Protein AF-0000000074207841 (afdb_homodimer)

Organism: NCBI:txid88382

Secondary structure (DSSP, 8-state):
-HHHHHHHHHHHHHHHHHHHHHHHHHHHHHHHTBSS--SSHHHHS-SS-B-SHHHHHHHHHS-HHHHHHHHHHHHHHHHHHHHHHHHHHHHHHHH---TTHHHHHHHHHHHHHS-HHHHHHHHHHIIIIIS--TTSHHHHHGGGS--HHHHHHHHHHHHTS-HHHHHHHHHTT--HHHIIIIIIHHHTHHHHHHHHHHHHHHHHH--HHHHHH--SGGG--HHHHHHHIIIIIGGGSSSHHHHHHHHHHHHHHHHHHHHHHHHHHHSHHHHHHHHH-/-HHHHHHHHHHHHHHHHHHHHHHHHHHHHHHHTBSS--SSHHHHS-SS-B-SHHHHHHHHHS-HHHHHHHHHHHHHHHHHHHHHHHHHHHHHHHH---TTHHHHHHHHHHHHHS-HHHHHHHHHHIIIIIS--TTSHHHHHGGGS--HHHHHHHHHHHHTS-HHHHHHHHHTT--HHHIIIIIIHHHTHHHHHHHHHHHHHHHHH--HHHHHH--SGGG--HHHHHHHIIIIIGGGSSSHHHHHHHHHHHHHHHHHHHHHHHHHHHSHHHHHHHHH-

Structure (mmCIF, N/CA/C/O backbone):
data_AF-0000000074207841-model_v1
#
loop_
_entity.id
_entity.type
_entity.pdbx_description
1 polymer 'Multiple sugar transport system permease protein'
#
loop_
_atom_site.group_PDB
_atom_site.id
_atom_site.type_symbol
_atom_site.label_atom_id
_atom_site.label_alt_id
_atom_site.label_comp_id
_atom_site.label_asym_id
_atom_site.label_entity_id
_atom_site.label_seq_id
_atom_site.pdbx_PDB_ins_code
_atom_site.Cartn_x
_atom_site.Cartn_y
_atom_site.Cartn_z
_atom_site.occupancy
_atom_site.B_iso_or_equiv
_atom_site.auth_seq_id
_atom_site.auth_comp_id
_atom_site.auth_asym_id
_atom_site.auth_atom_id
_atom_site.pdbx_PDB_model_num
ATOM 1 N N . MET A 1 1 ? 26.375 37.25 -13.844 1 38.06 1 MET A N 1
ATOM 2 C CA . MET A 1 1 ? 26.641 36.125 -14.734 1 38.06 1 MET A CA 1
ATOM 3 C C . MET A 1 1 ? 26.703 34.812 -13.945 1 38.06 1 MET A C 1
ATOM 5 O O . MET A 1 1 ? 26.656 33.75 -14.523 1 38.06 1 MET A O 1
ATOM 9 N N . ARG A 1 2 ? 27.234 34.875 -12.68 1 46.53 2 ARG A N 1
ATOM 10 C CA . ARG A 1 2 ? 27.438 33.75 -11.75 1 46.53 2 ARG A CA 1
ATOM 11 C C . ARG A 1 2 ? 26.109 33.219 -11.227 1 46.53 2 ARG A C 1
ATOM 13 O O . ARG A 1 2 ? 26 32.031 -10.891 1 46.53 2 ARG A O 1
ATOM 20 N N . ARG A 1 3 ? 25.172 34.125 -11.062 1 53.38 3 ARG A N 1
ATOM 21 C CA . ARG A 1 3 ? 23.828 33.844 -10.555 1 53.38 3 ARG A CA 1
ATOM 22 C C . ARG A 1 3 ? 23.047 32.969 -11.508 1 53.38 3 ARG A C 1
ATOM 24 O O . ARG A 1 3 ? 22.234 32.156 -11.078 1 53.38 3 ARG A O 1
ATOM 31 N N . GLN A 1 4 ? 23.328 33.219 -12.805 1 54.09 4 GLN A N 1
ATOM 32 C CA . GLN A 1 4 ? 22.609 32.594 -13.906 1 54.09 4 GLN A CA 1
ATOM 33 C C . GLN A 1 4 ? 23 31.141 -14.07 1 54.09 4 GLN A C 1
ATOM 35 O O . GLN A 1 4 ? 22.172 30.297 -14.445 1 54.09 4 GLN A O 1
ATOM 40 N N . ARG A 1 5 ? 24.297 30.938 -13.828 1 55.5 5 ARG A N 1
ATOM 41 C CA . ARG A 1 5 ? 24.844 29.594 -14.047 1 55.5 5 ARG A CA 1
ATOM 42 C C . ARG A 1 5 ? 24.203 28.594 -13.086 1 55.5 5 ARG A C 1
ATOM 44 O O . ARG A 1 5 ? 23.938 27.453 -13.461 1 55.5 5 ARG A O 1
ATOM 51 N N . GLY A 1 6 ? 23.875 29.156 -11.945 1 59.19 6 GLY A N 1
ATOM 52 C CA . GLY A 1 6 ? 23.281 28.297 -10.93 1 59.19 6 GLY A CA 1
ATOM 53 C C . GLY A 1 6 ? 21.875 27.844 -11.273 1 59.19 6 GLY A C 1
ATOM 54 O O . GLY A 1 6 ? 21.5 26.703 -10.992 1 59.19 6 GLY A O 1
ATOM 55 N N . THR A 1 7 ? 21.266 28.734 -12.047 1 65.88 7 THR A N 1
ATOM 56 C CA . THR A 1 7 ? 19.891 28.438 -12.422 1 65.88 7 THR A CA 1
ATOM 57 C C . THR A 1 7 ? 19.844 27.375 -13.523 1 65.88 7 THR A C 1
ATOM 59 O O . THR A 1 7 ? 19.016 26.469 -13.492 1 65.88 7 THR A O 1
ATOM 62 N N . TRP A 1 8 ? 20.812 27.547 -14.516 1 67.69 8 TRP A N 1
ATOM 63 C CA . TRP A 1 8 ? 20.812 26.594 -15.609 1 67.69 8 TRP A CA 1
ATOM 64 C C . TRP A 1 8 ? 21.156 25.188 -15.109 1 67.69 8 TRP A C 1
ATOM 66 O O . TRP A 1 8 ? 20.578 24.203 -15.57 1 67.69 8 TRP A O 1
ATOM 76 N N . VAL A 1 9 ? 22.078 25.109 -14.242 1 67.25 9 VAL A N 1
ATOM 77 C CA . VAL A 1 9 ? 22.453 23.828 -13.68 1 67.25 9 VAL A CA 1
ATOM 78 C C . VAL A 1 9 ? 21.281 23.219 -12.914 1 67.25 9 VAL A C 1
ATOM 80 O O . VAL A 1 9 ? 21.031 22.016 -12.984 1 67.25 9 VAL A O 1
ATOM 83 N N . ARG A 1 10 ? 20.594 24.141 -12.359 1 63.59 10 ARG A N 1
ATOM 84 C CA . ARG A 1 10 ? 19.391 23.703 -11.648 1 63.59 10 ARG A CA 1
ATOM 85 C C . ARG A 1 10 ? 18.375 23.094 -12.602 1 63.59 10 ARG A C 1
ATOM 87 O O . ARG A 1 10 ? 17.844 22.016 -12.336 1 63.59 10 ARG A O 1
ATOM 94 N N . TYR A 1 11 ? 18.109 23.797 -13.547 1 68.81 11 TYR A N 1
ATOM 95 C CA . TYR A 1 11 ? 17.141 23.297 -14.523 1 68.81 11 TYR A CA 1
ATOM 96 C C . TYR A 1 11 ? 17.625 22.016 -15.18 1 68.81 11 TYR A C 1
ATOM 98 O O . TYR A 1 11 ? 16.844 21.109 -15.453 1 68.81 11 TYR A O 1
ATOM 106 N N . LEU A 1 12 ? 18.859 21.938 -15.328 1 71.69 12 LEU A N 1
ATOM 107 C CA . LEU A 1 12 ? 19.438 20.734 -15.922 1 71.69 12 LEU A CA 1
ATOM 108 C C . LEU A 1 12 ? 19.297 19.531 -14.984 1 71.69 12 LEU A C 1
ATOM 110 O O . LEU A 1 12 ? 18.938 18.438 -15.422 1 71.69 12 LEU A O 1
ATOM 114 N N . LEU A 1 13 ? 19.531 19.797 -13.773 1 65.44 13 LEU A N 1
ATOM 115 C CA . LEU A 1 13 ? 19.438 18.719 -12.805 1 65.44 13 LEU A CA 1
ATOM 116 C C . LEU A 1 13 ? 18 18.281 -12.609 1 65.44 13 LEU A C 1
ATOM 118 O O . LEU A 1 13 ? 17.719 17.078 -12.508 1 65.44 13 LEU A O 1
ATOM 122 N N . LEU A 1 14 ? 17.172 19.266 -12.609 1 64.31 14 LEU A N 1
ATOM 123 C CA . LEU A 1 14 ? 15.758 18.953 -12.477 1 64.31 14 LEU A CA 1
ATOM 124 C C . LEU A 1 14 ? 15.258 18.172 -13.695 1 64.31 14 LEU A C 1
ATOM 126 O O . LEU A 1 14 ? 14.469 17.234 -13.555 1 64.31 14 LEU A O 1
ATOM 130 N N . THR A 1 15 ? 15.719 18.641 -14.766 1 71.06 15 THR A N 1
ATOM 131 C CA . THR A 1 15 ? 15.32 17.969 -15.992 1 71.06 15 THR A CA 1
ATOM 132 C C . THR A 1 15 ? 15.875 16.547 -16.031 1 71.06 15 THR A C 1
ATOM 134 O O . THR A 1 15 ? 15.18 15.609 -16.422 1 71.06 15 THR A O 1
ATOM 137 N N . LEU A 1 16 ? 17.062 16.375 -15.555 1 71.81 16 LEU A N 1
ATOM 138 C CA . LEU A 1 16 ? 17.688 15.055 -15.531 1 71.81 16 LEU A CA 1
ATOM 139 C C . LEU A 1 16 ? 16.984 14.141 -14.539 1 71.81 16 LEU A C 1
ATOM 141 O O . LEU A 1 16 ? 16.734 12.969 -14.836 1 71.81 16 LEU A O 1
ATOM 145 N N . ALA A 1 17 ? 16.688 14.734 -13.469 1 66 17 ALA A N 1
ATOM 146 C CA . ALA A 1 17 ? 15.977 13.945 -12.453 1 66 17 ALA A CA 1
ATOM 147 C C . ALA A 1 17 ? 14.594 13.539 -12.953 1 66 17 ALA A C 1
ATOM 149 O O . ALA A 1 17 ? 14.172 12.391 -12.766 1 66 17 ALA A O 1
ATOM 150 N N . ALA A 1 18 ? 13.961 14.445 -13.516 1 67.94 18 ALA A N 1
ATOM 151 C CA . ALA A 1 18 ? 12.656 14.156 -14.102 1 67.94 18 ALA A CA 1
ATOM 152 C C . ALA A 1 18 ? 12.766 13.07 -15.172 1 67.94 18 ALA A C 1
ATOM 154 O O . ALA A 1 18 ? 11.898 12.195 -15.273 1 67.94 18 ALA A O 1
ATOM 155 N N . ALA A 1 19 ? 13.812 13.195 -15.875 1 73.44 19 ALA A N 1
ATOM 156 C CA . ALA A 1 19 ? 14.023 12.219 -16.953 1 73.44 19 ALA A CA 1
ATOM 157 C C . ALA A 1 19 ? 14.273 10.828 -16.375 1 73.44 19 ALA A C 1
ATOM 159 O O . ALA A 1 19 ? 13.758 9.836 -16.891 1 73.44 19 ALA A O 1
ATOM 160 N N . VAL A 1 20 ? 14.977 10.789 -15.367 1 72.5 20 VAL A N 1
ATOM 161 C CA . VAL A 1 20 ? 15.281 9.508 -14.75 1 72.5 20 VAL A CA 1
ATOM 162 C C . VAL A 1 20 ? 14.008 8.891 -14.172 1 72.5 20 VAL A C 1
ATOM 164 O O . VAL A 1 20 ? 13.789 7.684 -14.289 1 72.5 20 VAL A O 1
ATOM 167 N N . PHE A 1 21 ? 13.211 9.703 -13.672 1 69.31 21 PHE A N 1
ATOM 168 C CA . PHE A 1 21 ? 11.969 9.227 -13.07 1 69.31 21 PHE A CA 1
ATOM 169 C C . PHE A 1 21 ? 10.977 8.805 -14.141 1 69.31 21 PHE A C 1
ATOM 171 O O . PHE A 1 21 ? 10.211 7.859 -13.953 1 69.31 21 PHE A O 1
ATOM 178 N N . ALA A 1 22 ? 11.031 9.547 -15.172 1 76.69 22 ALA A N 1
ATOM 179 C CA . ALA A 1 22 ? 10.102 9.273 -16.266 1 76.69 22 ALA A CA 1
ATOM 180 C C . ALA A 1 22 ? 10.586 8.109 -17.125 1 76.69 22 ALA A C 1
ATOM 182 O O . ALA A 1 22 ? 9.812 7.535 -17.891 1 76.69 22 ALA A O 1
ATOM 183 N N . PHE A 1 23 ? 11.758 7.742 -16.906 1 80.19 23 PHE A N 1
ATOM 184 C CA . PHE A 1 23 ? 12.398 6.77 -17.797 1 80.19 23 PHE A CA 1
ATOM 185 C C . PHE A 1 23 ? 11.68 5.43 -17.734 1 80.19 23 PHE A C 1
ATOM 187 O O . PHE A 1 23 ? 11.383 4.832 -18.766 1 80.19 23 PHE A O 1
ATOM 194 N N . PRO A 1 24 ? 11.367 4.938 -16.516 1 80.88 24 PRO A N 1
ATOM 195 C CA . PRO A 1 24 ? 10.68 3.648 -16.5 1 80.88 24 PRO A CA 1
ATOM 196 C C . PRO A 1 24 ? 9.336 3.686 -17.219 1 80.88 24 PRO A C 1
ATOM 198 O O . PRO A 1 24 ? 8.93 2.691 -17.828 1 80.88 24 PRO A O 1
ATOM 201 N N . PHE A 1 25 ? 8.727 4.746 -17.109 1 83.38 25 PHE A N 1
ATOM 202 C CA . PHE A 1 25 ? 7.449 4.883 -17.797 1 83.38 25 PHE A CA 1
ATOM 203 C C . PHE A 1 25 ? 7.645 4.969 -19.297 1 83.38 25 PHE A C 1
ATOM 205 O O . PHE A 1 25 ? 6.875 4.387 -20.062 1 83.38 25 PHE A O 1
ATOM 212 N N . TYR A 1 26 ? 8.609 5.781 -19.656 1 84.75 26 TYR A N 1
ATOM 213 C CA . TYR A 1 26 ? 8.961 5.859 -21.078 1 84.75 26 TYR A CA 1
ATOM 214 C C . TYR A 1 26 ? 9.32 4.484 -21.625 1 84.75 26 TYR A C 1
ATOM 216 O O . TYR A 1 26 ? 8.82 4.078 -22.672 1 84.75 26 TYR A O 1
ATOM 224 N N . PHE A 1 27 ? 10.125 3.83 -20.906 1 85.31 27 PHE A N 1
ATOM 225 C CA . PHE A 1 27 ? 10.531 2.482 -21.281 1 85.31 27 PHE A CA 1
ATOM 226 C C . PHE A 1 27 ? 9.32 1.563 -21.406 1 85.31 27 PHE A C 1
ATOM 228 O O . PHE A 1 27 ? 9.25 0.743 -22.328 1 85.31 27 PHE A O 1
ATOM 235 N N . MET A 1 28 ? 8.461 1.649 -20.469 1 88.69 28 MET A N 1
ATOM 236 C CA . MET A 1 28 ? 7.266 0.817 -20.438 1 88.69 28 MET A CA 1
ATOM 237 C C . MET A 1 28 ? 6.41 1.039 -21.672 1 88.69 28 MET A C 1
ATOM 239 O O . MET A 1 28 ? 6.051 0.084 -22.375 1 88.69 28 MET A O 1
ATOM 243 N N . VAL A 1 29 ? 6.188 2.297 -22.047 1 90.31 29 VAL A N 1
ATOM 244 C CA . VAL A 1 29 ? 5.293 2.625 -23.156 1 90.31 29 VAL A CA 1
ATOM 245 C C . VAL A 1 29 ? 5.977 2.301 -24.469 1 90.31 29 VAL A C 1
ATOM 247 O O . VAL A 1 29 ? 5.383 1.654 -25.344 1 90.31 29 VAL A O 1
ATOM 250 N N . VAL A 1 30 ? 7.18 2.688 -24.641 1 90.19 30 VAL A N 1
ATOM 251 C CA . VAL A 1 30 ? 7.918 2.434 -25.875 1 90.19 30 VAL A CA 1
ATOM 252 C C . VAL A 1 30 ? 8.148 0.934 -26.047 1 90.19 30 VAL A C 1
ATOM 254 O O . VAL A 1 30 ? 7.988 0.392 -27.141 1 90.19 30 VAL A O 1
ATOM 257 N N . GLY A 1 31 ? 8.508 0.314 -24.969 1 90 31 GLY A N 1
ATOM 258 C CA . GLY A 1 31 ? 8.766 -1.115 -25.016 1 90 31 GLY A CA 1
ATOM 259 C C . GLY A 1 31 ? 7.543 -1.938 -25.359 1 90 31 GLY A C 1
ATOM 260 O O . GLY A 1 31 ? 7.66 -3.008 -25.969 1 90 31 GLY A O 1
ATOM 261 N N . ALA A 1 32 ? 6.418 -1.49 -24.953 1 92.38 32 ALA A N 1
ATOM 262 C CA . ALA A 1 32 ? 5.172 -2.184 -25.266 1 92.38 32 ALA A CA 1
ATOM 263 C C . ALA A 1 32 ? 4.949 -2.26 -26.766 1 92.38 32 ALA A C 1
ATOM 265 O O . ALA A 1 32 ? 4.281 -3.174 -27.25 1 92.38 32 ALA A O 1
ATOM 266 N N . PHE A 1 33 ? 5.582 -1.284 -27.469 1 93.38 33 PHE A N 1
ATOM 267 C CA . PHE A 1 33 ? 5.344 -1.2 -28.906 1 93.38 33 PHE A CA 1
ATOM 268 C C . PHE A 1 33 ? 6.59 -1.591 -29.688 1 93.38 33 PHE A C 1
ATOM 270 O O . PHE A 1 33 ? 6.684 -1.342 -30.891 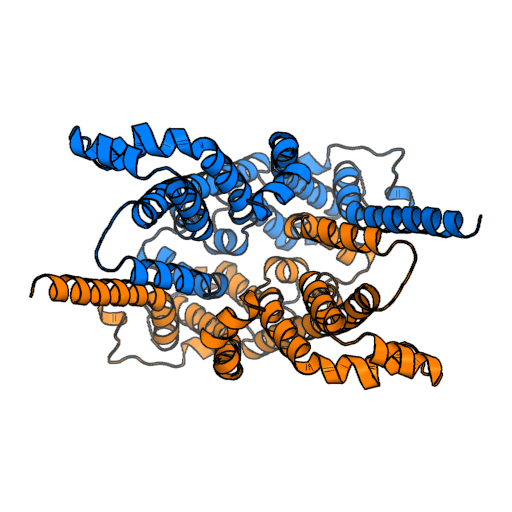1 93.38 33 PHE A O 1
ATOM 277 N N . GLN A 1 34 ? 7.469 -2.207 -29.016 1 90.94 34 GLN A N 1
ATOM 278 C CA . GLN A 1 34 ? 8.695 -2.645 -29.672 1 90.94 34 GLN A CA 1
ATOM 279 C C . GLN A 1 34 ? 8.734 -4.164 -29.797 1 90.94 34 GLN A C 1
ATOM 281 O O . GLN A 1 34 ? 8.289 -4.879 -28.906 1 90.94 34 GLN A O 1
ATOM 286 N N . GLU A 1 35 ? 9.312 -4.652 -30.859 1 85.06 35 GLU A N 1
ATOM 287 C CA . GLU A 1 35 ? 9.43 -6.09 -31.078 1 85.06 35 GLU A CA 1
ATOM 288 C C . GLU A 1 35 ? 10.312 -6.742 -30.016 1 85.06 35 GLU A C 1
ATOM 290 O O . GLU A 1 35 ? 9.977 -7.805 -29.5 1 85.06 35 GLU A O 1
ATOM 295 N N . SER A 1 36 ? 11.391 -6.125 -29.766 1 79.75 36 SER A N 1
ATOM 296 C CA . SER A 1 36 ? 12.312 -6.645 -28.766 1 79.75 36 SER A CA 1
ATOM 297 C C . SER A 1 36 ? 12.789 -5.539 -27.828 1 79.75 36 SER A C 1
ATOM 299 O O . SER A 1 36 ? 13.867 -4.973 -28.031 1 79.75 36 SER A O 1
ATOM 301 N N . PRO A 1 37 ? 11.906 -5.305 -26.797 1 77.5 37 PRO A N 1
ATOM 302 C CA . PRO A 1 37 ? 12.328 -4.227 -25.906 1 77.5 37 PRO A CA 1
ATOM 303 C C . PRO A 1 37 ? 13.531 -4.605 -25.047 1 77.5 37 PRO A C 1
ATOM 305 O O . PRO A 1 37 ? 13.539 -5.672 -24.422 1 77.5 37 PRO A O 1
ATOM 308 N N . THR A 1 38 ? 14.648 -3.963 -25.312 1 69 38 THR A N 1
ATOM 309 C CA . THR A 1 38 ? 15.836 -4.117 -24.484 1 69 38 THR A CA 1
ATOM 310 C C . THR A 1 38 ? 16.25 -2.781 -23.875 1 69 38 THR A C 1
ATOM 312 O O . THR A 1 38 ? 15.688 -1.738 -24.203 1 69 38 THR A O 1
ATOM 315 N N . ASN A 1 39 ? 17.078 -2.852 -22.859 1 66.06 39 ASN A N 1
ATOM 316 C CA . ASN A 1 39 ? 17.547 -1.638 -22.203 1 66.06 39 ASN A CA 1
ATOM 317 C C . ASN A 1 39 ? 18.766 -1.055 -22.922 1 66.06 39 ASN A C 1
ATOM 319 O O . ASN A 1 39 ? 19.453 -0.194 -22.375 1 66.06 39 ASN A O 1
ATOM 323 N N . THR A 1 40 ? 18.938 -1.493 -24.031 1 67.19 40 THR A N 1
ATOM 324 C CA . THR A 1 40 ? 20.062 -0.954 -24.797 1 67.19 40 THR A CA 1
ATOM 325 C C . THR A 1 40 ? 19.703 0.399 -25.391 1 67.19 40 THR A C 1
ATOM 327 O O . THR A 1 40 ? 18.547 0.651 -25.734 1 67.19 40 THR A O 1
ATOM 330 N N . PRO A 1 41 ? 20.719 1.214 -25.312 1 64.75 41 PRO A N 1
ATOM 331 C CA . PRO A 1 41 ? 20.484 2.582 -25.781 1 64.75 41 PRO A CA 1
ATOM 332 C C . PRO A 1 41 ? 19.766 2.633 -27.125 1 64.75 41 PRO A C 1
ATOM 334 O O . PRO A 1 41 ? 18.906 3.502 -27.344 1 64.75 41 PRO A O 1
ATOM 337 N N . ASP A 1 42 ? 20.078 1.823 -27.953 1 62.59 42 ASP A N 1
ATOM 338 C CA . ASP A 1 42 ? 19.469 1.831 -29.281 1 62.59 42 ASP A CA 1
ATOM 339 C C . ASP A 1 42 ? 17.969 1.521 -29.203 1 62.59 42 ASP A C 1
ATOM 341 O O . ASP A 1 42 ? 17.203 1.964 -30.062 1 62.59 42 ASP A O 1
ATOM 345 N N . HIS A 1 43 ? 17.641 0.846 -28.219 1 69.12 43 HIS A N 1
ATOM 346 C CA . HIS A 1 43 ? 16.25 0.427 -28.109 1 69.12 43 HIS A CA 1
ATOM 347 C C . HIS A 1 43 ? 15.461 1.379 -27.219 1 69.12 43 HIS A C 1
ATOM 349 O O . HIS A 1 43 ? 14.234 1.323 -27.172 1 69.12 43 HIS A O 1
ATOM 355 N N . LEU A 1 44 ? 16.172 2.287 -26.672 1 73.5 44 LEU A N 1
ATOM 356 C CA . LEU A 1 44 ? 15.5 3.273 -25.828 1 73.5 44 LEU A CA 1
ATOM 357 C C . LEU A 1 44 ? 14.844 4.355 -26.688 1 73.5 44 LEU A C 1
ATOM 359 O O . LEU A 1 44 ? 13.867 4.973 -26.266 1 73.5 44 LEU A O 1
ATOM 363 N N . LEU A 1 45 ? 15.375 4.605 -27.859 1 79.06 45 LEU A N 1
ATOM 364 C CA . LEU A 1 45 ? 14.781 5.496 -28.844 1 79.06 45 LEU A CA 1
ATOM 365 C C . LEU A 1 45 ? 14.641 4.797 -30.188 1 79.06 45 LEU A C 1
ATOM 367 O O . LEU A 1 45 ? 15.391 5.086 -31.125 1 79.06 45 LEU A O 1
ATOM 371 N N . PRO A 1 46 ? 13.672 3.982 -30.25 1 75.75 46 PRO A N 1
ATOM 372 C CA . PRO A 1 46 ? 13.57 3.178 -31.469 1 75.75 46 PRO A CA 1
ATOM 373 C C . PRO A 1 46 ? 13.141 4 -32.688 1 75.75 46 PRO A C 1
ATOM 375 O O . PRO A 1 46 ? 12.281 4.879 -32.562 1 75.75 46 PRO A O 1
ATOM 378 N N . THR A 1 47 ? 13.852 3.807 -33.719 1 77.75 47 THR A N 1
ATOM 379 C CA . THR A 1 47 ? 13.484 4.445 -34.969 1 77.75 47 THR A CA 1
ATOM 380 C C . THR A 1 47 ? 12.75 3.461 -35.875 1 77.75 47 THR A C 1
ATOM 382 O O . THR A 1 47 ? 12.211 3.852 -36.906 1 77.75 47 THR A O 1
ATOM 385 N N . SER A 1 48 ? 12.719 2.238 -35.562 1 78.12 48 SER A N 1
ATOM 386 C CA . SER A 1 48 ? 12.031 1.185 -36.312 1 78.12 48 SER A CA 1
ATOM 387 C C . SER A 1 48 ? 11.664 0.017 -35.406 1 78.12 48 SER A C 1
ATOM 389 O O . SER A 1 48 ? 11.961 0.034 -34.219 1 78.12 48 SER A O 1
ATOM 391 N N . GLY A 1 49 ? 10.781 -0.839 -35.906 1 84.25 49 GLY A N 1
ATOM 392 C CA . GLY A 1 49 ? 10.477 -2.053 -35.188 1 84.25 49 GLY A CA 1
ATOM 393 C C . GLY A 1 49 ? 9.258 -1.92 -34.281 1 84.25 49 GLY A C 1
ATOM 394 O O . GLY A 1 49 ? 9.164 -2.58 -33.25 1 84.25 49 GLY A O 1
ATOM 395 N N . TRP A 1 50 ? 8.469 -0.967 -34.625 1 89.44 50 TRP A N 1
ATOM 396 C CA . TRP A 1 50 ? 7.215 -0.805 -33.906 1 89.44 50 TRP A CA 1
ATOM 397 C C . TRP A 1 50 ? 6.262 -1.961 -34.188 1 89.44 50 TRP A C 1
ATOM 399 O O . TRP A 1 50 ? 6.203 -2.463 -35.312 1 89.44 50 TRP A O 1
ATOM 409 N N . THR A 1 51 ? 5.648 -2.445 -33.156 1 91.38 51 THR A N 1
ATOM 410 C CA . THR A 1 51 ? 4.719 -3.555 -33.344 1 91.38 51 THR A CA 1
ATOM 411 C C . THR A 1 51 ? 3.582 -3.48 -32.312 1 91.38 51 THR A C 1
ATOM 413 O O . THR A 1 51 ? 3.689 -2.783 -31.312 1 91.38 51 THR A O 1
ATOM 416 N N . LEU A 1 52 ? 2.467 -4.098 -32.656 1 92.88 52 LEU A N 1
ATOM 417 C CA . LEU A 1 52 ? 1.358 -4.285 -31.734 1 92.88 52 LEU A CA 1
ATOM 418 C C . LEU A 1 52 ? 1.256 -5.742 -31.297 1 92.88 52 LEU A C 1
ATOM 420 O O . LEU A 1 52 ? 0.35 -6.105 -30.531 1 92.88 52 LEU A O 1
ATOM 424 N N . ASP A 1 53 ? 2.213 -6.516 -31.656 1 93.44 53 ASP A N 1
ATOM 425 C CA . ASP A 1 53 ? 2.201 -7.953 -31.422 1 93.44 53 ASP A CA 1
ATOM 426 C C . ASP A 1 53 ? 2.295 -8.258 -29.922 1 93.44 53 ASP A C 1
ATOM 428 O O . ASP A 1 53 ? 1.8 -9.289 -29.469 1 93.44 53 ASP A O 1
ATOM 432 N N . ASN A 1 54 ? 2.941 -7.363 -29.203 1 93.75 54 ASN A N 1
ATOM 433 C CA . ASN A 1 54 ? 3.078 -7.578 -27.766 1 93.75 54 ASN A CA 1
ATOM 434 C C . ASN A 1 54 ? 1.719 -7.617 -27.078 1 93.75 54 ASN A C 1
ATOM 436 O O . ASN A 1 54 ? 1.521 -8.383 -26.125 1 93.75 54 ASN A O 1
ATOM 440 N N . PHE A 1 55 ? 0.821 -6.824 -27.594 1 95.06 55 PHE A N 1
ATOM 441 C CA . PHE A 1 55 ? -0.524 -6.801 -27.031 1 95.06 55 PHE A CA 1
ATOM 442 C C . PHE A 1 55 ? -1.273 -8.086 -27.359 1 95.06 55 PHE A C 1
ATOM 444 O O . PHE A 1 55 ? -2.01 -8.617 -26.531 1 95.06 55 PHE A O 1
ATOM 451 N N . ALA A 1 56 ? -1.097 -8.562 -28.5 1 94.56 56 ALA A N 1
ATOM 452 C CA . ALA A 1 56 ? -1.703 -9.836 -28.891 1 94.56 56 ALA A CA 1
ATOM 453 C C . ALA A 1 56 ? -1.108 -10.992 -28.094 1 94.56 56 ALA A C 1
ATOM 455 O O . ALA A 1 56 ? -1.827 -11.906 -27.688 1 94.56 56 ALA A O 1
ATOM 456 N N . ALA A 1 57 ? 0.146 -10.945 -27.922 1 92.31 57 ALA A N 1
ATOM 457 C CA . ALA A 1 57 ? 0.849 -12 -27.188 1 92.31 57 ALA A CA 1
ATOM 458 C C . ALA A 1 57 ? 0.357 -12.094 -25.75 1 92.31 57 ALA A C 1
ATOM 460 O O . ALA A 1 57 ? 0.063 -13.18 -25.266 1 92.31 57 ALA A O 1
ATOM 461 N N . ILE A 1 58 ? 0.274 -11.008 -25.062 1 93.75 58 ILE A N 1
ATOM 462 C CA . ILE A 1 58 ? -0.161 -11.047 -23.672 1 93.75 58 ILE A CA 1
ATOM 463 C C . ILE A 1 58 ? -1.644 -11.398 -23.609 1 93.75 58 ILE A C 1
ATOM 465 O O . ILE A 1 58 ? -2.072 -12.133 -22.703 1 93.75 58 ILE A O 1
ATOM 469 N N . ASP A 1 59 ? -2.412 -10.898 -24.547 1 94.88 59 ASP A N 1
ATOM 470 C CA . ASP A 1 59 ? -3.844 -11.18 -24.562 1 94.88 59 ASP A CA 1
ATOM 471 C C . ASP A 1 59 ? -4.113 -12.672 -24.766 1 94.88 59 ASP A C 1
ATOM 473 O O . ASP A 1 59 ? -5.125 -13.195 -24.281 1 94.88 59 ASP A O 1
ATOM 477 N N . SER A 1 60 ? -3.258 -13.297 -25.453 1 92.62 60 SER A N 1
ATOM 478 C CA . SER A 1 60 ? -3.418 -14.727 -25.688 1 92.62 60 SER A CA 1
ATOM 479 C C . SER A 1 60 ? -3.172 -15.539 -24.422 1 92.62 60 SER A C 1
ATOM 481 O O . SER A 1 60 ? -3.594 -16.688 -24.328 1 92.62 60 SER A O 1
ATOM 483 N N . ARG A 1 61 ? -2.484 -14.938 -23.484 1 91.56 61 ARG A N 1
ATOM 484 C CA . ARG A 1 61 ? -2.115 -15.664 -22.266 1 91.56 61 ARG A CA 1
ATOM 485 C C . ARG A 1 61 ? -3.004 -15.273 -21.094 1 91.56 61 ARG A C 1
ATOM 487 O O . ARG A 1 61 ? -3.264 -16.078 -20.203 1 91.56 61 ARG A O 1
ATOM 494 N N . ILE A 1 62 ? -3.252 -13.953 -21.234 1 92.06 62 ILE A N 1
ATOM 495 C CA . ILE A 1 62 ? -4.164 -13.461 -20.203 1 92.06 62 ILE A CA 1
ATOM 496 C C . ILE A 1 62 ? -5.309 -12.695 -20.859 1 92.06 62 ILE A C 1
ATOM 498 O O . ILE A 1 62 ? -5.125 -12.062 -21.906 1 92.06 62 ILE A O 1
ATOM 502 N N . ASP A 1 63 ? -6.609 -12.875 -20.484 1 95.5 63 ASP A N 1
ATOM 503 C CA . ASP A 1 63 ? -7.711 -12.047 -20.969 1 95.5 63 ASP A CA 1
ATOM 504 C C . ASP A 1 63 ? -7.523 -10.594 -20.547 1 95.5 63 ASP A C 1
ATOM 506 O O . ASP A 1 63 ? -8.016 -10.172 -19.5 1 95.5 63 ASP A O 1
ATOM 510 N N . LEU A 1 64 ? -6.758 -9.883 -21.438 1 95.25 64 LEU A N 1
ATOM 511 C CA . LEU A 1 64 ? -6.32 -8.531 -21.109 1 95.25 64 LEU A CA 1
ATOM 512 C C . LEU A 1 64 ? -7.512 -7.629 -20.812 1 95.25 64 LEU A C 1
ATOM 514 O O . LEU A 1 64 ? -7.578 -7.004 -19.75 1 95.25 64 LEU A O 1
ATOM 518 N N . LEU A 1 65 ? -8.445 -7.574 -21.672 1 94.94 65 LEU A N 1
ATOM 519 C CA . LEU A 1 65 ? -9.602 -6.695 -21.5 1 94.94 65 LEU A CA 1
ATOM 520 C C . LEU A 1 65 ? -10.508 -7.203 -20.391 1 94.94 65 LEU A C 1
ATOM 522 O O . LEU A 1 65 ? -11.102 -6.41 -19.641 1 94.94 65 LEU A O 1
ATOM 526 N N . GLY A 1 66 ? -10.656 -8.5 -20.328 1 96.31 66 GLY A N 1
ATOM 527 C CA . GLY A 1 66 ? -11.438 -9.062 -19.234 1 96.31 66 GLY A CA 1
ATOM 528 C C . GLY A 1 66 ? -10.867 -8.758 -17.859 1 96.31 66 GLY A C 1
ATOM 529 O O . GLY A 1 66 ? -11.609 -8.383 -16.953 1 96.31 66 GLY A O 1
ATOM 530 N N . SER A 1 67 ? -9.609 -8.938 -17.719 1 96.75 67 SER A N 1
ATOM 531 C CA . SER A 1 67 ? -8.969 -8.656 -16.438 1 96.75 67 SER A CA 1
ATOM 532 C C . SER A 1 67 ? -9.008 -7.164 -16.109 1 96.75 67 SER A C 1
ATOM 534 O O . SER A 1 67 ? -9.094 -6.781 -14.945 1 96.75 67 SER A O 1
ATOM 536 N N . LEU A 1 68 ? -8.844 -6.348 -17.188 1 96.25 68 LEU A N 1
ATOM 537 C CA . LEU A 1 68 ? -9.023 -4.914 -16.969 1 96.25 68 LEU A CA 1
ATOM 538 C C . LEU A 1 68 ? -10.43 -4.602 -16.484 1 96.25 68 LEU A C 1
ATOM 540 O O . LEU A 1 68 ? -10.617 -3.771 -15.594 1 96.25 68 LEU A O 1
ATOM 544 N N . GLY A 1 69 ? -11.375 -5.18 -17.109 1 96.94 69 GLY A N 1
ATOM 545 C CA . GLY A 1 69 ? -12.742 -5.066 -16.641 1 96.94 69 GLY A CA 1
ATOM 546 C C . GLY A 1 69 ? -12.922 -5.473 -15.188 1 96.94 69 GLY A C 1
ATOM 547 O O . GLY A 1 69 ? -13.609 -4.793 -14.43 1 96.94 69 GLY A O 1
ATOM 548 N N . ASN A 1 70 ? -12.305 -6.543 -14.82 1 97.31 70 ASN A N 1
ATOM 549 C CA . ASN A 1 70 ? -12.344 -6.992 -13.438 1 97.31 70 ASN A CA 1
ATOM 550 C C . ASN A 1 70 ? -11.742 -5.953 -12.492 1 97.31 70 ASN A C 1
ATOM 552 O O . ASN A 1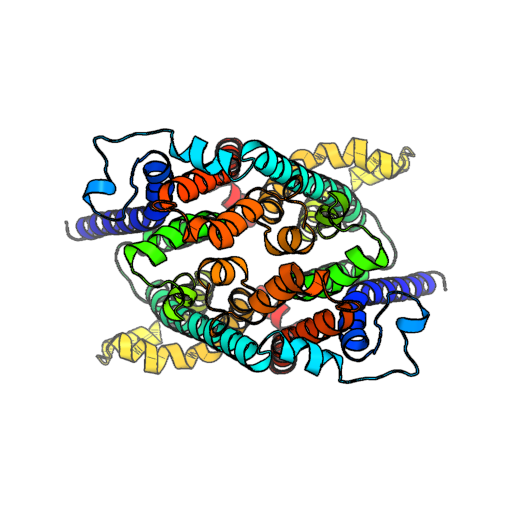 70 ? -12.242 -5.75 -11.383 1 97.31 70 ASN A O 1
ATOM 556 N N . SER A 1 71 ? -10.641 -5.355 -12.961 1 96.44 71 SER A N 1
ATOM 557 C CA . SER A 1 71 ? -10.039 -4.285 -12.172 1 96.44 71 SER A CA 1
ATOM 558 C C . SER A 1 71 ? -11.023 -3.145 -11.945 1 96.44 71 SER A C 1
ATOM 560 O O . SER A 1 71 ? -11.133 -2.619 -10.836 1 96.44 71 SER A O 1
ATOM 562 N N . LEU A 1 72 ? -11.719 -2.832 -12.969 1 96.25 72 LEU A N 1
ATOM 563 C CA . LEU A 1 72 ? -12.672 -1.729 -12.898 1 96.25 72 LEU A CA 1
ATOM 564 C C . LEU A 1 72 ? -13.852 -2.088 -12.008 1 96.25 72 LEU A C 1
ATOM 566 O O . LEU A 1 72 ? -14.32 -1.258 -11.227 1 96.25 72 LEU A O 1
ATOM 570 N N . ILE A 1 73 ? -14.328 -3.252 -12.148 1 97.62 73 ILE A N 1
ATOM 571 C CA . ILE A 1 73 ? -15.445 -3.707 -11.328 1 97.62 73 ILE A CA 1
ATOM 572 C C . ILE A 1 73 ? -15.047 -3.693 -9.852 1 97.62 73 ILE A C 1
ATOM 574 O O . ILE A 1 73 ? -15.781 -3.189 -9 1 97.62 73 ILE A O 1
ATOM 578 N N . PHE A 1 74 ? -13.914 -4.215 -9.586 1 97.62 74 PHE A N 1
ATOM 579 C CA . PHE A 1 74 ? -13.391 -4.238 -8.227 1 97.62 74 PHE A CA 1
ATOM 580 C C . PHE A 1 74 ? -13.258 -2.822 -7.672 1 97.62 74 PHE A C 1
ATOM 582 O O . PHE A 1 74 ? -13.781 -2.52 -6.598 1 97.62 74 PHE A O 1
ATOM 589 N N . THR A 1 75 ? -12.586 -1.986 -8.414 1 97.06 75 THR A N 1
ATOM 590 C CA . THR A 1 75 ? -12.328 -0.622 -7.965 1 97.06 75 THR A CA 1
ATOM 591 C C . THR A 1 75 ? -13.633 0.155 -7.816 1 97.06 75 THR A C 1
ATOM 593 O O . THR A 1 75 ? -13.852 0.833 -6.809 1 97.06 75 THR A O 1
ATOM 596 N N . ALA A 1 76 ? -14.477 0.035 -8.789 1 96.88 76 ALA A N 1
ATOM 597 C CA . ALA A 1 76 ? -15.766 0.725 -8.734 1 96.88 76 ALA A CA 1
ATOM 598 C C . ALA A 1 76 ? -16.609 0.225 -7.566 1 96.88 76 ALA A C 1
ATOM 600 O O . ALA A 1 76 ? -17.297 1.011 -6.906 1 96.88 76 ALA A O 1
ATOM 601 N N . GLY A 1 77 ? -16.609 -1.052 -7.375 1 97.94 77 GLY A N 1
ATOM 602 C CA . GLY A 1 77 ? -17.328 -1.612 -6.242 1 97.94 77 GLY A CA 1
ATOM 603 C C . GLY A 1 77 ? -16.844 -1.088 -4.906 1 97.94 77 GLY A C 1
ATOM 604 O O . GLY A 1 77 ? -17.641 -0.726 -4.043 1 97.94 77 GLY A O 1
ATOM 605 N N . VAL A 1 78 ? -15.562 -1.086 -4.75 1 97.69 78 VAL A N 1
ATOM 606 C CA . VAL A 1 78 ? -14.977 -0.572 -3.516 1 97.69 78 VAL A CA 1
ATOM 607 C C . VAL A 1 78 ? -15.336 0.902 -3.348 1 97.69 78 VAL A C 1
ATOM 609 O O . VAL A 1 78 ? -15.711 1.335 -2.254 1 97.69 78 VAL A O 1
ATOM 612 N N . LEU A 1 79 ? -15.25 1.665 -4.434 1 97.12 79 LEU A N 1
ATOM 613 C CA . LEU A 1 79 ? -15.547 3.092 -4.371 1 97.12 79 LEU A CA 1
ATOM 614 C C . LEU A 1 79 ? -17.016 3.326 -4.02 1 97.12 79 LEU A C 1
ATOM 616 O O . LEU A 1 79 ? -17.344 4.273 -3.301 1 97.12 79 LEU A O 1
ATOM 620 N N . LEU A 1 80 ? -17.875 2.529 -4.535 1 97.56 80 LEU A N 1
ATOM 621 C CA . LEU A 1 80 ? -19.281 2.637 -4.199 1 97.56 80 LEU A CA 1
ATOM 622 C C . LEU A 1 80 ? -19.5 2.465 -2.699 1 97.56 80 LEU A C 1
ATOM 624 O O . LEU A 1 80 ? -20.266 3.213 -2.088 1 97.56 80 LEU A O 1
ATOM 628 N N . GLY A 1 81 ? -18.859 1.494 -2.154 1 97 81 GLY A N 1
ATOM 629 C CA . GLY A 1 81 ? -18.938 1.318 -0.712 1 97 81 GLY A CA 1
ATOM 630 C C . GLY A 1 81 ? -18.312 2.465 0.06 1 97 81 GLY A C 1
ATOM 631 O O . GLY A 1 81 ? -18.906 2.969 1.019 1 97 81 GLY A O 1
ATOM 632 N N . THR A 1 82 ? -17.172 2.83 -0.398 1 96.88 82 THR A N 1
ATOM 633 C CA . THR A 1 82 ? -16.422 3.912 0.234 1 96.88 82 THR A CA 1
ATOM 634 C C . THR A 1 82 ? -17.25 5.191 0.272 1 96.88 82 THR A C 1
ATOM 636 O O . THR A 1 82 ? -17.344 5.848 1.312 1 96.88 82 THR A O 1
ATOM 639 N N . VAL A 1 83 ? -17.859 5.496 -0.799 1 96.38 83 VAL A N 1
ATOM 640 C CA . VAL A 1 83 ? -18.641 6.723 -0.896 1 96.38 83 VAL A CA 1
ATOM 641 C C . VAL A 1 83 ? -19.922 6.59 -0.077 1 96.38 83 VAL A C 1
ATOM 643 O O . VAL A 1 83 ? -20.266 7.492 0.685 1 96.38 83 VAL A O 1
ATOM 646 N N . THR A 1 84 ? -20.594 5.492 -0.203 1 95.88 84 THR A N 1
ATOM 647 C CA . THR A 1 84 ? -21.859 5.285 0.487 1 95.88 84 THR A CA 1
ATOM 648 C C . THR A 1 84 ? -21.656 5.301 2 1 95.88 84 THR A C 1
ATOM 650 O O . THR A 1 84 ? -22.297 6.086 2.705 1 95.88 84 THR A O 1
ATOM 653 N N . PHE A 1 85 ? -20.734 4.516 2.453 1 94.38 85 PHE A N 1
ATOM 654 C CA . PHE A 1 85 ? -20.531 4.414 3.895 1 94.38 85 PHE A CA 1
ATOM 655 C C . PHE A 1 85 ? -19.797 5.641 4.422 1 94.38 85 PHE A C 1
ATOM 657 O O . PHE A 1 85 ? -20.016 6.047 5.566 1 94.38 85 PHE A O 1
ATOM 664 N N . GLY A 1 86 ? -18.953 6.164 3.576 1 94.44 86 GLY A N 1
ATOM 665 C CA . GLY A 1 86 ? -18.312 7.406 3.961 1 94.44 86 GLY A CA 1
ATOM 666 C C . GLY A 1 86 ? -19.281 8.555 4.156 1 94.44 86 GLY A C 1
ATOM 667 O O . GLY A 1 86 ? -19.172 9.305 5.133 1 94.44 86 GLY A O 1
ATOM 668 N N . LEU A 1 87 ? -20.188 8.672 3.254 1 94.62 87 LEU A N 1
ATOM 669 C CA . LEU A 1 87 ? -21.203 9.711 3.332 1 94.62 87 LEU A CA 1
ATOM 670 C C . LEU A 1 87 ? -22.062 9.547 4.582 1 94.62 87 LEU A C 1
ATOM 672 O O . LEU A 1 87 ? -22.312 10.516 5.305 1 94.62 87 LEU A O 1
ATOM 676 N N . LEU A 1 88 ? -22.5 8.352 4.77 1 93.19 88 LEU A N 1
ATOM 677 C CA . LEU A 1 88 ? -23.391 8.078 5.902 1 93.19 88 LEU A CA 1
ATOM 678 C C . LEU A 1 88 ? -22.656 8.305 7.223 1 93.19 88 LEU A C 1
ATOM 680 O O . LEU A 1 88 ? -23.156 9.016 8.094 1 93.19 88 LEU A O 1
ATOM 684 N N . ALA A 1 89 ? -21.469 7.734 7.34 1 92.19 89 ALA A N 1
ATOM 685 C CA . ALA A 1 89 ? -20.703 7.859 8.578 1 92.19 89 ALA A CA 1
ATOM 686 C C . ALA A 1 89 ? -20.219 9.289 8.781 1 92.19 89 ALA A C 1
ATOM 688 O O . ALA A 1 89 ? -20.234 9.805 9.906 1 92.19 89 ALA A O 1
ATOM 689 N N . GLY A 1 90 ? -19.766 9.875 7.676 1 93.56 90 GLY A N 1
ATOM 690 C CA . GLY A 1 90 ? -19.328 11.258 7.77 1 93.56 90 GLY A CA 1
ATOM 691 C C . GLY A 1 90 ? -20.438 12.203 8.219 1 93.56 90 GLY A C 1
ATOM 692 O O . GLY A 1 90 ? -20.203 13.086 9.039 1 93.56 90 GLY A O 1
ATOM 693 N N . TYR A 1 91 ? -21.625 12.023 7.688 1 93.69 91 TYR A N 1
ATOM 694 C CA . TYR A 1 91 ? -22.766 12.836 8.07 1 93.69 91 TYR A CA 1
ATOM 695 C C . TYR A 1 91 ? -23.125 12.625 9.539 1 93.69 91 TYR A C 1
ATOM 697 O O . TYR A 1 91 ? -23.359 13.586 10.273 1 93.69 91 TYR A O 1
ATOM 705 N N . ALA A 1 92 ? -23.141 11.406 9.93 1 91.94 92 ALA A N 1
ATOM 706 C CA . ALA A 1 92 ? -23.469 11.086 11.32 1 91.94 92 ALA A CA 1
ATOM 707 C C . ALA A 1 92 ? -22.469 11.719 12.273 1 91.94 92 ALA A C 1
ATOM 709 O O . ALA A 1 92 ? -22.844 12.305 13.289 1 91.94 92 ALA A O 1
ATOM 710 N N . MET A 1 93 ? -21.25 11.68 11.906 1 90.75 93 MET A N 1
ATOM 711 C CA . MET A 1 93 ? -20.188 12.195 12.766 1 90.75 93 MET A CA 1
ATOM 712 C C . MET A 1 93 ? -20.219 13.719 12.812 1 90.75 93 MET A C 1
ATOM 714 O O . MET A 1 93 ? -19.859 14.32 13.836 1 90.75 93 MET A O 1
ATOM 718 N N . ALA A 1 94 ? -20.688 14.281 11.773 1 92.19 94 ALA A N 1
ATOM 719 C CA . ALA A 1 94 ? -20.625 15.734 11.664 1 92.19 94 ALA A CA 1
ATOM 720 C C . ALA A 1 94 ? -21.906 16.375 12.203 1 92.19 94 ALA A C 1
ATOM 722 O O . ALA A 1 94 ? -21.875 17.453 12.789 1 92.19 94 ALA A O 1
ATOM 723 N N . ARG A 1 95 ? -23.016 15.703 12.023 1 90.81 95 ARG A N 1
ATOM 724 C CA . ARG A 1 95 ? -24.266 16.469 12.18 1 90.81 95 ARG A CA 1
ATOM 725 C C . ARG A 1 95 ? -25.203 15.789 13.172 1 90.81 95 ARG A C 1
ATOM 727 O O . ARG A 1 95 ? -26.172 16.391 13.633 1 90.81 95 ARG A O 1
ATOM 734 N N . LEU A 1 96 ? -24.938 14.617 13.422 1 87.94 96 LEU A N 1
ATOM 735 C CA . LEU A 1 96 ? -25.812 13.945 14.391 1 87.94 96 LEU A CA 1
ATOM 736 C C . LEU A 1 96 ? -25.188 13.969 15.781 1 87.94 96 LEU A C 1
ATOM 738 O O . LEU A 1 96 ? -23.953 13.945 15.922 1 87.94 96 LEU A O 1
ATOM 742 N N . ASP A 1 97 ? -26.031 14.195 16.703 1 81.69 97 ASP A N 1
ATOM 743 C CA . ASP A 1 97 ? -25.594 14.164 18.094 1 81.69 97 ASP A CA 1
ATOM 744 C C . ASP A 1 97 ? -25.984 12.852 18.766 1 81.69 97 ASP A C 1
ATOM 746 O O . ASP A 1 97 ? -27.172 12.625 19.031 1 81.69 97 ASP A O 1
ATOM 750 N N . PHE A 1 98 ? -25.188 11.938 18.734 1 80.06 98 PHE A N 1
ATOM 751 C CA . PHE A 1 98 ? -25.5 10.664 19.375 1 80.06 98 PHE A CA 1
ATOM 752 C C . PHE A 1 98 ? -24.484 10.328 20.453 1 80.06 98 PHE A C 1
ATOM 754 O O . PHE A 1 98 ? -23.359 10.859 20.438 1 80.06 98 PHE A O 1
ATOM 761 N N . ARG A 1 99 ? -24.938 9.609 21.422 1 78.06 99 ARG A N 1
ATOM 762 C CA . ARG A 1 99 ? -24.078 9.188 22.516 1 78.06 99 ARG A CA 1
ATOM 763 C C . ARG A 1 99 ? -22.953 8.281 22.031 1 78.06 99 ARG A C 1
ATOM 765 O O . ARG A 1 99 ? -23.203 7.336 21.281 1 78.06 99 ARG A O 1
ATOM 772 N N . GLY A 1 100 ? -21.641 8.602 22.297 1 77.69 100 GLY A N 1
ATOM 773 C CA . GLY A 1 100 ? -20.5 7.793 21.906 1 77.69 100 GLY A CA 1
ATOM 774 C C . GLY A 1 100 ? -19.812 8.281 20.641 1 77.69 100 GLY A C 1
ATOM 775 O O . GLY A 1 100 ? -19 7.57 20.047 1 77.69 100 GLY A O 1
ATOM 776 N N . ARG A 1 101 ? -20.25 9.414 20.188 1 82.69 101 ARG A N 1
ATOM 777 C CA . ARG A 1 101 ? -19.672 9.984 18.969 1 82.69 101 ARG A CA 1
ATOM 778 C C . ARG A 1 101 ? -18.156 10.07 19.047 1 82.69 101 ARG A C 1
ATOM 780 O O . ARG A 1 101 ? -17.453 9.672 18.125 1 82.69 101 ARG A O 1
ATOM 787 N N . GLY A 1 102 ? -17.75 10.508 20.172 1 80.56 102 GLY A N 1
ATOM 788 C CA . GLY A 1 102 ? -16.312 10.594 20.391 1 80.56 102 GLY A CA 1
ATOM 789 C C . GLY A 1 102 ? -15.625 9.242 20.359 1 80.56 102 GLY A C 1
ATOM 790 O O . GLY A 1 102 ? -14.586 9.078 19.719 1 80.56 102 GLY A O 1
ATOM 791 N N . ALA A 1 103 ? -16.25 8.328 21.016 1 76.06 103 ALA A N 1
ATOM 792 C CA . ALA A 1 103 ? -15.695 6.98 21.047 1 76.06 103 ALA A CA 1
ATOM 793 C C . ALA A 1 103 ? -15.664 6.371 19.656 1 76.06 103 ALA A C 1
ATOM 795 O O . ALA A 1 103 ? -14.711 5.676 19.297 1 76.06 103 ALA A O 1
ATOM 796 N N . THR A 1 104 ? -16.672 6.645 18.906 1 78.94 104 THR A N 1
ATOM 797 C CA . THR A 1 104 ? -16.734 6.129 17.531 1 78.94 104 THR A CA 1
ATOM 798 C C . THR A 1 104 ? -15.617 6.738 16.688 1 78.94 104 THR A C 1
ATOM 800 O O . THR A 1 104 ? -14.977 6.035 15.898 1 78.94 104 THR A O 1
ATOM 803 N N . TRP A 1 105 ? -15.367 7.914 16.891 1 80.44 105 TRP A N 1
ATOM 804 C CA . TRP A 1 105 ? -14.312 8.609 16.156 1 80.44 105 TRP A CA 1
ATOM 805 C C . TRP A 1 105 ? -12.945 8.023 16.469 1 80.44 105 TRP A C 1
ATOM 807 O O . TRP A 1 105 ? -12.164 7.719 15.562 1 80.44 105 TRP A O 1
ATOM 817 N N . VAL A 1 106 ? -12.75 7.738 17.703 1 73 106 VAL A N 1
ATOM 818 C CA . VAL A 1 106 ? -11.469 7.195 18.156 1 73 106 VAL A CA 1
ATOM 819 C C . VAL A 1 106 ? -11.297 5.773 17.625 1 73 106 VAL A C 1
ATOM 821 O O . VAL A 1 106 ? -10.211 5.395 17.188 1 73 106 VAL A O 1
ATOM 824 N N . LEU A 1 107 ? -12.336 5.07 17.672 1 73.31 107 LEU A N 1
ATOM 825 C CA . LEU A 1 107 ? -12.289 3.701 17.172 1 73.31 107 LEU A CA 1
ATOM 826 C C . LEU A 1 107 ? -11.953 3.68 15.68 1 73.31 107 LEU A C 1
ATOM 828 O O . LEU A 1 107 ? -11.172 2.838 15.227 1 73.31 107 LEU A O 1
ATOM 832 N N . MET A 1 108 ? -12.531 4.547 15.023 1 76.5 108 MET A N 1
ATOM 833 C CA . MET A 1 108 ? -12.258 4.625 13.586 1 76.5 108 MET A CA 1
ATOM 834 C C . MET A 1 108 ? -10.789 4.938 13.328 1 76.5 108 MET A C 1
ATOM 836 O O . MET A 1 108 ? -10.18 4.348 12.438 1 76.5 108 MET A O 1
ATOM 840 N N . LEU A 1 109 ? -10.242 5.719 14.109 1 70.31 109 LEU A N 1
ATOM 841 C CA . LEU A 1 109 ? -8.836 6.086 13.961 1 70.31 109 LEU A CA 1
ATOM 842 C C . LEU A 1 109 ? -7.93 4.914 14.32 1 70.31 109 LEU A C 1
ATOM 844 O O . LEU A 1 109 ? -6.918 4.68 13.656 1 70.31 109 LEU A O 1
ATOM 848 N N . LEU A 1 110 ? -8.32 4.207 15.359 1 65.75 110 LEU A N 1
ATOM 849 C CA . LEU A 1 110 ? -7.527 3.064 15.805 1 65.75 110 LEU A CA 1
ATOM 850 C C . LEU A 1 110 ? -7.52 1.968 14.742 1 65.75 110 LEU A C 1
ATOM 852 O O . LEU A 1 110 ? -6.484 1.339 14.5 1 65.75 110 LEU A O 1
ATOM 856 N N . VAL A 1 111 ? -8.656 1.777 14.133 1 67.75 111 VAL A N 1
ATOM 857 C CA . VAL A 1 111 ? -8.758 0.769 13.078 1 67.75 111 VAL A CA 1
ATOM 858 C C . VAL A 1 111 ? -7.844 1.137 11.914 1 67.75 111 VAL A C 1
ATOM 860 O O . VAL A 1 111 ? -7.23 0.262 11.297 1 67.75 111 VAL A O 1
ATOM 863 N N . GLN A 1 112 ? -7.734 2.355 11.664 1 70.19 112 GLN A N 1
ATOM 864 C CA . GLN A 1 112 ? -6.902 2.826 10.562 1 70.19 112 GLN A CA 1
ATOM 865 C C . GLN A 1 112 ? -5.422 2.588 10.844 1 70.19 112 GLN A C 1
ATOM 867 O O . GLN A 1 112 ? -4.621 2.43 9.922 1 70.19 112 GLN A O 1
ATOM 872 N N . MET A 1 113 ? -5.109 2.494 12.086 1 64.69 113 MET A N 1
ATOM 873 C CA . MET A 1 113 ? -3.715 2.338 12.484 1 64.69 113 MET A CA 1
ATOM 874 C C . MET A 1 113 ? -3.242 0.905 12.273 1 64.69 113 MET A C 1
ATOM 876 O O . MET A 1 113 ? -2.039 0.65 12.188 1 64.69 113 MET A O 1
ATOM 880 N N . VAL A 1 114 ? -4.168 -0.025 12.328 1 66.69 114 VAL A N 1
ATOM 881 C CA . VAL A 1 114 ? -3.811 -1.425 12.125 1 66.69 114 VAL A CA 1
ATOM 882 C C . VAL A 1 114 ? -3.494 -1.665 10.648 1 66.69 114 VAL A C 1
ATOM 884 O O . VAL A 1 114 ? -4.324 -1.397 9.781 1 66.69 114 VAL A O 1
ATOM 887 N N . PRO A 1 115 ? -2.287 -2.096 10.297 1 70 115 PRO A N 1
ATOM 888 C CA . PRO A 1 115 ? -1.977 -2.406 8.898 1 70 115 PRO A CA 1
ATOM 889 C C . PRO A 1 115 ? -2.871 -3.504 8.328 1 70 115 PRO A C 1
ATOM 891 O O . PRO A 1 115 ? -2.877 -4.629 8.836 1 70 115 PRO A O 1
ATOM 894 N N . PHE A 1 116 ? -3.615 -3.168 7.359 1 74.94 116 PHE A N 1
ATOM 895 C CA . PHE A 1 116 ? -4.555 -4.09 6.73 1 74.94 116 PHE A CA 1
ATOM 896 C C . PHE A 1 116 ? -3.832 -5.336 6.23 1 74.94 116 PHE A C 1
ATOM 898 O O . PHE A 1 116 ? -4.402 -6.43 6.223 1 74.94 116 PHE A O 1
ATOM 905 N N . GLN A 1 117 ? -2.652 -5.145 5.867 1 75.12 117 GLN A N 1
ATOM 906 C CA . GLN A 1 117 ? -1.883 -6.254 5.312 1 75.12 117 GLN A CA 1
ATOM 907 C C . GLN A 1 117 ? -1.769 -7.398 6.316 1 75.12 117 GLN A C 1
ATOM 909 O O . GLN A 1 117 ? -1.741 -8.57 5.93 1 75.12 117 GLN A O 1
ATOM 914 N N . LEU A 1 118 ? -1.732 -7.09 7.645 1 73.5 118 LEU A N 1
ATOM 915 C CA . LEU A 1 118 ? -1.641 -8.109 8.688 1 73.5 118 LEU A CA 1
ATOM 916 C C . LEU A 1 118 ? -2.973 -8.828 8.859 1 73.5 118 LEU A C 1
ATOM 918 O O . LEU A 1 118 ? -3.008 -9.969 9.328 1 73.5 118 LEU A O 1
ATOM 922 N N . LEU A 1 119 ? -3.982 -8.125 8.477 1 82.06 119 LEU A N 1
ATOM 923 C CA . LEU A 1 119 ? -5.32 -8.672 8.672 1 82.06 119 LEU A CA 1
ATOM 924 C C . LEU A 1 119 ? -5.75 -9.5 7.465 1 82.06 119 LEU A C 1
ATOM 926 O O . LEU A 1 119 ? -6.695 -10.289 7.551 1 82.06 119 LEU A O 1
ATOM 930 N N . MET A 1 120 ? -5.059 -9.32 6.441 1 86.62 120 MET A N 1
ATOM 931 C CA . MET A 1 120 ? -5.523 -9.883 5.176 1 86.62 120 MET A CA 1
ATOM 932 C C . MET A 1 120 ? -5.551 -11.406 5.234 1 86.62 120 MET A C 1
ATOM 934 O O . MET A 1 120 ? -6.5 -12.039 4.758 1 86.62 120 MET A O 1
ATOM 938 N N . ILE A 1 121 ? -4.613 -12.008 5.914 1 85.38 121 ILE A N 1
ATOM 939 C CA . ILE A 1 121 ? -4.516 -13.461 5.883 1 85.38 121 ILE A CA 1
ATOM 940 C C . ILE A 1 121 ? -5.598 -14.07 6.77 1 85.38 121 ILE A C 1
ATOM 942 O O . ILE A 1 121 ? -6.355 -14.938 6.328 1 85.38 121 ILE A O 1
ATOM 946 N N . PRO A 1 122 ? -5.715 -13.586 7.984 1 84.81 122 PRO A N 1
ATOM 947 C CA . PRO A 1 122 ? -6.824 -14.133 8.766 1 84.81 122 PRO A CA 1
ATOM 948 C C . PRO A 1 122 ? -8.188 -13.828 8.156 1 84.81 122 PRO A C 1
ATOM 950 O O . PRO A 1 122 ? -9.109 -14.648 8.242 1 84.81 122 PRO A O 1
ATOM 953 N N . LEU A 1 123 ? -8.344 -12.734 7.609 1 86.94 123 LEU A N 1
ATOM 954 C CA . LEU A 1 123 ? -9.594 -12.391 6.938 1 86.94 123 LEU A CA 1
ATOM 955 C C . LEU A 1 123 ? -9.859 -13.336 5.766 1 86.94 123 LEU A C 1
ATOM 957 O O . LEU A 1 123 ? -11.008 -13.672 5.488 1 86.94 123 LEU A O 1
ATOM 961 N N . TYR A 1 124 ? -8.844 -13.641 5.078 1 89.38 124 TYR A N 1
ATOM 962 C CA . TYR A 1 124 ? -8.969 -14.578 3.971 1 89.38 124 TYR A CA 1
ATOM 963 C C . TYR A 1 124 ? -9.586 -15.891 4.441 1 89.38 124 TYR A C 1
ATOM 965 O O . TYR A 1 124 ? -10.523 -16.406 3.826 1 89.38 124 TYR A O 1
ATOM 973 N N . VAL A 1 125 ? -8.984 -16.422 5.531 1 85.94 125 VAL A N 1
ATOM 974 C CA . VAL A 1 125 ? -9.477 -17.688 6.066 1 85.94 125 VAL A CA 1
ATOM 975 C C . VAL A 1 125 ? -10.938 -17.547 6.48 1 85.94 125 VAL A C 1
ATOM 977 O O . VAL A 1 125 ? -11.766 -18.422 6.18 1 85.94 125 VAL A O 1
ATOM 980 N N . GLN A 1 126 ? -11.234 -16.438 7.086 1 83.81 126 GLN A N 1
ATOM 981 C CA . GLN A 1 126 ? -12.594 -16.219 7.559 1 83.81 126 GLN A CA 1
ATOM 982 C C . GLN A 1 126 ? -13.57 -16.062 6.391 1 83.81 126 GLN A C 1
ATOM 984 O O . GLN A 1 126 ? -14.656 -16.641 6.406 1 83.81 126 GLN A O 1
ATOM 989 N N . ILE A 1 127 ? -13.219 -15.375 5.41 1 86.69 127 ILE A N 1
ATOM 990 C CA . ILE A 1 127 ? -14.102 -15.039 4.301 1 86.69 127 ILE A CA 1
ATOM 991 C C . ILE A 1 127 ? -14.273 -16.25 3.393 1 86.69 127 ILE A C 1
ATOM 993 O O . ILE A 1 127 ? -15.375 -16.531 2.918 1 86.69 127 ILE A O 1
ATOM 997 N N . THR A 1 128 ? -13.211 -16.922 3.102 1 85.88 128 THR A N 1
ATOM 998 C CA . THR A 1 128 ? -13.289 -18.062 2.195 1 85.88 128 THR A CA 1
ATOM 999 C C . THR A 1 128 ? -13.93 -19.266 2.887 1 85.88 128 THR A C 1
ATOM 1001 O O . THR A 1 128 ? -14.805 -19.922 2.32 1 85.88 128 THR A O 1
ATOM 1004 N N . ARG A 1 129 ? -13.523 -19.484 4.062 1 78.31 129 ARG A N 1
ATOM 1005 C CA . ARG A 1 129 ? -14 -20.688 4.734 1 78.31 129 ARG A CA 1
ATOM 1006 C C . ARG A 1 129 ? -15.266 -20.406 5.543 1 78.31 129 ARG A C 1
ATOM 1008 O O . ARG A 1 129 ? -16.141 -21.266 5.641 1 78.31 129 ARG A O 1
ATOM 1015 N N . GLY A 1 130 ? -15.375 -19.312 6.074 1 76.5 130 GLY A N 1
ATOM 1016 C CA . GLY A 1 130 ? -16.516 -18.984 6.898 1 76.5 130 GLY A CA 1
ATOM 1017 C C . GLY A 1 130 ? -17.734 -18.547 6.09 1 76.5 130 GLY A C 1
ATOM 1018 O O . GLY A 1 130 ? -18.844 -19 6.344 1 76.5 130 GLY A O 1
ATOM 1019 N N . PHE A 1 131 ? -17.469 -17.828 5.086 1 83.31 131 PHE A N 1
ATOM 1020 C CA . PHE A 1 131 ? -18.594 -17.234 4.379 1 83.31 131 PHE A CA 1
ATOM 1021 C C . PHE A 1 131 ? -18.688 -17.766 2.957 1 83.31 131 PHE A C 1
ATOM 1023 O O . PHE A 1 131 ? -19.688 -17.547 2.264 1 83.31 131 PHE A O 1
ATOM 1030 N N . GLY A 1 132 ? -17.656 -18.469 2.516 1 87.81 132 GLY A N 1
ATOM 1031 C CA . GLY A 1 132 ? -17.656 -19.062 1.186 1 87.81 132 GLY A CA 1
ATOM 1032 C C . GLY A 1 132 ? -17.594 -18.031 0.076 1 87.81 132 GLY A C 1
ATOM 1033 O O . GLY A 1 132 ? -18.219 -18.203 -0.973 1 87.81 132 GLY A O 1
ATOM 1034 N N . LEU A 1 133 ? -16.953 -16.922 0.34 1 92.5 133 LEU A N 1
ATOM 1035 C CA . LEU A 1 133 ? -16.953 -15.82 -0.624 1 92.5 133 LEU A CA 1
ATOM 1036 C C . LEU A 1 133 ? -15.648 -15.789 -1.414 1 92.5 133 LEU A C 1
ATOM 1038 O O . LEU A 1 133 ? -15.312 -14.773 -2.018 1 92.5 133 LEU A O 1
ATOM 1042 N N . GLY A 1 134 ? -14.945 -16.891 -1.438 1 91.94 134 GLY A N 1
ATOM 1043 C CA . GLY A 1 134 ? -13.797 -17 -2.324 1 91.94 134 GLY A CA 1
ATOM 1044 C C . GLY A 1 134 ? -14.172 -16.953 -3.793 1 91.94 134 GLY A C 1
ATOM 1045 O O . GLY A 1 134 ? -15.219 -17.469 -4.191 1 91.94 134 GLY A O 1
ATOM 1046 N N . ASP A 1 135 ? -13.375 -16.281 -4.598 1 94.31 135 ASP A N 1
ATOM 1047 C CA . ASP A 1 135 ? -13.602 -16.172 -6.035 1 94.31 135 ASP A CA 1
ATOM 1048 C C . ASP A 1 135 ? -14.938 -15.516 -6.344 1 94.31 135 ASP A C 1
ATOM 1050 O O . ASP A 1 135 ? -15.727 -16.047 -7.133 1 94.31 135 ASP A O 1
ATOM 1054 N N . THR A 1 136 ? -15.195 -14.469 -5.641 1 96.56 136 THR A N 1
ATOM 1055 C CA . THR A 1 136 ? -16.359 -13.625 -5.902 1 96.56 136 THR A CA 1
ATOM 1056 C C . THR A 1 136 ? -15.977 -12.148 -5.855 1 96.56 136 THR A C 1
ATOM 1058 O O . THR A 1 136 ? -15.023 -11.773 -5.164 1 96.56 136 THR A O 1
ATOM 1061 N N . TYR A 1 137 ? -16.734 -11.391 -6.625 1 97 137 TYR A N 1
ATOM 1062 C CA . TYR A 1 137 ? -16.516 -9.945 -6.57 1 97 137 TYR A CA 1
ATOM 1063 C C . TYR A 1 137 ? -16.797 -9.406 -5.176 1 97 137 TYR A C 1
ATOM 1065 O O . TYR A 1 137 ? -16.094 -8.516 -4.688 1 97 137 TYR A O 1
ATOM 1073 N N . LEU A 1 138 ? -17.797 -9.945 -4.562 1 95.81 138 LEU A N 1
ATOM 1074 C CA . LEU A 1 138 ? -18.172 -9.484 -3.234 1 95.81 138 LEU A CA 1
ATOM 1075 C C . LEU A 1 138 ? -17.062 -9.742 -2.229 1 95.81 138 LEU A C 1
ATOM 1077 O O . LEU A 1 138 ? -16.781 -8.906 -1.363 1 95.81 138 LEU A O 1
ATOM 1081 N N . GLY A 1 139 ? -16.469 -10.953 -2.287 1 95.12 139 GLY A N 1
ATOM 1082 C CA . GLY A 1 139 ? -15.352 -11.258 -1.423 1 95.12 139 GLY A CA 1
ATOM 1083 C C . GLY A 1 139 ? -14.164 -10.328 -1.625 1 95.12 139 GLY A C 1
ATOM 1084 O O . GLY A 1 139 ? -13.461 -10 -0.67 1 95.12 139 GLY A O 1
ATOM 1085 N N . MET A 1 140 ? -13.961 -9.852 -2.838 1 96.06 140 MET A N 1
ATOM 1086 C CA . MET A 1 140 ? -12.875 -8.93 -3.17 1 96.06 140 MET A CA 1
ATOM 1087 C C . MET A 1 140 ? -13.188 -7.523 -2.676 1 96.06 140 MET A C 1
ATOM 1089 O O . MET A 1 140 ? -12.289 -6.816 -2.203 1 96.06 140 MET A O 1
ATOM 1093 N N . ILE A 1 141 ? -14.391 -7.145 -2.676 1 97 141 ILE A N 1
ATOM 1094 C CA . ILE A 1 141 ? -14.789 -5.754 -2.514 1 97 141 ILE A CA 1
ATOM 1095 C C . ILE A 1 141 ? -15.055 -5.461 -1.037 1 97 141 ILE A C 1
ATOM 1097 O O . ILE A 1 141 ? -14.641 -4.422 -0.521 1 97 141 ILE A O 1
ATOM 1101 N N . LEU A 1 142 ? -15.562 -6.367 -0.322 1 92.56 142 LEU A N 1
ATOM 1102 C CA . LEU A 1 142 ? -16.156 -6.141 0.989 1 92.56 142 LEU A CA 1
ATOM 1103 C C . LEU A 1 142 ? -15.117 -5.637 1.982 1 92.56 142 LEU A C 1
ATOM 1105 O O . LEU A 1 142 ? -15.383 -4.703 2.742 1 92.56 142 LEU A O 1
ATOM 1109 N N . PRO A 1 143 ? -13.922 -6.188 1.97 1 90.25 143 PRO A N 1
ATOM 1110 C CA . PRO A 1 143 ? -12.953 -5.762 2.98 1 90.25 143 PRO A CA 1
ATOM 1111 C C . PRO A 1 143 ? -12.531 -4.301 2.818 1 90.25 143 PRO A C 1
ATOM 1113 O O . PRO A 1 143 ? -12 -3.699 3.754 1 90.25 143 PRO A O 1
ATOM 1116 N N . PHE A 1 144 ? -12.797 -3.748 1.648 1 92.62 144 PHE A N 1
ATOM 1117 C CA . PHE A 1 144 ? -12.336 -2.396 1.363 1 92.62 144 PHE A CA 1
ATOM 1118 C C . PHE A 1 144 ? -13.508 -1.429 1.263 1 92.62 144 PHE A C 1
ATOM 1120 O O . PHE A 1 144 ? -13.32 -0.255 0.934 1 92.62 144 PHE A O 1
ATOM 1127 N N . ALA A 1 145 ? -14.672 -1.856 1.576 1 91.81 145 ALA A N 1
ATOM 1128 C CA . ALA A 1 145 ? -15.883 -1.078 1.34 1 91.81 145 ALA A CA 1
ATOM 1129 C C . ALA A 1 145 ? -15.922 0.161 2.23 1 91.81 145 ALA A C 1
ATOM 1131 O O . ALA A 1 145 ? -16.516 1.179 1.862 1 91.81 145 ALA A O 1
ATOM 1132 N N . ILE A 1 146 ? -15.367 0.04 3.348 1 88.19 146 ILE A N 1
ATOM 1133 C CA . ILE A 1 146 ? -15.359 1.158 4.285 1 88.19 146 ILE A CA 1
ATOM 1134 C C . ILE A 1 146 ? -13.961 1.777 4.332 1 88.19 146 ILE A C 1
ATOM 1136 O O . ILE A 1 146 ? -12.961 1.065 4.469 1 88.19 146 ILE A O 1
ATOM 1140 N N . ASN A 1 147 ? -13.875 2.982 4.129 1 90.94 147 ASN A N 1
ATOM 1141 C CA . ASN A 1 147 ? -12.625 3.736 4.098 1 90.94 147 ASN A CA 1
ATOM 1142 C C . ASN A 1 147 ? -12.648 4.906 5.074 1 90.94 147 ASN A C 1
ATOM 1144 O O . ASN A 1 147 ? -13.453 5.824 4.93 1 90.94 147 ASN A O 1
ATOM 1148 N N . THR A 1 148 ? -11.781 4.914 6 1 88.5 148 THR A N 1
ATOM 1149 C CA . THR A 1 148 ? -11.773 5.914 7.062 1 88.5 148 THR A CA 1
ATOM 1150 C C . THR A 1 148 ? -11.422 7.289 6.508 1 88.5 148 THR A C 1
ATOM 1152 O O . THR A 1 148 ? -11.922 8.305 6.988 1 88.5 148 THR A O 1
ATOM 1155 N N . THR A 1 149 ? -10.578 7.301 5.551 1 89.31 149 THR A N 1
ATOM 1156 C CA . THR A 1 149 ? -10.219 8.57 4.93 1 89.31 149 THR A CA 1
ATOM 1157 C C . THR A 1 149 ? -11.445 9.25 4.332 1 89.31 149 THR A C 1
ATOM 1159 O O . THR A 1 149 ? -11.625 10.461 4.477 1 89.31 149 THR A O 1
ATOM 1162 N N . ALA A 1 150 ? -12.211 8.445 3.697 1 93.94 150 ALA A N 1
ATOM 1163 C CA . ALA A 1 150 ? -13.445 8.992 3.131 1 93.94 150 ALA A CA 1
ATOM 1164 C C . ALA A 1 150 ? -14.352 9.547 4.223 1 93.94 150 ALA A C 1
ATOM 1166 O O . ALA A 1 150 ? -14.922 10.633 4.074 1 93.94 150 ALA A O 1
ATOM 1167 N N . VAL A 1 151 ? -14.438 8.859 5.277 1 93.06 151 VAL A N 1
ATOM 1168 C CA . VAL A 1 151 ? -15.258 9.312 6.395 1 93.06 151 VAL A CA 1
ATOM 1169 C C . VAL A 1 151 ? -14.742 10.648 6.914 1 93.06 151 VAL A C 1
ATOM 1171 O O . VAL A 1 151 ? -15.523 11.57 7.156 1 93.06 151 VAL A O 1
ATOM 1174 N N . PHE A 1 152 ? -13.547 10.719 7.027 1 90.75 152 PHE A N 1
ATOM 1175 C CA . PHE A 1 152 ? -12.922 11.938 7.531 1 90.75 152 PHE A CA 1
ATOM 1176 C C . PHE A 1 152 ? -13.203 13.109 6.602 1 90.75 152 PHE A C 1
ATOM 1178 O O . PHE A 1 152 ? -13.586 14.188 7.059 1 90.75 152 PHE A O 1
ATOM 1185 N N . ILE A 1 153 ? -13 12.891 5.352 1 92.81 153 ILE A N 1
ATOM 1186 C CA . ILE A 1 153 ? -13.18 13.969 4.383 1 92.81 153 ILE A CA 1
ATOM 1187 C C . ILE A 1 153 ? -14.641 14.422 4.391 1 92.81 153 ILE A C 1
ATOM 1189 O O . ILE A 1 153 ? -14.922 15.625 4.492 1 92.81 153 ILE A O 1
ATOM 1193 N N . PHE A 1 154 ? -15.516 13.5 4.359 1 95.25 154 PHE A N 1
ATOM 1194 C CA . PHE A 1 154 ? -16.922 13.867 4.367 1 95.25 154 PHE A CA 1
ATOM 1195 C C . PHE A 1 154 ? -17.297 14.578 5.664 1 95.25 154 PHE A C 1
ATOM 1197 O O . PHE A 1 154 ? -18.062 15.539 5.652 1 95.25 154 PHE A O 1
ATOM 1204 N N . THR A 1 155 ? -16.812 14.062 6.77 1 94.69 155 THR A N 1
ATOM 1205 C CA . THR A 1 155 ? -17.078 14.695 8.055 1 94.69 155 THR A CA 1
ATOM 1206 C C . THR A 1 155 ? -16.656 16.156 8.047 1 94.69 155 THR A C 1
ATOM 1208 O O . THR A 1 155 ? -17.406 17.031 8.484 1 94.69 155 THR A O 1
ATOM 1211 N N . GLN A 1 156 ? -15.523 16.344 7.527 1 93.19 156 GLN A N 1
ATOM 1212 C CA . GLN A 1 156 ? -15.008 17.719 7.48 1 93.19 156 GLN A CA 1
ATOM 1213 C C . GLN A 1 156 ? -15.875 18.609 6.594 1 93.19 156 GLN A C 1
ATOM 1215 O O . GLN A 1 156 ? -16.156 19.75 6.949 1 93.19 156 GLN A O 1
ATOM 1220 N N . PHE A 1 157 ? -16.297 18.141 5.512 1 93.94 157 PHE A N 1
ATOM 1221 C CA . PHE A 1 157 ? -17.109 18.922 4.59 1 93.94 157 PHE A CA 1
ATOM 1222 C C . PHE A 1 157 ? -18.5 19.188 5.18 1 93.94 157 PHE A C 1
ATOM 1224 O O . PHE A 1 157 ? -19.031 20.281 5.055 1 93.94 157 PHE A O 1
ATOM 1231 N N . PHE A 1 158 ? -19.031 18.234 5.789 1 95.31 158 PHE A N 1
ATOM 1232 C CA . PHE A 1 158 ? -20.344 18.406 6.41 1 95.31 158 PHE A CA 1
ATOM 1233 C C . PHE A 1 158 ? -20.266 19.375 7.582 1 95.31 158 PHE A C 1
ATOM 1235 O O . PHE A 1 158 ? -21.188 20.156 7.824 1 95.31 158 PHE A O 1
ATOM 1242 N N . ARG A 1 159 ? -19.172 19.312 8.305 1 94.31 159 ARG A N 1
ATOM 1243 C CA . ARG A 1 159 ? -18.984 20.219 9.438 1 94.31 159 ARG A CA 1
ATOM 1244 C C . ARG A 1 159 ? -18.875 21.672 8.977 1 94.31 159 ARG A C 1
ATOM 1246 O O . ARG A 1 159 ? -19.25 22.578 9.711 1 94.31 159 ARG A O 1
ATOM 1253 N N . ALA A 1 160 ? -18.422 21.797 7.836 1 93.75 160 ALA A N 1
ATOM 1254 C CA . ALA A 1 160 ? -18.219 23.141 7.297 1 93.75 160 ALA A CA 1
ATOM 1255 C C . ALA A 1 160 ? -19.547 23.781 6.891 1 93.75 160 ALA A C 1
ATOM 1257 O O . ALA A 1 160 ? -19.625 24.984 6.691 1 93.75 160 ALA A O 1
ATOM 1258 N N . LEU A 1 161 ? -20.562 22.984 6.766 1 93.31 161 LEU A N 1
ATOM 1259 C CA . LEU A 1 161 ? -21.875 23.516 6.406 1 93.31 161 LEU A CA 1
ATOM 1260 C C . LEU A 1 161 ? -22.547 24.156 7.609 1 93.31 161 LEU A C 1
ATOM 1262 O O . LEU A 1 161 ? -22.422 23.656 8.734 1 93.31 161 LEU A O 1
ATOM 1266 N N . PRO A 1 162 ? -23.219 25.219 7.418 1 93.94 162 PRO A N 1
ATOM 1267 C CA . PRO A 1 162 ? -23.906 25.875 8.531 1 93.94 162 PRO A CA 1
ATOM 1268 C C . PRO A 1 162 ? -24.938 24.969 9.203 1 93.94 162 PRO A C 1
ATOM 1270 O O . PRO A 1 162 ? -25.75 24.328 8.516 1 93.94 162 PRO A O 1
ATOM 1273 N N . GLN A 1 163 ? -24.906 24.938 10.398 1 92.12 163 GLN A N 1
ATOM 1274 C CA . GLN A 1 163 ? -25.766 24.062 11.195 1 92.12 163 GLN A CA 1
ATOM 1275 C C . GLN A 1 163 ? -27.234 24.469 11.047 1 92.12 163 GLN A C 1
ATOM 1277 O O . GLN A 1 163 ? -28.125 23.609 11.117 1 92.12 163 GLN A O 1
ATOM 1282 N N . GLU A 1 164 ? -27.438 25.75 10.82 1 93.44 164 GLU A N 1
ATOM 1283 C CA . GLU A 1 164 ? -28.797 26.297 10.727 1 93.44 164 GLU A CA 1
ATOM 1284 C C . GLU A 1 164 ? -29.594 25.625 9.609 1 93.44 164 GLU A C 1
ATOM 1286 O O . GLU A 1 164 ? -30.797 25.453 9.727 1 93.44 164 GLU A O 1
ATOM 1291 N N . MET A 1 165 ? -28.875 25.219 8.602 1 92 165 MET A N 1
ATOM 1292 C CA . MET A 1 165 ? -29.516 24.562 7.465 1 92 165 MET A CA 1
ATOM 1293 C C . MET A 1 165 ? -30.109 23.219 7.875 1 92 165 MET A C 1
ATOM 1295 O O . MET A 1 165 ? -31.203 22.859 7.438 1 92 165 MET A O 1
ATOM 1299 N N . PHE A 1 166 ? -29.484 22.594 8.703 1 92.94 166 PHE A N 1
ATOM 1300 C CA . PHE A 1 166 ? -29.922 21.281 9.141 1 92.94 166 PHE A CA 1
ATOM 1301 C C . PHE A 1 166 ? -31.016 21.406 10.188 1 92.94 166 PHE A C 1
ATOM 1303 O O . PHE A 1 166 ? -32 20.656 10.164 1 92.94 166 PHE A O 1
ATOM 1310 N N . GLU A 1 167 ? -30.875 22.375 11.023 1 92.81 167 GLU A N 1
ATOM 1311 C CA . GLU A 1 167 ? -31.891 22.625 12.055 1 92.81 167 GLU A CA 1
ATOM 1312 C C . GLU A 1 167 ? -33.219 23.047 11.438 1 92.81 167 GLU A C 1
ATOM 1314 O O . GLU A 1 167 ? -34.281 22.594 11.867 1 92.81 167 GLU A O 1
ATOM 1319 N N . ALA A 1 168 ? -33.094 23.891 10.469 1 94.56 168 ALA A N 1
ATOM 1320 C CA . ALA A 1 168 ? -34.281 24.344 9.773 1 94.56 168 ALA A CA 1
ATOM 1321 C C . ALA A 1 168 ? -35.031 23.188 9.117 1 94.56 168 ALA A C 1
ATOM 1323 O O . ALA A 1 168 ? -36.25 23.094 9.18 1 94.56 168 ALA A O 1
ATOM 1324 N N . ALA A 1 169 ? -34.312 22.297 8.492 1 94.31 169 ALA A N 1
ATOM 1325 C CA . ALA A 1 169 ? -34.906 21.141 7.828 1 94.31 169 ALA A CA 1
ATOM 1326 C C . ALA A 1 169 ? -35.562 20.203 8.836 1 94.31 169 ALA A C 1
ATOM 1328 O O . ALA A 1 169 ? -36.625 19.641 8.57 1 94.31 169 ALA A O 1
ATOM 1329 N N . ARG A 1 170 ? -34.906 20.078 9.992 1 92.81 170 ARG A N 1
ATOM 1330 C CA . ARG A 1 170 ? -35.438 19.219 11.047 1 92.81 170 ARG A CA 1
ATOM 1331 C C . ARG A 1 170 ? -36.75 19.812 11.602 1 92.81 170 ARG A C 1
ATOM 1333 O O . ARG A 1 170 ? -37.688 19.078 11.883 1 92.81 170 ARG A O 1
ATOM 1340 N N . ILE A 1 171 ? -36.719 21.125 11.734 1 94.5 171 ILE A N 1
ATOM 1341 C CA . ILE A 1 171 ? -37.906 21.828 12.227 1 94.5 171 ILE A CA 1
ATOM 1342 C C . ILE A 1 171 ? -39.062 21.641 11.234 1 94.5 171 ILE A C 1
ATOM 1344 O O . ILE A 1 171 ? -40.219 21.5 11.641 1 94.5 171 ILE A O 1
ATOM 1348 N N . ASP A 1 172 ? -38.75 21.578 9.938 1 94.81 172 ASP A N 1
ATOM 1349 C CA . ASP A 1 172 ? -39.75 21.375 8.891 1 94.81 172 ASP A CA 1
ATOM 1350 C C . ASP A 1 172 ? -40.188 19.922 8.836 1 94.81 172 ASP A C 1
ATOM 1352 O O . ASP A 1 172 ? -41.094 19.578 8.047 1 94.81 172 ASP A O 1
ATOM 1356 N N . GLY A 1 173 ? -39.594 19.016 9.641 1 93.19 173 GLY A N 1
ATOM 1357 C CA . GLY A 1 173 ? -40.031 17.641 9.773 1 93.19 173 GLY A CA 1
ATOM 1358 C C . GLY A 1 173 ? -39.312 16.688 8.82 1 93.19 173 GLY A C 1
ATOM 1359 O O . GLY A 1 173 ? -39.75 15.555 8.633 1 93.19 173 GLY A O 1
ATOM 1360 N N . ALA A 1 174 ? -38.312 17.172 8.203 1 93.5 174 ALA A N 1
ATOM 1361 C CA . ALA A 1 174 ? -37.562 16.312 7.277 1 93.5 174 ALA A CA 1
ATOM 1362 C C . ALA A 1 174 ? -36.844 15.211 8.023 1 93.5 174 ALA A C 1
ATOM 1364 O O . ALA A 1 174 ? -36.281 15.453 9.094 1 93.5 174 ALA A O 1
ATOM 1365 N N . SER A 1 175 ? -36.938 13.984 7.465 1 93.56 175 SER A N 1
ATOM 1366 C CA . SER A 1 175 ? -36.156 12.883 8.039 1 93.56 175 SER A CA 1
ATOM 1367 C C . SER A 1 175 ? -34.688 13.055 7.797 1 93.56 175 SER A C 1
ATOM 1369 O O . SER A 1 175 ? -34.281 13.781 6.887 1 93.56 175 SER A O 1
ATOM 1371 N N . GLU A 1 176 ? -33.906 12.406 8.602 1 91.25 176 GLU A N 1
ATOM 1372 C CA . GLU A 1 176 ? -32.438 12.555 8.492 1 91.25 176 GLU A CA 1
ATOM 1373 C C . GLU A 1 176 ? -31.938 12.062 7.137 1 91.25 176 GLU A C 1
ATOM 1375 O O . GLU A 1 176 ? -31.031 12.656 6.559 1 91.25 176 GLU A O 1
ATOM 1380 N N . LEU A 1 177 ? -32.531 10.977 6.688 1 92.06 177 LEU A N 1
ATOM 1381 C CA . LEU A 1 177 ? -32.125 10.453 5.387 1 92.06 177 LEU A CA 1
ATOM 1382 C C . LEU A 1 177 ? -32.469 11.438 4.273 1 92.06 177 LEU A C 1
ATOM 1384 O O . LEU A 1 177 ? -31.734 11.57 3.299 1 92.06 177 LEU A O 1
ATOM 1388 N N . ARG A 1 178 ? -33.562 12.102 4.422 1 93.38 178 ARG A N 1
ATOM 1389 C CA . ARG A 1 178 ? -33.969 13.109 3.445 1 93.38 178 ARG A CA 1
ATOM 1390 C C . ARG A 1 178 ? -33.031 14.32 3.508 1 93.38 178 ARG A C 1
ATOM 1392 O O . ARG A 1 178 ? -32.656 14.883 2.475 1 93.38 178 ARG A O 1
ATOM 1399 N N . ILE A 1 179 ? -32.719 14.695 4.738 1 94.62 179 ILE A N 1
ATOM 1400 C CA . ILE A 1 179 ? -31.781 15.812 4.914 1 94.62 179 ILE A CA 1
ATOM 1401 C C . ILE A 1 179 ? -30.438 15.484 4.273 1 94.62 179 ILE A C 1
ATOM 1403 O O . ILE A 1 179 ? -29.875 16.312 3.557 1 94.62 179 ILE A O 1
ATOM 1407 N N . LEU A 1 180 ? -30.016 14.234 4.488 1 93.94 180 LEU A N 1
ATOM 1408 C CA . LEU A 1 180 ? -28.734 13.805 3.943 1 93.94 180 LEU A CA 1
ATOM 1409 C C . LEU A 1 180 ? -28.766 13.812 2.418 1 93.94 180 LEU A C 1
ATOM 1411 O O . LEU A 1 180 ? -27.891 14.414 1.782 1 93.94 180 LEU A O 1
ATOM 1415 N N . THR A 1 181 ? -29.75 13.234 1.782 1 93.69 181 THR A N 1
ATOM 1416 C CA . THR A 1 181 ? -29.766 13 0.343 1 93.69 181 THR A CA 1
ATOM 1417 C C . THR A 1 181 ? -30.188 14.266 -0.407 1 93.69 181 THR A C 1
ATOM 1419 O O . THR A 1 181 ? -29.656 14.547 -1.486 1 93.69 181 THR A O 1
ATOM 1422 N N . SER A 1 182 ? -31.047 15.156 0.189 1 93.69 182 SER A N 1
ATOM 1423 C CA . SER A 1 182 ? -31.641 16.266 -0.547 1 93.69 182 SER A CA 1
ATOM 1424 C C . SER A 1 182 ? -30.938 17.578 -0.204 1 93.69 182 SER A C 1
ATOM 1426 O O . SER A 1 182 ? -31 18.547 -0.978 1 93.69 182 SER A O 1
ATOM 1428 N N . ILE A 1 183 ? -30.297 17.625 0.891 1 92.62 183 ILE A N 1
ATOM 1429 C CA . ILE A 1 183 ? -29.719 18.891 1.313 1 92.62 183 ILE A CA 1
ATOM 1430 C C . ILE A 1 183 ? -28.203 18.75 1.429 1 92.62 183 ILE A C 1
ATOM 1432 O O . ILE A 1 183 ? -27.453 19.422 0.715 1 92.62 183 ILE A O 1
ATOM 1436 N N . ALA A 1 184 ? -27.75 17.812 2.227 1 94.12 184 ALA A N 1
ATOM 1437 C CA . ALA A 1 184 ? -26.344 17.719 2.578 1 94.12 184 ALA A CA 1
ATOM 1438 C C . ALA A 1 184 ? -25.516 17.25 1.387 1 94.12 184 ALA A C 1
ATOM 1440 O O . ALA A 1 184 ? -24.531 17.891 1.017 1 94.12 184 ALA A O 1
ATOM 1441 N N . VAL A 1 185 ? -25.938 16.156 0.723 1 94.06 185 VAL A N 1
ATOM 1442 C CA . VAL A 1 185 ? -25.141 15.508 -0.327 1 94.06 185 VAL A CA 1
ATOM 1443 C C . VAL A 1 185 ? -24.953 16.469 -1.494 1 94.06 185 VAL A C 1
ATOM 1445 O O . VAL A 1 185 ? -23.844 16.641 -1.991 1 94.06 185 VAL A O 1
ATOM 1448 N N . PRO A 1 186 ? -26.047 17.188 -1.92 1 93.38 186 PRO A N 1
ATOM 1449 C CA . PRO A 1 186 ? -25.859 18.141 -3.014 1 93.38 186 PRO A CA 1
ATOM 1450 C C . PRO A 1 186 ? -24.875 19.266 -2.664 1 93.38 186 PRO A C 1
ATOM 1452 O O . PRO A 1 186 ? -24.203 19.812 -3.551 1 93.38 186 PRO A O 1
ATOM 1455 N N . LEU A 1 187 ? -24.734 19.625 -1.42 1 92.06 187 LEU A N 1
ATOM 1456 C CA . LEU A 1 187 ? -23.891 20.734 -0.991 1 92.06 187 LEU A CA 1
ATOM 1457 C C . LEU A 1 187 ? -22.438 20.266 -0.864 1 92.06 187 LEU A C 1
ATOM 1459 O O . LEU A 1 187 ? -21.516 21.094 -0.807 1 92.06 187 LEU A O 1
ATOM 1463 N N . VAL A 1 188 ? -22.203 18.984 -0.831 1 92.5 188 VAL A N 1
ATOM 1464 C CA . VAL A 1 188 ? -20.828 18.516 -0.647 1 92.5 188 VAL A CA 1
ATOM 1465 C C . VAL A 1 188 ? -20.375 17.766 -1.892 1 92.5 188 VAL A C 1
ATOM 1467 O O . VAL A 1 188 ? -19.562 16.828 -1.8 1 92.5 188 VAL A O 1
ATOM 1470 N N . LYS A 1 189 ? -20.844 18.094 -3.01 1 90.75 189 LYS A N 1
ATOM 1471 C CA . LYS A 1 189 ? -20.453 17.484 -4.273 1 90.75 189 LYS A CA 1
ATOM 1472 C C . LYS A 1 189 ? -18.938 17.562 -4.484 1 90.75 189 LYS A C 1
ATOM 1474 O O . LYS A 1 189 ? -18.328 16.609 -4.945 1 90.75 189 LYS A O 1
ATOM 1479 N N . PRO A 1 190 ? -18.328 18.641 -4.113 1 87.81 190 PRO A N 1
ATOM 1480 C CA . PRO A 1 190 ? -16.875 18.688 -4.23 1 87.81 190 PRO A CA 1
ATOM 1481 C C . PRO A 1 190 ? -16.172 17.625 -3.367 1 87.81 190 PRO A C 1
ATOM 1483 O O . PRO A 1 190 ? -15.133 17.094 -3.754 1 87.81 190 PRO A O 1
ATOM 1486 N N . ALA A 1 191 ? -16.766 17.422 -2.238 1 92 191 ALA A N 1
ATOM 1487 C CA . ALA A 1 191 ? -16.219 16.391 -1.359 1 92 191 ALA A CA 1
ATOM 1488 C C . ALA A 1 191 ? -16.281 15.023 -2.023 1 92 191 ALA A C 1
ATOM 1490 O O . ALA A 1 191 ? -15.383 14.203 -1.852 1 92 191 ALA A O 1
ATOM 1491 N N . LEU A 1 192 ? -17.359 14.805 -2.777 1 92.94 192 LEU A N 1
ATOM 1492 C CA . LEU A 1 192 ? -17.5 13.539 -3.49 1 92.94 192 LEU A CA 1
ATOM 1493 C C . LEU A 1 192 ? -16.375 13.344 -4.492 1 92.94 192 LEU A C 1
ATOM 1495 O O . LEU A 1 192 ? -15.781 12.266 -4.559 1 92.94 192 LEU A O 1
ATOM 1499 N N . THR A 1 193 ? -16.062 14.344 -5.207 1 87.62 193 THR A N 1
ATOM 1500 C CA . THR A 1 193 ? -14.984 14.289 -6.184 1 8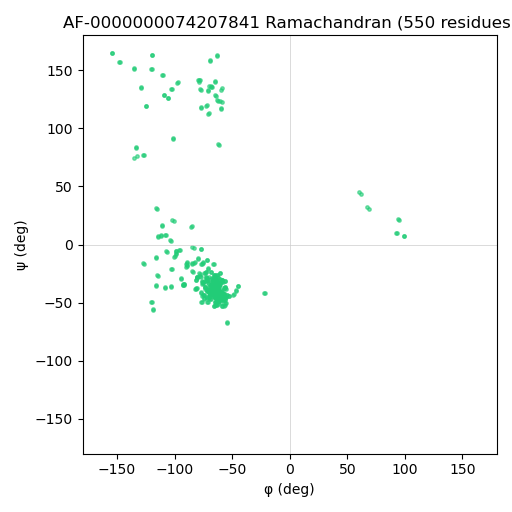7.62 193 THR A CA 1
ATOM 1501 C C . THR A 1 193 ? -13.648 14.055 -5.492 1 87.62 193 THR A C 1
ATOM 1503 O O . THR A 1 193 ? -12.844 13.234 -5.941 1 87.62 193 THR A O 1
ATOM 1506 N N . THR A 1 194 ? -13.484 14.75 -4.387 1 87.19 194 THR A N 1
ATOM 1507 C CA . THR A 1 194 ? -12.242 14.625 -3.627 1 87.19 194 THR A CA 1
ATOM 1508 C C . THR A 1 194 ? -12.07 13.203 -3.1 1 87.19 194 THR A C 1
ATOM 1510 O O . THR A 1 194 ? -11 12.609 -3.234 1 87.19 194 THR A O 1
ATOM 1513 N N . VAL A 1 195 ? -13.125 12.688 -2.564 1 93 195 VAL A N 1
ATOM 1514 C CA . VAL A 1 195 ? -13.086 11.352 -1.979 1 93 195 VAL A CA 1
ATOM 1515 C C . VAL A 1 195 ? -12.805 10.32 -3.068 1 93 195 VAL A C 1
ATOM 1517 O O . VAL A 1 195 ? -11.961 9.438 -2.893 1 93 195 VAL A O 1
ATOM 1520 N N . VAL A 1 196 ? -13.445 10.422 -4.172 1 90.88 196 VAL A N 1
ATOM 1521 C CA . VAL A 1 196 ? -13.281 9.461 -5.262 1 90.88 196 VAL A CA 1
ATOM 1522 C C . VAL A 1 196 ? -11.844 9.516 -5.781 1 90.88 196 VAL A C 1
ATOM 1524 O O . VAL A 1 196 ? -11.211 8.477 -5.984 1 90.88 196 VAL A O 1
ATOM 1527 N N . LEU A 1 197 ? -11.359 10.672 -5.91 1 84.31 197 LEU A N 1
ATOM 1528 C CA . LEU A 1 197 ? -10.016 10.836 -6.457 1 84.31 197 LEU A CA 1
ATOM 1529 C C . LEU A 1 197 ? -8.969 10.312 -5.48 1 84.31 197 LEU A C 1
ATOM 1531 O O . LEU A 1 197 ? -8.039 9.617 -5.879 1 84.31 197 LEU A O 1
ATOM 1535 N N . VAL A 1 198 ? -9.172 10.617 -4.273 1 85.12 198 VAL A N 1
ATOM 1536 C CA . VAL A 1 198 ? -8.172 10.297 -3.26 1 85.12 198 VAL A CA 1
ATOM 1537 C C . VAL A 1 198 ? -8.219 8.797 -2.947 1 85.12 198 VAL A C 1
ATOM 1539 O O . VAL A 1 198 ? -7.188 8.188 -2.666 1 85.12 198 VAL A O 1
ATOM 1542 N N . THR A 1 199 ? -9.367 8.234 -3.027 1 90.94 199 THR A N 1
ATOM 1543 C CA . THR A 1 199 ? -9.492 6.859 -2.564 1 90.94 199 THR A CA 1
ATOM 1544 C C . THR A 1 199 ? -9.438 5.887 -3.738 1 90.94 199 THR A C 1
ATOM 1546 O O . THR A 1 199 ? -9.266 4.68 -3.547 1 90.94 199 THR A O 1
ATOM 1549 N N . PHE A 1 200 ? -9.445 6.344 -4.996 1 89.06 200 PHE A N 1
ATOM 1550 C CA . PHE A 1 200 ? -9.438 5.508 -6.191 1 89.06 200 PHE A CA 1
ATOM 1551 C C . PHE A 1 200 ? -8.156 4.691 -6.27 1 89.06 200 PHE A C 1
ATOM 1553 O O . PHE A 1 200 ? -8.188 3.504 -6.598 1 89.06 200 PHE A O 1
ATOM 1560 N N . ILE A 1 201 ? -7.082 5.266 -5.977 1 84.19 201 ILE A N 1
ATOM 1561 C CA . ILE A 1 201 ? -5.77 4.672 -6.203 1 84.19 201 ILE A CA 1
ATOM 1562 C C . ILE A 1 201 ? -5.613 3.418 -5.348 1 84.19 201 ILE A C 1
ATOM 1564 O O . ILE A 1 201 ? -4.98 2.445 -5.766 1 84.19 201 ILE A O 1
ATOM 1568 N N . GLY A 1 202 ? -6.172 3.428 -4.176 1 88.25 202 GLY A N 1
ATOM 1569 C CA . GLY A 1 202 ? -6.055 2.303 -3.264 1 88.25 202 GLY A CA 1
ATOM 1570 C C . GLY A 1 202 ? -6.492 0.987 -3.877 1 88.25 202 GLY A C 1
ATOM 1571 O O . GLY A 1 202 ? -5.656 0.141 -4.203 1 88.25 202 GLY A O 1
ATOM 1572 N N . PRO A 1 203 ? -7.73 0.914 -4.148 1 92.56 203 PRO A N 1
ATOM 1573 C CA . PRO A 1 203 ? -8.219 -0.352 -4.699 1 92.56 203 PRO A CA 1
ATOM 1574 C C . PRO A 1 203 ? -7.672 -0.641 -6.094 1 92.56 203 PRO A C 1
ATOM 1576 O O . PRO A 1 203 ? -7.488 -1.805 -6.457 1 92.56 203 PRO A O 1
ATOM 1579 N N . TRP A 1 204 ? -7.43 0.323 -6.859 1 89.94 204 TRP A N 1
ATOM 1580 C CA . TRP A 1 204 ? -6.875 0.104 -8.188 1 89.94 204 TRP A CA 1
ATOM 1581 C C . TRP A 1 204 ? -5.508 -0.564 -8.109 1 89.94 204 TRP A C 1
ATOM 1583 O O . TRP A 1 204 ? -5.176 -1.418 -8.938 1 89.94 204 TRP A O 1
ATOM 1593 N N . ASN A 1 205 ? -4.777 -0.241 -7.113 1 84.81 205 ASN A N 1
ATOM 1594 C CA . ASN A 1 205 ? -3.414 -0.733 -6.973 1 84.81 205 ASN A CA 1
ATOM 1595 C C . ASN A 1 205 ? -3.344 -1.924 -6.02 1 84.81 205 ASN A C 1
ATOM 1597 O O . ASN A 1 205 ? -2.27 -2.488 -5.805 1 84.81 205 ASN A O 1
ATOM 1601 N N . GLU A 1 206 ? -4.41 -2.207 -5.445 1 88.56 206 GLU A N 1
ATOM 1602 C CA . GLU A 1 206 ? -4.418 -3.316 -4.5 1 88.56 206 GLU A CA 1
ATOM 1603 C C . GLU A 1 206 ? -4.121 -4.641 -5.195 1 88.56 206 GLU A C 1
ATOM 1605 O O . GLU A 1 206 ? -4.789 -5 -6.168 1 88.56 206 GLU A O 1
ATOM 1610 N N . PHE A 1 207 ? -3.215 -5.359 -4.723 1 88.5 207 PHE A N 1
ATOM 1611 C CA . PHE A 1 207 ? -2.789 -6.59 -5.379 1 88.5 207 PHE A CA 1
ATOM 1612 C C . PHE A 1 207 ? -2.988 -7.793 -4.465 1 88.5 207 PHE A C 1
ATOM 1614 O O . PHE A 1 207 ? -3.568 -8.797 -4.871 1 88.5 207 PHE A O 1
ATOM 1621 N N . LEU A 1 208 ? -2.531 -7.691 -3.264 1 89.19 208 LEU A N 1
ATOM 1622 C CA . LEU A 1 208 ? -2.398 -8.852 -2.395 1 89.19 208 LEU A CA 1
ATOM 1623 C C . LEU A 1 208 ? -3.756 -9.492 -2.123 1 89.19 208 LEU A C 1
ATOM 1625 O O . LEU A 1 208 ? -3.92 -10.703 -2.273 1 89.19 208 LEU A O 1
ATOM 1629 N N . TRP A 1 209 ? -4.676 -8.695 -1.802 1 93.31 209 TRP A N 1
ATOM 1630 C CA . TRP A 1 209 ? -5.969 -9.258 -1.428 1 93.31 209 TRP A CA 1
ATOM 1631 C C . TRP A 1 209 ? -6.621 -9.953 -2.617 1 93.31 209 TRP A C 1
ATOM 1633 O O . TRP A 1 209 ? -7 -11.125 -2.529 1 93.31 209 TRP A O 1
ATOM 1643 N N . PRO A 1 210 ? -6.75 -9.234 -3.756 1 94.88 210 PRO A N 1
ATOM 1644 C CA . PRO A 1 210 ? -7.309 -9.953 -4.906 1 94.88 210 PRO A CA 1
ATOM 1645 C C . PRO A 1 210 ? -6.516 -11.211 -5.258 1 94.88 210 PRO A C 1
ATOM 1647 O O . PRO A 1 210 ? -7.094 -12.211 -5.695 1 94.88 210 PRO A O 1
ATOM 1650 N N . PHE A 1 211 ? -5.293 -11.141 -5.121 1 93.44 211 PHE A N 1
ATOM 1651 C CA . PHE A 1 211 ? -4.449 -12.297 -5.398 1 93.44 211 PHE A CA 1
ATOM 1652 C C . PHE A 1 211 ? -4.816 -13.469 -4.484 1 93.44 211 PHE A C 1
ATOM 1654 O O . PHE A 1 211 ? -4.887 -14.609 -4.934 1 93.44 211 PHE A O 1
ATOM 1661 N N . LEU A 1 212 ? -5.035 -13.211 -3.219 1 91.88 212 LEU A N 1
ATOM 1662 C CA . LEU A 1 212 ? -5.34 -14.258 -2.248 1 91.88 212 LEU A CA 1
ATOM 1663 C C . LEU A 1 212 ? -6.746 -14.805 -2.463 1 91.88 212 LEU A C 1
ATOM 1665 O O . LEU A 1 212 ? -6.957 -16.016 -2.396 1 91.88 212 LEU A O 1
ATOM 1669 N N . ILE A 1 213 ? -7.66 -13.961 -2.754 1 93.62 213 ILE A N 1
ATOM 1670 C CA . ILE A 1 213 ? -9.07 -14.336 -2.686 1 93.62 213 ILE A CA 1
ATOM 1671 C C . ILE A 1 213 ? -9.516 -14.906 -4.027 1 93.62 213 ILE A C 1
ATOM 1673 O O . ILE A 1 213 ? -10.555 -15.57 -4.113 1 93.62 213 ILE A O 1
ATOM 1677 N N . THR A 1 214 ? -8.766 -14.656 -5.094 1 93.81 214 THR A N 1
ATOM 1678 C CA . THR A 1 214 ? -9.156 -15.156 -6.406 1 93.81 214 THR A CA 1
ATOM 1679 C C . THR A 1 214 ? -8.219 -16.266 -6.863 1 93.81 214 THR A C 1
ATOM 1681 O O . THR A 1 214 ? -6.996 -16.109 -6.816 1 93.81 214 THR A O 1
ATOM 1684 N N . LYS A 1 215 ? -8.805 -17.344 -7.242 1 89.06 215 LYS A N 1
ATOM 1685 C CA . LYS A 1 215 ? -8.078 -18.453 -7.836 1 89.06 215 LYS A CA 1
ATOM 1686 C C . LYS A 1 215 ? -8.492 -18.672 -9.289 1 89.06 215 LYS A C 1
ATOM 1688 O O . LYS A 1 215 ? -7.699 -19.156 -10.102 1 89.06 215 LYS A O 1
ATOM 1693 N N . ASP A 1 216 ? -9.719 -18.266 -9.531 1 93.44 216 ASP A N 1
ATOM 1694 C CA . ASP A 1 216 ? -10.234 -18.297 -10.891 1 93.44 216 ASP A CA 1
ATOM 1695 C C . ASP A 1 216 ? -9.68 -17.141 -11.719 1 93.44 216 ASP A C 1
ATOM 1697 O O . ASP A 1 216 ? -9.984 -15.977 -11.445 1 93.44 216 ASP A O 1
ATOM 1701 N N . ALA A 1 217 ? -8.992 -17.469 -12.711 1 93.12 217 ALA A N 1
ATOM 1702 C CA . ALA A 1 217 ? -8.312 -16.484 -13.539 1 93.12 217 ALA A CA 1
ATOM 1703 C C . ALA A 1 217 ? -9.312 -15.508 -14.164 1 93.12 217 ALA A C 1
ATOM 1705 O O . ALA A 1 217 ? -8.992 -14.344 -14.398 1 93.12 217 ALA A O 1
ATOM 1706 N N . THR A 1 218 ? -10.5 -15.914 -14.422 1 95.62 218 THR A N 1
ATOM 1707 C CA . THR A 1 218 ? -11.492 -15.094 -15.102 1 95.62 218 THR A CA 1
ATOM 1708 C C . THR A 1 218 ? -11.992 -13.977 -14.188 1 95.62 218 THR A C 1
ATOM 1710 O O . THR A 1 218 ? -12.609 -13.016 -14.656 1 95.62 218 THR A O 1
ATOM 1713 N N . LEU A 1 219 ? -11.68 -14.094 -12.891 1 96.44 219 LEU A N 1
ATOM 1714 C CA . LEU A 1 219 ? -12.141 -13.094 -11.93 1 96.44 219 LEU A CA 1
ATOM 1715 C C . LEU A 1 219 ? -10.992 -12.203 -11.477 1 96.44 219 LEU A C 1
ATOM 1717 O O . LEU A 1 219 ? -11.211 -11.219 -10.766 1 96.44 219 LEU A O 1
ATOM 1721 N N . GLN A 1 220 ? -9.812 -12.516 -11.875 1 96.38 220 GLN A N 1
ATOM 1722 C CA . GLN A 1 220 ? -8.633 -11.82 -11.375 1 96.38 220 GLN A CA 1
ATOM 1723 C C . GLN A 1 220 ? -8.469 -10.453 -12.039 1 96.38 220 GLN A C 1
ATOM 1725 O O . GLN A 1 220 ? -8.625 -10.336 -13.258 1 96.38 220 GLN A O 1
ATOM 1730 N N . PRO A 1 221 ? -8.211 -9.406 -11.242 1 96.62 221 PRO A N 1
ATOM 1731 C CA . PRO A 1 221 ? -7.871 -8.109 -11.828 1 96.62 221 PRO A CA 1
ATOM 1732 C C . PRO A 1 221 ? -6.574 -8.141 -12.633 1 96.62 221 PRO A C 1
ATOM 1734 O O . PRO A 1 221 ? -5.793 -9.094 -12.508 1 96.62 221 PRO A O 1
ATOM 1737 N N . LEU A 1 222 ? -6.406 -7.168 -13.43 1 94.19 222 LEU A N 1
ATOM 1738 C CA . LEU A 1 222 ? -5.309 -7.16 -14.391 1 94.19 222 LEU A CA 1
ATOM 1739 C C . LEU A 1 222 ? -3.961 -7.23 -13.68 1 94.19 222 LEU A C 1
ATOM 1741 O O . LEU A 1 222 ? -3.049 -7.922 -14.141 1 94.19 222 LEU A O 1
ATOM 1745 N N . ALA A 1 223 ? -3.779 -6.488 -12.586 1 92.69 223 ALA A N 1
ATOM 1746 C CA . ALA A 1 223 ? -2.518 -6.52 -11.852 1 92.69 223 ALA A CA 1
ATOM 1747 C C . ALA A 1 223 ? -2.174 -7.941 -11.414 1 92.69 223 ALA A C 1
ATOM 1749 O O . ALA A 1 223 ? -1.024 -8.375 -11.523 1 92.69 223 ALA A O 1
ATOM 1750 N N . VAL A 1 224 ? -3.148 -8.672 -10.938 1 93.19 224 VAL A N 1
ATOM 1751 C CA . VAL A 1 224 ? -2.957 -10.047 -10.484 1 93.19 224 VAL A CA 1
ATOM 1752 C C . VAL A 1 224 ? -2.654 -10.953 -11.672 1 93.19 224 VAL A C 1
ATOM 1754 O O . VAL A 1 224 ? -1.717 -11.75 -11.633 1 93.19 224 VAL A O 1
ATOM 1757 N N . SER A 1 225 ? -3.432 -10.812 -12.719 1 94.31 225 SER A N 1
ATOM 1758 C CA . SER A 1 225 ? -3.223 -11.617 -13.914 1 94.31 225 SER A CA 1
ATOM 1759 C C . SER A 1 225 ? -1.825 -11.406 -14.492 1 94.31 225 SER A C 1
ATOM 1761 O O . SER A 1 225 ? -1.161 -12.359 -14.891 1 94.31 225 SER A O 1
ATOM 1763 N N . LEU A 1 226 ? -1.438 -10.211 -14.516 1 92.44 226 LEU A N 1
ATOM 1764 C CA . LEU A 1 226 ? -0.119 -9.875 -15.039 1 92.44 226 LEU A CA 1
ATOM 1765 C C . LEU A 1 226 ? 0.981 -10.453 -14.156 1 92.44 226 LEU A C 1
ATOM 1767 O O . LEU A 1 226 ? 1.978 -10.977 -14.664 1 92.44 226 LEU A O 1
ATOM 1771 N N . ALA A 1 227 ? 0.828 -10.305 -12.914 1 90.19 227 ALA A N 1
ATOM 1772 C CA . ALA A 1 227 ? 1.809 -10.859 -11.984 1 90.19 227 ALA A CA 1
ATOM 1773 C C . ALA A 1 227 ? 1.908 -12.375 -12.133 1 90.19 227 ALA A C 1
ATOM 1775 O O . ALA A 1 227 ? 3.004 -12.938 -12.078 1 90.19 227 ALA A O 1
ATOM 1776 N N . ASN A 1 228 ? 0.821 -13 -12.234 1 90 228 ASN A N 1
ATOM 1777 C CA . ASN A 1 228 ? 0.81 -14.438 -12.461 1 90 228 ASN A CA 1
ATOM 1778 C C . ASN A 1 228 ? 1.5 -14.797 -13.773 1 90 228 ASN A C 1
ATOM 1780 O O . ASN A 1 228 ? 2.225 -15.797 -13.844 1 90 228 ASN A O 1
ATOM 1784 N N . TYR A 1 229 ? 1.23 -14.008 -14.789 1 91.38 229 TYR A N 1
ATOM 1785 C CA . TYR A 1 229 ? 1.912 -14.219 -16.062 1 91.38 229 TYR A CA 1
ATOM 1786 C C . TYR A 1 229 ? 3.424 -14.141 -15.891 1 91.38 229 TYR A C 1
ATOM 1788 O O . TYR A 1 229 ? 4.156 -15 -16.375 1 91.38 229 TYR A O 1
ATOM 1796 N N . ILE A 1 230 ? 3.871 -13.117 -15.219 1 88.44 230 ILE A N 1
ATOM 1797 C CA . ILE A 1 230 ? 5.297 -12.891 -15.008 1 88.44 230 ILE A CA 1
ATOM 1798 C C . ILE A 1 230 ? 5.891 -14.047 -14.211 1 88.44 230 ILE A C 1
ATOM 1800 O O . ILE A 1 230 ? 6.988 -14.516 -14.516 1 88.44 230 ILE A O 1
ATOM 1804 N N . SER A 1 231 ? 5.176 -14.555 -13.25 1 84.75 231 SER A N 1
ATOM 1805 C CA . SER A 1 231 ? 5.688 -15.562 -12.336 1 84.75 231 SER A CA 1
ATOM 1806 C C . SER A 1 231 ? 5.641 -16.953 -12.961 1 84.75 231 SER A C 1
ATOM 1808 O O . SER A 1 231 ? 6.488 -17.797 -12.672 1 84.75 231 SER A O 1
ATOM 1810 N N . ASN A 1 232 ? 4.742 -17.172 -13.836 1 82.31 232 ASN A N 1
ATOM 1811 C CA . ASN A 1 232 ? 4.512 -18.547 -14.266 1 82.31 232 ASN A CA 1
ATOM 1812 C C . ASN A 1 232 ? 4.84 -18.734 -15.742 1 82.31 232 ASN A C 1
ATOM 1814 O O . ASN A 1 232 ? 5.363 -19.781 -16.141 1 82.31 232 ASN A O 1
ATOM 1818 N N . VAL A 1 233 ? 4.57 -17.734 -16.562 1 78.12 233 VAL A N 1
ATOM 1819 C CA . VAL A 1 233 ? 4.594 -17.953 -18 1 78.12 233 VAL A CA 1
ATOM 1820 C C . VAL A 1 233 ? 5.82 -17.266 -18.609 1 78.12 233 VAL A C 1
ATOM 1822 O O . VAL A 1 233 ? 6.48 -17.828 -19.484 1 78.12 233 VAL A O 1
ATOM 1825 N N . ALA A 1 234 ? 6.121 -16.172 -18.078 1 79.38 234 ALA A N 1
ATOM 1826 C CA . ALA A 1 234 ? 7.16 -15.344 -18.672 1 79.38 234 ALA A CA 1
ATOM 1827 C C . ALA A 1 234 ? 8.516 -16.047 -18.641 1 79.38 234 ALA A C 1
ATOM 1829 O O . ALA A 1 234 ? 9.344 -15.852 -19.531 1 79.38 234 ALA A O 1
ATOM 1830 N N . GLN A 1 235 ? 8.625 -16.906 -17.703 1 76.5 235 GLN A N 1
ATOM 1831 C CA . GLN A 1 235 ? 9.914 -17.578 -17.547 1 76.5 235 GLN A CA 1
ATOM 1832 C C . GLN A 1 235 ? 10.133 -18.594 -18.672 1 76.5 235 GLN A C 1
ATOM 1834 O O . GLN A 1 235 ? 11.273 -18.875 -19.031 1 76.5 235 GLN A O 1
ATOM 1839 N N . SER A 1 236 ? 9.055 -19.016 -19.203 1 78.19 236 SER A N 1
ATOM 1840 C CA . SER A 1 236 ? 9.156 -20.047 -20.234 1 78.19 236 SER A CA 1
ATOM 1841 C C . SER A 1 236 ? 8.961 -19.453 -21.625 1 78.19 236 SER A C 1
ATOM 1843 O O . SER A 1 236 ? 8.961 -20.188 -22.609 1 78.19 236 SER A O 1
ATOM 1845 N N . THR A 1 237 ? 8.82 -18.219 -21.656 1 80.69 237 THR A N 1
ATOM 1846 C CA . THR A 1 237 ? 8.594 -17.531 -22.922 1 80.69 237 THR A CA 1
ATOM 1847 C C . THR A 1 237 ? 9.867 -16.859 -23.422 1 80.69 237 THR A C 1
ATOM 1849 O O . THR A 1 237 ? 10.625 -16.297 -22.625 1 80.69 237 THR A O 1
ATOM 1852 N N . ALA A 1 238 ? 10.242 -16.969 -24.625 1 74.38 238 ALA A N 1
ATOM 1853 C CA . ALA A 1 238 ? 11.508 -16.484 -25.188 1 74.38 238 ALA A CA 1
ATOM 1854 C C . ALA A 1 238 ? 11.656 -14.984 -25.016 1 74.38 238 ALA A C 1
ATOM 1856 O O . ALA A 1 238 ? 12.695 -14.5 -24.578 1 74.38 238 ALA A O 1
ATOM 1857 N N . ASN A 1 239 ? 10.766 -14.242 -25.344 1 78.38 239 ASN A N 1
ATOM 1858 C CA . ASN A 1 239 ? 10.812 -12.789 -25.219 1 78.38 239 ASN A CA 1
ATOM 1859 C C . ASN A 1 239 ? 9.539 -12.234 -24.594 1 78.38 239 ASN A C 1
ATOM 1861 O O . ASN A 1 239 ? 8.789 -11.5 -25.234 1 78.38 239 ASN A O 1
ATOM 1865 N N . PRO A 1 240 ? 9.578 -12.477 -23.281 1 88.25 240 PRO A N 1
ATOM 1866 C CA . PRO A 1 240 ? 8.305 -12.125 -22.656 1 88.25 240 PRO A CA 1
ATOM 1867 C C . PRO A 1 240 ? 8.219 -10.641 -22.297 1 88.25 240 PRO A C 1
ATOM 1869 O O . PRO A 1 240 ? 7.152 -10.156 -21.906 1 88.25 240 PRO A O 1
ATOM 1872 N N . ASN A 1 241 ? 9.328 -9.891 -22.562 1 87.81 241 ASN A N 1
ATOM 1873 C CA . ASN A 1 241 ? 9.414 -8.539 -22.031 1 87.81 241 ASN A CA 1
ATOM 1874 C C . ASN A 1 241 ? 8.414 -7.605 -22.719 1 87.81 241 ASN A C 1
ATOM 1876 O O . ASN A 1 241 ? 7.762 -6.793 -22.062 1 87.81 241 ASN A O 1
ATOM 1880 N N . GLY A 1 242 ? 8.336 -7.73 -23.969 1 89.75 242 GLY A N 1
ATOM 1881 C CA . GLY A 1 242 ? 7.367 -6.91 -24.672 1 89.75 242 GLY A CA 1
ATOM 1882 C C . GLY A 1 242 ? 5.941 -7.113 -24.188 1 89.75 242 GLY A C 1
ATOM 1883 O O . GLY A 1 242 ? 5.203 -6.145 -24 1 89.75 242 GLY A O 1
ATOM 1884 N N . ALA A 1 243 ? 5.617 -8.375 -23.984 1 91.38 243 ALA A N 1
ATOM 1885 C CA . ALA A 1 243 ? 4.277 -8.711 -23.516 1 91.38 243 ALA A CA 1
ATOM 1886 C C . ALA A 1 243 ? 4.031 -8.164 -22.109 1 91.38 243 ALA A C 1
ATOM 1888 O O . ALA A 1 243 ? 2.953 -7.633 -21.828 1 91.38 243 ALA A O 1
ATOM 1889 N N . ILE A 1 244 ? 5.008 -8.281 -21.297 1 91.75 244 ILE A N 1
ATOM 1890 C CA . ILE A 1 244 ? 4.906 -7.77 -19.922 1 91.75 244 ILE A CA 1
ATOM 1891 C C . ILE A 1 244 ? 4.684 -6.262 -19.953 1 91.75 244 ILE A C 1
ATOM 1893 O O . ILE A 1 244 ? 3.787 -5.75 -19.281 1 91.75 244 ILE A O 1
ATOM 1897 N N . LEU A 1 245 ? 5.469 -5.594 -20.781 1 92.19 245 LEU A N 1
ATOM 1898 C CA . LEU A 1 245 ? 5.383 -4.141 -20.859 1 92.19 245 LEU A CA 1
ATOM 1899 C C . LEU A 1 245 ? 4.059 -3.709 -21.484 1 92.19 245 LEU A C 1
ATOM 1901 O O . LEU A 1 245 ? 3.498 -2.678 -21.109 1 92.19 245 LEU A O 1
ATOM 1905 N N . ALA A 1 246 ? 3.58 -4.457 -22.406 1 93.44 246 ALA A N 1
ATOM 1906 C CA . ALA A 1 246 ? 2.271 -4.188 -23 1 93.44 246 ALA A CA 1
ATOM 1907 C C . ALA A 1 246 ? 1.167 -4.301 -21.953 1 93.44 246 ALA A C 1
ATOM 1909 O O . ALA A 1 246 ? 0.265 -3.459 -21.891 1 93.44 246 ALA A O 1
ATOM 1910 N N . GLY A 1 247 ? 1.228 -5.328 -21.172 1 93.69 247 GLY A N 1
ATOM 1911 C CA . GLY A 1 247 ? 0.283 -5.473 -20.078 1 93.69 247 GLY A CA 1
ATOM 1912 C C . GLY A 1 247 ? 0.345 -4.332 -19.078 1 93.69 247 GLY A C 1
ATOM 1913 O O . GLY A 1 247 ? -0.691 -3.828 -18.641 1 93.69 247 GLY A O 1
ATOM 1914 N N . ALA A 1 248 ? 1.534 -3.959 -18.734 1 92.5 248 ALA A N 1
ATOM 1915 C CA . ALA A 1 248 ? 1.74 -2.857 -17.797 1 92.5 248 ALA A CA 1
ATOM 1916 C C . ALA A 1 248 ? 1.177 -1.552 -18.359 1 92.5 248 ALA A C 1
ATOM 1918 O O . ALA A 1 248 ? 0.586 -0.76 -17.609 1 92.5 248 ALA A O 1
ATOM 1919 N N . THR A 1 249 ? 1.447 -1.303 -19.578 1 92.38 249 THR A N 1
ATOM 1920 C CA . THR A 1 249 ? 0.93 -0.108 -20.234 1 92.38 249 THR A CA 1
ATOM 1921 C C . THR A 1 249 ? -0.594 -0.078 -20.172 1 92.38 249 THR A C 1
ATOM 1923 O O . THR A 1 249 ? -1.191 0.966 -19.906 1 92.38 249 THR A O 1
ATOM 1926 N N . THR A 1 250 ? -1.197 -1.201 -20.422 1 93 250 THR A N 1
ATOM 1927 C CA . THR A 1 250 ? -2.65 -1.306 -20.344 1 93 250 THR A CA 1
ATOM 1928 C C . THR A 1 250 ? -3.148 -0.999 -18.938 1 93 250 THR A C 1
ATOM 1930 O O . THR A 1 250 ? -4.152 -0.303 -18.766 1 93 250 THR A O 1
ATOM 1933 N N . LEU A 1 251 ? -2.467 -1.511 -18 1 91.31 251 LEU A N 1
ATOM 1934 C CA . LEU A 1 251 ? -2.822 -1.308 -16.594 1 91.31 251 LEU A CA 1
ATOM 1935 C C . LEU A 1 251 ? -2.719 0.166 -16.219 1 91.31 251 LEU A C 1
ATOM 1937 O O . LEU A 1 251 ? -3.498 0.656 -15.398 1 91.31 251 LEU A O 1
ATOM 1941 N N . ALA A 1 252 ? -1.782 0.847 -16.766 1 89.12 252 ALA A N 1
ATOM 1942 C CA . ALA A 1 252 ? -1.52 2.246 -16.438 1 89.12 252 ALA A CA 1
ATOM 1943 C C . ALA A 1 252 ? -2.539 3.166 -17.094 1 89.12 252 ALA A C 1
ATOM 1945 O O . ALA A 1 252 ? -2.736 4.301 -16.656 1 89.12 252 ALA A O 1
ATOM 1946 N N . PHE A 1 253 ? -3.203 2.725 -18.016 1 87.88 253 PHE A N 1
ATOM 1947 C CA . PHE A 1 253 ? -4.039 3.541 -18.891 1 87.88 253 PHE A CA 1
ATOM 1948 C C . PHE A 1 253 ? -5.16 4.207 -18.094 1 87.88 253 PHE A C 1
ATOM 1950 O O . PHE A 1 253 ? -5.355 5.422 -18.188 1 87.88 253 PHE A O 1
ATOM 1957 N N . PRO A 1 254 ? -5.922 3.508 -17.25 1 87.56 254 PRO A N 1
ATOM 1958 C CA . PRO A 1 254 ? -7.012 4.141 -16.5 1 87.56 254 PRO A CA 1
ATOM 1959 C C . PRO A 1 254 ? -6.516 5.223 -15.539 1 87.56 254 PRO A C 1
ATOM 1961 O O . PRO A 1 254 ? -7.199 6.23 -15.336 1 87.56 254 PRO A O 1
ATOM 1964 N N . VAL A 1 255 ? -5.422 5 -15.055 1 83.5 255 VAL A N 1
ATOM 1965 C CA . VAL A 1 255 ? -4.855 5.977 -14.125 1 83.5 255 VAL A CA 1
ATOM 1966 C C . VAL A 1 255 ? -4.488 7.254 -14.883 1 83.5 255 VAL A C 1
ATOM 1968 O O . VAL A 1 255 ? -4.75 8.359 -14.406 1 83.5 255 VAL A O 1
ATOM 1971 N N . VAL A 1 256 ? -3.926 7.074 -16.031 1 80.81 256 VAL A N 1
ATOM 1972 C CA . VAL A 1 256 ? -3.553 8.211 -16.859 1 80.81 256 VAL A CA 1
ATOM 1973 C C . VAL A 1 256 ? -4.805 8.992 -17.266 1 80.81 256 VAL A C 1
ATOM 1975 O O . VAL A 1 256 ? -4.812 10.227 -17.234 1 80.81 256 VAL A O 1
ATOM 1978 N N . ILE A 1 257 ? -5.793 8.305 -17.578 1 83.56 257 ILE A N 1
ATOM 1979 C CA . ILE A 1 257 ? -7.051 8.93 -17.969 1 83.56 257 ILE A CA 1
ATOM 1980 C C . ILE A 1 257 ? -7.617 9.727 -16.781 1 83.56 257 ILE A C 1
ATOM 1982 O O . ILE A 1 257 ? -8.047 10.867 -16.953 1 83.56 257 ILE A O 1
ATOM 1986 N N . LEU A 1 258 ? -7.613 9.125 -15.664 1 79.19 258 LEU A N 1
ATOM 1987 C CA . LEU A 1 258 ? -8.141 9.789 -14.477 1 79.19 258 LEU A CA 1
ATOM 1988 C C . LEU A 1 258 ? -7.344 11.047 -14.148 1 79.19 258 LEU A C 1
ATOM 1990 O O . LEU A 1 258 ? -7.922 12.07 -13.789 1 79.19 258 LEU A O 1
ATOM 1994 N N . PHE A 1 259 ? -6.098 10.914 -14.25 1 73.25 259 PHE A N 1
ATOM 1995 C CA . PHE A 1 259 ? -5.242 12.062 -13.992 1 73.25 259 PHE A CA 1
ATOM 1996 C C . PHE A 1 259 ? -5.52 13.18 -14.992 1 73.25 259 PHE A C 1
ATOM 1998 O O . PHE A 1 259 ? -5.59 14.352 -14.617 1 73.25 259 PHE A O 1
ATOM 2005 N N . CYS A 1 260 ? -5.66 12.844 -16.234 1 76.62 260 CYS A N 1
ATOM 2006 C CA . CYS A 1 260 ? -5.918 13.836 -17.266 1 76.62 260 CYS A CA 1
ATOM 2007 C C . CYS A 1 260 ? -7.277 14.492 -17.062 1 76.62 260 CYS A C 1
ATOM 2009 O O . CYS A 1 260 ? -7.43 15.695 -17.297 1 76.62 260 CYS A O 1
ATOM 2011 N N . LEU A 1 261 ? -8.219 13.734 -16.656 1 77.75 261 LEU A N 1
ATOM 2012 C CA . LEU A 1 261 ? -9.57 14.242 -16.469 1 77.75 261 LEU A CA 1
ATOM 2013 C C . LEU A 1 261 ? -9.641 15.148 -15.242 1 77.75 261 LEU A C 1
ATOM 2015 O O . LEU A 1 261 ? -10.422 16.109 -15.219 1 77.75 261 LEU A O 1
ATOM 2019 N N . PHE A 1 262 ? -8.812 14.875 -14.273 1 72.5 262 PHE A N 1
ATOM 2020 C CA . PHE A 1 262 ? -8.984 15.609 -13.031 1 72.5 262 PHE A CA 1
ATOM 2021 C C . PHE A 1 262 ? -7.785 16.516 -12.773 1 72.5 262 PHE A C 1
ATOM 2023 O O . PHE A 1 262 ? -7.562 16.969 -11.641 1 72.5 262 PHE A O 1
ATOM 2030 N N . GLN A 1 263 ? -6.906 16.609 -13.719 1 66.88 263 GLN A N 1
ATOM 2031 C CA . GLN A 1 263 ? -5.703 17.438 -13.625 1 66.88 263 GLN A CA 1
ATOM 2032 C C . GLN A 1 263 ? -6.023 18.812 -13.055 1 66.88 263 GLN A C 1
ATOM 2034 O O . GLN A 1 263 ? -5.223 19.391 -12.312 1 66.88 263 GLN A O 1
ATOM 2039 N N . ARG A 1 264 ? -7.133 19.359 -13.367 1 61.44 264 ARG A N 1
ATOM 2040 C CA . ARG A 1 264 ? -7.492 20.703 -12.898 1 61.44 264 ARG A CA 1
ATOM 2041 C C . ARG A 1 264 ? -7.664 20.719 -11.383 1 61.44 264 ARG A C 1
ATOM 2043 O O . ARG A 1 264 ? -7.477 21.766 -10.742 1 61.44 264 ARG A O 1
ATOM 2050 N N . TYR A 1 265 ? -7.988 19.594 -10.945 1 57.5 265 TYR A N 1
ATOM 2051 C CA . TYR A 1 265 ? -8.203 19.531 -9.508 1 57.5 265 TYR A CA 1
ATOM 2052 C C . TYR A 1 265 ? -6.879 19.312 -8.773 1 57.5 265 TYR A C 1
ATOM 2054 O O . TYR A 1 265 ? -6.785 19.547 -7.566 1 57.5 265 TYR A O 1
ATOM 2062 N N . PHE A 1 266 ? -5.816 18.75 -9.461 1 53.25 266 PHE A N 1
ATOM 2063 C CA . PHE A 1 266 ? -4.508 18.5 -8.867 1 53.25 266 PHE A CA 1
ATOM 2064 C C . PHE A 1 266 ? -3.596 19.719 -9.055 1 53.25 266 PHE A C 1
ATOM 2066 O O . PHE A 1 266 ? -2.48 19.734 -8.531 1 53.25 266 PHE A O 1
ATOM 2073 N N . THR A 1 267 ? -3.771 20.531 -9.82 1 46.72 267 THR A N 1
ATOM 2074 C CA . THR A 1 267 ? -2.92 21.703 -10.016 1 46.72 267 THR A CA 1
ATOM 2075 C C . THR A 1 267 ? -2.83 22.516 -8.734 1 46.72 267 THR A C 1
ATOM 2077 O O . THR A 1 267 ? -3.799 22.609 -7.973 1 46.72 267 THR A O 1
ATOM 2080 N N . ALA A 1 268 ? -1.499 22.734 -8.203 1 45.28 268 ALA A N 1
ATOM 2081 C CA . ALA A 1 268 ? -0.9 23.453 -7.086 1 45.28 268 ALA A CA 1
ATOM 2082 C C . ALA A 1 268 ? -1.826 24.562 -6.59 1 45.28 268 ALA A C 1
ATOM 2084 O O . ALA A 1 268 ? -1.871 24.859 -5.391 1 45.28 268 ALA A O 1
ATOM 2085 N N . SER A 1 269 ? -2.404 25.234 -7.398 1 40.75 269 SER A N 1
ATOM 2086 C CA . SER A 1 269 ? -3.174 26.375 -6.91 1 40.75 269 SER A CA 1
ATOM 2087 C C . SER A 1 269 ? -4.219 25.938 -5.891 1 40.75 269 SER A C 1
ATOM 2089 O O . SER A 1 269 ? -4.43 26.609 -4.883 1 40.75 269 SER A O 1
ATOM 2091 N N . ASN A 1 270 ? -4.812 24.797 -6.113 1 39.22 270 ASN A N 1
ATOM 2092 C CA . ASN A 1 270 ? -5.91 24.406 -5.23 1 39.22 270 ASN A CA 1
ATOM 2093 C C . ASN A 1 270 ? -5.434 23.516 -4.094 1 39.22 270 ASN A C 1
ATOM 2095 O O . ASN A 1 270 ? -6.125 23.359 -3.084 1 39.22 270 ASN A O 1
ATOM 2099 N N . ILE A 1 271 ? -4.492 22.781 -4.191 1 41.41 271 ILE A N 1
ATOM 2100 C CA . ILE A 1 271 ? -3.963 22.062 -3.031 1 41.41 271 ILE A CA 1
ATOM 2101 C C . ILE A 1 271 ? -3.41 23.062 -2.02 1 41.41 271 ILE A C 1
ATOM 2103 O O . ILE A 1 271 ? -3.541 22.875 -0.809 1 41.41 271 ILE A O 1
ATOM 2107 N N . GLY A 1 272 ? -2.727 24.109 -2.338 1 36.91 272 GLY A N 1
ATOM 2108 C CA . GLY A 1 272 ? -2.387 25.25 -1.504 1 36.91 272 GLY A CA 1
ATOM 2109 C C . GLY A 1 272 ? -3.582 25.828 -0.773 1 36.91 272 GLY A C 1
ATOM 2110 O O . GLY A 1 272 ? -3.469 26.25 0.383 1 36.91 272 GLY A O 1
ATOM 2111 N N . SER A 1 273 ? -4.688 25.969 -1.455 1 37.59 273 SER A N 1
ATOM 2112 C CA . SER A 1 273 ? -5.855 26.594 -0.846 1 37.59 273 SER A CA 1
ATOM 2113 C C . SER A 1 273 ? -6.5 25.688 0.188 1 37.59 273 SER A C 1
ATOM 2115 O O . SER A 1 273 ? -7.168 26.156 1.112 1 37.59 273 SER A O 1
ATOM 2117 N N . ALA A 1 274 ? -6.445 24.469 0.03 1 39.03 274 ALA A N 1
ATOM 2118 C CA . ALA A 1 274 ? -7.098 23.625 1.026 1 39.03 274 ALA A CA 1
ATOM 2119 C C . ALA A 1 274 ? -6.324 23.625 2.34 1 39.03 274 ALA A C 1
ATOM 2121 O O . ALA A 1 274 ? -6.898 23.406 3.41 1 39.03 274 ALA A O 1
ATOM 2122 N N . VAL A 1 275 ? -5.062 23.812 2.352 1 35.84 275 VAL A N 1
ATOM 2123 C CA . VAL A 1 275 ? -4.32 23.984 3.598 1 35.84 275 VAL A CA 1
ATOM 2124 C C . VAL A 1 275 ? -4.512 25.391 4.129 1 35.84 275 VAL A C 1
ATOM 2126 O O . VAL A 1 275 ? -4.266 25.656 5.309 1 35.84 275 VAL A O 1
ATOM 2129 N N . LYS A 1 276 ? -4.809 26.453 3.391 1 35.81 276 LYS A N 1
ATOM 2130 C CA . LYS A 1 276 ? -4.926 27.797 3.943 1 35.81 276 LYS A CA 1
ATOM 2131 C C . LYS A 1 276 ? -6.32 28.047 4.504 1 35.81 276 LYS A C 1
ATOM 2133 O O . LYS A 1 276 ? -6.559 29.047 5.176 1 35.81 276 LYS A O 1
ATOM 2138 N N . GLY A 1 277 ? -7.305 27.156 4.109 1 32.28 277 GLY A N 1
ATOM 2139 C CA . GLY A 1 277 ? -8.57 27.531 4.719 1 32.28 277 GLY A CA 1
ATOM 2140 C C . GLY A 1 277 ? -8.852 26.797 6.016 1 32.28 277 GLY A C 1
ATOM 2141 O O . GLY A 1 277 ? -8.242 25.766 6.293 1 32.28 277 GLY A O 1
ATOM 2142 N N . MET B 1 1 ? -29.781 10.477 35.469 1 37.72 1 MET B N 1
ATOM 2143 C CA . MET B 1 1 ? -29.828 9.047 35.188 1 37.72 1 MET B CA 1
ATOM 2144 C C . MET B 1 1 ? -29.781 8.773 33.688 1 37.72 1 MET B C 1
ATOM 2146 O O . MET B 1 1 ? -29.531 7.641 33.281 1 37.72 1 MET B O 1
ATOM 2150 N N . ARG B 1 2 ? -30.375 9.68 32.844 1 46.28 2 ARG B N 1
ATOM 2151 C CA . ARG B 1 2 ? -30.5 9.625 31.391 1 46.28 2 ARG B CA 1
ATOM 2152 C C . ARG B 1 2 ? -29.156 9.844 30.719 1 46.28 2 ARG B C 1
ATOM 2154 O O . ARG B 1 2 ? -28.906 9.328 29.625 1 46.28 2 ARG B O 1
ATOM 2161 N N . ARG B 1 3 ? -28.328 10.648 31.312 1 53.38 3 ARG B N 1
ATOM 2162 C CA . ARG B 1 3 ? -27 11.047 30.859 1 53.38 3 ARG B CA 1
ATOM 2163 C C . ARG B 1 3 ? -26.031 9.867 30.891 1 53.38 3 ARG B C 1
ATOM 2165 O O . ARG B 1 3 ? -25.141 9.766 30.047 1 53.38 3 ARG B O 1
ATOM 2172 N N . GLN B 1 4 ? -26.266 9.016 31.922 1 54.41 4 GLN B N 1
ATOM 2173 C CA . GLN B 1 4 ? -25.406 7.891 32.25 1 54.41 4 GLN B CA 1
ATOM 2174 C C . GLN B 1 4 ? -25.578 6.754 31.234 1 54.41 4 GLN B C 1
ATOM 2176 O O . GLN B 1 4 ? -24.625 6.039 30.922 1 54.41 4 GLN B O 1
ATOM 2181 N N . ARG B 1 5 ? -26.859 6.609 30.859 1 55.56 5 ARG B N 1
ATOM 2182 C CA . ARG B 1 5 ? -27.188 5.504 29.969 1 55.56 5 ARG B CA 1
ATOM 2183 C C . ARG B 1 5 ? -26.484 5.652 28.625 1 55.56 5 ARG B C 1
ATOM 2185 O O . ARG B 1 5 ? -26.047 4.664 28.031 1 55.56 5 ARG B O 1
ATOM 2192 N N . GLY B 1 6 ? -26.297 6.902 28.297 1 59.44 6 GLY B N 1
ATOM 2193 C CA . GLY B 1 6 ? -25.656 7.188 27.016 1 59.44 6 GLY B CA 1
ATOM 2194 C C . GLY B 1 6 ? -24.188 6.809 27 1 59.44 6 GLY B C 1
ATOM 2195 O O . GLY B 1 6 ? -23.672 6.332 25.969 1 59.44 6 GLY B O 1
ATOM 2196 N N . THR B 1 7 ? -23.656 6.91 28.219 1 66.06 7 THR B N 1
ATOM 2197 C CA . THR B 1 7 ? -22.234 6.613 28.312 1 66.06 7 THR B CA 1
ATOM 2198 C C . THR B 1 7 ? -21.984 5.109 28.266 1 66.06 7 THR B C 1
ATOM 2200 O O . THR B 1 7 ? -21.031 4.648 27.625 1 66.06 7 THR B O 1
ATOM 2203 N N . TRP B 1 8 ? -22.891 4.355 29 1 68.19 8 TRP B N 1
ATOM 2204 C CA . TRP B 1 8 ? -22.703 2.91 29 1 68.19 8 TRP B CA 1
ATOM 2205 C C . TRP B 1 8 ? -22.891 2.326 27.609 1 68.19 8 TRP B C 1
ATOM 2207 O O . TRP B 1 8 ? -22.172 1.418 27.203 1 68.19 8 TRP B O 1
ATOM 2217 N N . VAL B 1 9 ? -23.844 2.787 26.922 1 67.69 9 VAL B N 1
ATOM 2218 C CA . VAL B 1 9 ? -24.094 2.318 25.562 1 67.69 9 VAL B CA 1
ATOM 2219 C C . VAL B 1 9 ? -22.891 2.658 24.688 1 67.69 9 VAL B C 1
ATOM 2221 O O . VAL B 1 9 ? -22.484 1.853 23.844 1 67.69 9 VAL B O 1
ATOM 2224 N N . ARG B 1 10 ? -22.359 3.771 25.031 1 64.38 10 ARG B N 1
ATOM 2225 C CA . ARG B 1 10 ? -21.172 4.176 24.297 1 64.38 10 ARG B CA 1
ATOM 2226 C C . ARG B 1 10 ? -20.016 3.197 24.547 1 64.38 10 ARG B C 1
ATOM 2228 O O . ARG B 1 10 ? -19.359 2.766 23.594 1 64.38 10 ARG B O 1
ATOM 2235 N N . TYR B 1 11 ? -19.781 2.982 25.719 1 69.31 11 TYR B N 1
ATOM 2236 C CA . TYR B 1 11 ? -18.703 2.061 26.047 1 69.31 11 TYR B CA 1
ATOM 2237 C C . TYR B 1 11 ? -18.984 0.669 25.5 1 69.31 11 TYR B C 1
ATOM 2239 O O . TYR B 1 11 ? -18.062 -0.023 25.047 1 69.31 11 TYR B O 1
ATOM 2247 N N . LEU B 1 12 ? -20.188 0.338 25.469 1 72.38 12 LEU B N 1
ATOM 2248 C CA . LEU B 1 12 ? -20.547 -0.967 24.922 1 72.38 12 LEU B CA 1
ATOM 2249 C C . LEU B 1 12 ? -20.312 -1.021 23.422 1 72.38 12 LEU B C 1
ATOM 2251 O O . LEU B 1 12 ? -19.781 -2.01 22.906 1 72.38 12 LEU B O 1
ATOM 2255 N N . LEU B 1 13 ? -20.656 0.023 22.812 1 66.12 13 LEU B N 1
ATOM 2256 C CA . LEU B 1 13 ? -20.484 0.064 21.359 1 66.12 13 LEU B CA 1
ATOM 2257 C C . LEU B 1 13 ? -19 0.111 21 1 66.12 13 LEU B C 1
ATOM 2259 O O . LEU B 1 13 ? -18.562 -0.553 20.047 1 66.12 13 LEU B O 1
ATOM 2263 N N . LEU B 1 14 ? -18.312 0.871 21.781 1 64.62 14 LEU B N 1
ATOM 2264 C CA . LEU B 1 14 ? -16.875 0.947 21.531 1 64.62 14 LEU B CA 1
ATOM 2265 C C . LEU B 1 14 ? -16.203 -0.401 21.797 1 64.62 14 LEU B C 1
ATOM 2267 O O . LEU B 1 14 ? -15.312 -0.806 21.047 1 64.62 14 LEU B O 1
ATOM 2271 N N . THR B 1 15 ? -16.672 -0.958 22.828 1 71.5 15 THR B N 1
ATOM 2272 C CA . THR B 1 15 ? -16.109 -2.268 23.156 1 71.5 15 THR B CA 1
ATOM 2273 C C . THR B 1 15 ? -16.469 -3.291 22.094 1 71.5 15 THR B C 1
ATOM 2275 O O . THR B 1 15 ? -15.633 -4.105 21.703 1 71.5 15 THR B O 1
ATOM 2278 N N . LEU B 1 16 ? -17.656 -3.211 21.578 1 72.44 16 LEU B N 1
ATOM 2279 C CA . LEU B 1 16 ? -18.094 -4.133 20.531 1 72.44 16 LEU B CA 1
ATOM 2280 C C . LEU B 1 16 ? -17.328 -3.893 19.25 1 72.44 16 LEU B C 1
ATOM 2282 O O . LEU B 1 16 ? -16.906 -4.844 18.578 1 72.44 16 LEU B O 1
ATOM 2286 N N . ALA B 1 17 ? -17.172 -2.67 18.984 1 66.75 17 ALA B N 1
ATOM 2287 C CA . ALA B 1 17 ? -16.438 -2.332 17.781 1 66.75 17 ALA B CA 1
ATOM 2288 C C . ALA B 1 17 ? -14.977 -2.783 17.891 1 66.75 17 ALA B C 1
ATOM 2290 O O . ALA B 1 17 ? -14.422 -3.334 16.938 1 66.75 17 ALA B O 1
ATOM 2291 N N . ALA B 1 18 ? -14.445 -2.531 18.969 1 68.31 18 ALA B N 1
ATOM 2292 C CA . ALA B 1 18 ? -13.078 -2.986 19.234 1 68.31 18 ALA B CA 1
ATOM 2293 C C . ALA B 1 18 ? -12.977 -4.504 19.125 1 68.31 18 ALA B C 1
ATOM 2295 O O . ALA B 1 18 ? -12 -5.031 18.578 1 68.31 18 ALA B O 1
ATOM 2296 N N . ALA B 1 19 ? -13.992 -5.09 19.625 1 73.75 19 ALA B N 1
ATOM 2297 C CA . ALA B 1 19 ? -14.008 -6.551 19.578 1 73.75 19 ALA B CA 1
ATOM 2298 C C . ALA B 1 19 ? -14.109 -7.066 18.156 1 73.75 19 ALA B C 1
ATOM 2300 O O . ALA B 1 19 ? -13.422 -8.023 17.781 1 73.75 19 ALA B O 1
ATOM 2301 N N . VAL B 1 20 ? -14.859 -6.434 17.422 1 72.88 20 VAL B N 1
ATOM 2302 C CA . VAL B 1 20 ? -15.023 -6.844 16.031 1 72.88 20 VAL B CA 1
ATOM 2303 C C . VAL B 1 20 ? -13.719 -6.637 15.266 1 72.88 20 VAL B C 1
ATOM 2305 O O . VAL B 1 20 ? -13.328 -7.48 14.453 1 72.88 20 VAL B O 1
ATOM 2308 N N . PHE B 1 21 ? -13.07 -5.633 15.594 1 69.62 21 PHE B N 1
ATOM 2309 C CA . PHE B 1 21 ? -11.82 -5.316 14.922 1 69.62 21 PHE B CA 1
ATOM 2310 C C . PHE B 1 21 ? -10.711 -6.262 15.367 1 69.62 21 PHE B C 1
ATOM 2312 O O . PHE B 1 21 ? -9.844 -6.633 14.57 1 69.62 21 PHE B O 1
ATOM 2319 N N . ALA B 1 22 ? -10.797 -6.57 16.594 1 77.06 22 ALA B N 1
ATOM 2320 C CA . ALA B 1 22 ? -9.766 -7.438 17.172 1 77.06 22 ALA B CA 1
ATOM 2321 C C . ALA B 1 22 ? -10.031 -8.898 16.828 1 77.06 22 ALA B C 1
ATOM 2323 O O . ALA B 1 22 ? -9.141 -9.742 16.953 1 77.06 22 ALA B O 1
ATOM 2324 N N . PHE B 1 23 ? -11.156 -9.148 16.344 1 80.44 23 PHE B N 1
ATOM 2325 C CA . PHE B 1 23 ? -11.602 -10.523 16.156 1 80.44 23 PHE B CA 1
ATOM 2326 C C . PHE B 1 23 ? -10.711 -11.25 15.164 1 80.44 23 PHE B C 1
ATOM 2328 O O . PHE B 1 23 ? -10.273 -12.375 15.43 1 80.44 23 PHE B O 1
ATOM 2335 N N . PRO B 1 24 ? -10.414 -10.625 14.016 1 81 24 PRO B N 1
ATOM 2336 C CA . PRO B 1 24 ? -9.555 -11.352 13.07 1 81 24 PRO B CA 1
ATOM 2337 C C . PRO B 1 24 ? -8.188 -11.688 13.656 1 81 24 PRO B C 1
ATOM 2339 O O . PRO B 1 24 ? -7.613 -12.734 13.344 1 81 24 PRO B O 1
ATOM 2342 N N . PHE B 1 25 ? -7.73 -10.836 14.422 1 83.5 25 PHE B N 1
ATOM 2343 C CA . PHE B 1 25 ? -6.441 -11.086 15.055 1 83.5 25 PHE B CA 1
ATOM 2344 C C . PHE B 1 25 ? -6.559 -12.188 16.094 1 83.5 25 PHE B C 1
ATOM 2346 O O . PHE B 1 25 ? -5.672 -13.039 16.219 1 83.5 25 PHE B O 1
ATOM 2353 N N . TYR B 1 26 ? -7.609 -12.062 16.891 1 84.94 26 TYR B N 1
ATOM 2354 C C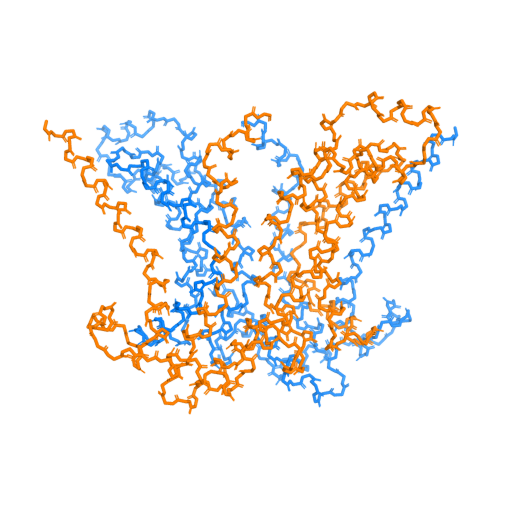A . TYR B 1 26 ? -7.879 -13.117 17.859 1 84.94 26 TYR B CA 1
ATOM 2355 C C . TYR B 1 26 ? -8.016 -14.469 17.172 1 84.94 26 TYR B C 1
ATOM 2357 O O . TYR B 1 26 ? -7.402 -15.453 17.594 1 84.94 26 TYR B O 1
ATOM 2365 N N . PHE B 1 27 ? -8.758 -14.453 16.156 1 85.5 27 PHE B N 1
ATOM 2366 C CA . PHE B 1 27 ? -8.953 -15.672 15.367 1 85.5 27 PHE B CA 1
ATOM 2367 C C . PHE B 1 27 ? -7.629 -16.203 14.844 1 85.5 27 PHE B C 1
ATOM 2369 O O . PHE B 1 27 ? -7.391 -17.406 14.836 1 85.5 27 PHE B O 1
ATOM 2376 N N . MET B 1 28 ? -6.84 -15.328 14.344 1 88.81 28 MET B N 1
ATOM 2377 C CA . MET B 1 28 ? -5.543 -15.68 13.773 1 88.81 28 MET B CA 1
ATOM 2378 C C . MET B 1 28 ? -4.652 -16.344 14.812 1 88.81 28 MET B C 1
ATOM 2380 O O . MET B 1 28 ? -4.125 -17.438 14.586 1 88.81 28 MET B O 1
ATOM 2384 N N . VAL B 1 29 ? -4.582 -15.773 16.016 1 90.5 29 VAL B N 1
ATOM 2385 C CA . VAL B 1 29 ? -3.68 -16.266 17.047 1 90.5 29 VAL B CA 1
ATOM 2386 C C . VAL B 1 29 ? -4.23 -17.562 17.641 1 90.5 29 VAL B C 1
ATOM 2388 O O . VAL B 1 29 ? -3.504 -18.547 17.766 1 90.5 29 VAL B O 1
ATOM 2391 N N . VAL B 1 30 ? -5.473 -17.594 17.953 1 90.31 30 VAL B N 1
ATOM 2392 C CA . VAL B 1 30 ? -6.094 -18.781 18.531 1 90.31 30 VAL B CA 1
ATOM 2393 C C . VAL B 1 30 ? -6.109 -19.922 17.516 1 90.31 30 VAL B C 1
ATOM 2395 O O . VAL B 1 30 ? -5.812 -21.062 17.844 1 90.31 30 VAL B O 1
ATOM 2398 N N . GLY B 1 31 ? -6.434 -19.562 16.312 1 90.06 31 GLY B N 1
ATOM 2399 C CA . GLY B 1 31 ? -6.5 -20.562 15.258 1 90.06 31 GLY B CA 1
ATOM 2400 C C . GLY B 1 31 ? -5.156 -21.203 14.953 1 90.06 31 GLY B C 1
ATOM 2401 O O . GLY B 1 31 ? -5.09 -22.359 14.547 1 90.06 31 GLY B O 1
ATOM 2402 N N . ALA B 1 32 ? -4.129 -20.438 15.078 1 92.56 32 ALA B N 1
ATOM 2403 C CA . ALA B 1 32 ? -2.783 -20.969 14.844 1 92.56 32 ALA B CA 1
ATOM 2404 C C . ALA B 1 32 ? -2.465 -22.109 15.797 1 92.56 32 ALA B C 1
ATOM 2406 O O . ALA B 1 32 ? -1.653 -22.984 15.477 1 92.56 32 ALA B O 1
ATOM 2407 N N . PHE B 1 33 ? -3.172 -22.094 16.953 1 93.44 33 PHE B N 1
ATOM 2408 C CA . PHE B 1 33 ? -2.863 -23.078 17.969 1 93.44 33 PHE B CA 1
ATOM 2409 C C . PHE B 1 33 ? -4 -24.078 18.125 1 93.44 33 PHE B C 1
ATOM 2411 O O . PHE B 1 33 ? -4.055 -24.828 19.094 1 93.44 33 PHE B O 1
ATOM 2418 N N . GLN B 1 34 ? -4.82 -24.094 17.172 1 91 34 GLN B N 1
ATOM 2419 C CA . GLN B 1 34 ? -5.938 -25.047 17.203 1 91 34 GLN B CA 1
ATOM 2420 C C . GLN B 1 34 ? -5.77 -26.125 16.141 1 91 34 GLN B C 1
ATOM 2422 O O . GLN B 1 34 ? -5.281 -25.859 15.039 1 91 34 GLN B O 1
ATOM 2427 N N . GLU B 1 35 ? -6.211 -27.312 16.438 1 85.06 35 GLU B N 1
ATOM 2428 C CA . GLU B 1 35 ? -6.117 -28.422 15.5 1 85.06 35 GLU B CA 1
ATOM 2429 C C . GLU B 1 35 ? -6.969 -28.172 14.258 1 85.06 35 GLU B C 1
ATOM 2431 O O . GLU B 1 35 ? -6.527 -28.422 13.133 1 85.06 35 GLU B O 1
ATOM 2436 N N . SER B 1 36 ? -8.141 -27.734 14.477 1 79.81 36 SER B N 1
ATOM 2437 C CA . SER B 1 36 ? -9.047 -27.438 13.367 1 79.81 36 SER B CA 1
ATOM 2438 C C . SER B 1 36 ? -9.727 -26.094 13.547 1 79.81 36 SER B C 1
ATOM 2440 O O . SER B 1 36 ? -10.859 -26.016 14.031 1 79.81 36 SER B O 1
ATOM 2442 N N . PRO B 1 37 ? -8.938 -25.047 13.117 1 77.56 37 PRO B N 1
ATOM 2443 C CA . PRO B 1 37 ? -9.562 -23.734 13.312 1 77.56 37 PRO B CA 1
ATOM 2444 C C . PRO B 1 37 ? -10.75 -23.5 12.383 1 77.56 37 PRO B C 1
ATOM 2446 O O . PRO B 1 37 ? -10.641 -23.719 11.172 1 77.56 37 PRO B O 1
ATOM 2449 N N . THR B 1 38 ? -11.922 -23.422 12.953 1 69.38 38 THR B N 1
ATOM 2450 C CA . THR B 1 38 ? -13.133 -23.062 12.219 1 69.38 38 THR B CA 1
ATOM 2451 C C . THR B 1 38 ? -13.758 -21.797 12.789 1 69.38 38 THR B C 1
ATOM 2453 O O . THR B 1 38 ? -13.32 -21.297 13.836 1 69.38 38 THR B O 1
ATOM 2456 N N . ASN B 1 39 ? -14.625 -21.203 12.031 1 66.25 39 ASN B N 1
ATOM 2457 C CA . ASN B 1 39 ? -15.297 -19.984 12.477 1 66.25 39 ASN B CA 1
ATOM 2458 C C . ASN B 1 39 ? -16.531 -20.297 13.312 1 66.25 39 ASN B C 1
ATOM 2460 O O . ASN B 1 39 ? -17.375 -19.422 13.555 1 66.25 39 ASN B O 1
ATOM 2464 N N . THR B 1 40 ? -16.578 -21.438 13.703 1 67.69 40 THR B N 1
ATOM 2465 C CA . THR B 1 40 ? -17.719 -21.797 14.539 1 67.69 40 THR B CA 1
ATOM 2466 C C . THR B 1 40 ? -17.516 -21.328 15.977 1 67.69 40 THR B C 1
ATOM 2468 O O . THR B 1 40 ? -16.375 -21.25 16.453 1 67.69 40 THR B O 1
ATOM 2471 N N . PRO B 1 41 ? -18.609 -20.891 16.484 1 65.12 41 PRO B N 1
ATOM 2472 C CA . PRO B 1 41 ? -18.531 -20.328 17.828 1 65.12 41 PRO B CA 1
ATOM 2473 C C . PRO B 1 41 ? -17.734 -21.203 18.797 1 65.12 41 PRO B C 1
ATOM 2475 O O . PRO B 1 41 ? -17 -20.688 19.656 1 65.12 41 PRO B O 1
ATOM 2478 N N . ASP B 1 42 ? -17.891 -22.391 18.719 1 63.44 42 ASP B N 1
ATOM 2479 C CA . ASP B 1 42 ? -17.203 -23.297 19.641 1 63.44 42 ASP B CA 1
ATOM 2480 C C . ASP B 1 42 ? -15.695 -23.234 19.438 1 63.44 42 ASP B C 1
ATOM 2482 O O . ASP B 1 42 ? -14.93 -23.484 20.375 1 63.44 42 ASP B O 1
ATOM 2486 N N . HIS B 1 43 ? -15.344 -22.906 18.297 1 69.62 43 HIS B N 1
ATOM 2487 C CA . HIS B 1 43 ? -13.922 -22.891 17.984 1 69.62 43 HIS B CA 1
ATOM 2488 C C . HIS B 1 43 ? -13.32 -21.5 18.156 1 69.62 43 HIS B C 1
ATOM 2490 O O . HIS B 1 43 ? -12.102 -21.344 18.172 1 69.62 43 HIS B O 1
ATOM 2496 N N . LEU B 1 44 ? -14.188 -20.594 18.438 1 73.81 44 LEU B N 1
ATOM 2497 C CA . LEU B 1 44 ? -13.703 -19.234 18.672 1 73.81 44 LEU B CA 1
ATOM 2498 C C . LEU B 1 44 ? -13.156 -19.094 20.078 1 73.81 44 LEU B C 1
ATOM 2500 O O . LEU B 1 44 ? -12.289 -18.234 20.328 1 73.81 44 LEU B O 1
ATOM 2504 N N . LEU B 1 45 ? -13.641 -19.875 21 1 79.44 45 LEU B N 1
ATOM 2505 C CA . LEU B 1 45 ? -13.117 -19.953 22.359 1 79.44 45 LEU B CA 1
ATOM 2506 C C . LEU B 1 45 ? -12.805 -21.406 22.734 1 79.44 45 LEU B C 1
ATOM 2508 O O . LEU B 1 45 ? -13.523 -22.016 23.531 1 79.44 45 LEU B O 1
ATOM 2512 N N . PRO B 1 46 ? -11.727 -21.828 22.219 1 76.38 46 PRO B N 1
ATOM 2513 C CA . PRO B 1 46 ? -11.445 -23.25 22.422 1 76.38 46 PRO B CA 1
ATOM 2514 C C . PRO B 1 46 ? -11.062 -23.562 23.875 1 76.38 46 PRO B C 1
ATOM 2516 O O . PRO B 1 46 ? -10.344 -22.797 24.5 1 76.38 46 PRO B O 1
ATOM 2519 N N . THR B 1 47 ? -11.664 -24.578 24.375 1 78.12 47 THR B N 1
ATOM 2520 C CA . THR B 1 47 ? -11.312 -25.047 25.703 1 78.12 47 THR B CA 1
ATOM 2521 C C . THR B 1 47 ? -10.398 -26.266 25.625 1 78.12 47 THR B C 1
ATOM 2523 O O . THR B 1 47 ? -9.852 -26.703 26.641 1 78.12 47 THR B O 1
ATOM 2526 N N . SER B 1 48 ? -10.227 -26.828 24.5 1 78.56 48 SER B N 1
ATOM 2527 C CA . SER B 1 48 ? -9.359 -27.969 24.25 1 78.56 48 SER B CA 1
ATOM 2528 C C . SER B 1 48 ? -8.891 -28.016 22.797 1 78.56 48 SER B C 1
ATOM 2530 O O . SER B 1 48 ? -9.273 -27.156 22 1 78.56 48 SER B O 1
ATOM 2532 N N . GLY B 1 49 ? -7.859 -28.828 22.547 1 84.31 49 GLY B N 1
ATOM 2533 C CA . GLY B 1 49 ? -7.438 -29.016 21.172 1 84.31 49 GLY B CA 1
ATOM 2534 C C . GLY B 1 49 ? -6.305 -28.094 20.766 1 84.31 49 GLY B C 1
ATOM 2535 O O . GLY B 1 49 ? -6.184 -27.734 19.594 1 84.31 49 GLY B O 1
ATOM 2536 N N . TRP B 1 50 ? -5.637 -27.641 21.766 1 89.56 50 TRP B N 1
ATOM 2537 C CA . TRP B 1 50 ? -4.469 -26.812 21.469 1 89.56 50 TRP B CA 1
ATOM 2538 C C . TRP B 1 50 ? -3.354 -27.641 20.859 1 89.56 50 TRP B C 1
ATOM 2540 O O . TRP B 1 50 ? -3.16 -28.812 21.219 1 89.56 50 TRP B O 1
ATOM 2550 N N . THR B 1 51 ? -2.744 -27.109 19.844 1 91.44 51 THR B N 1
ATOM 2551 C CA . THR B 1 51 ? -1.662 -27.828 19.188 1 91.44 51 THR B CA 1
ATOM 2552 C C . THR B 1 51 ? -0.61 -26.875 18.641 1 91.44 51 THR B C 1
ATOM 2554 O O . THR B 1 51 ? -0.873 -25.672 18.5 1 91.44 51 THR B O 1
ATOM 2557 N N . LEU B 1 52 ? 0.584 -27.375 18.469 1 93 52 LEU B N 1
ATOM 2558 C CA . LEU B 1 52 ? 1.649 -26.656 17.781 1 93 52 LEU B CA 1
ATOM 2559 C C . LEU B 1 52 ? 1.922 -27.266 16.422 1 93 52 LEU B C 1
ATOM 2561 O O . LEU B 1 52 ? 2.822 -26.812 15.703 1 93 52 LEU B O 1
ATOM 2565 N N . ASP B 1 53 ? 1.112 -28.172 16.031 1 93.5 53 ASP B N 1
ATOM 2566 C CA . ASP B 1 53 ? 1.307 -28.922 14.797 1 93.5 53 ASP B CA 1
ATOM 2567 C C . ASP B 1 53 ? 1.166 -28.016 13.57 1 93.5 53 ASP B C 1
ATOM 2569 O O . ASP B 1 53 ? 1.769 -28.281 12.531 1 93.5 53 ASP B O 1
ATOM 2573 N N . ASN B 1 54 ? 0.366 -26.984 13.727 1 93.75 54 ASN B N 1
ATOM 2574 C CA . ASN B 1 54 ? 0.175 -26.062 12.609 1 93.75 54 ASN B CA 1
ATOM 2575 C C . ASN B 1 54 ? 1.482 -25.391 12.203 1 93.75 54 ASN B C 1
ATOM 2577 O O . ASN B 1 54 ? 1.724 -25.156 11.023 1 93.75 54 ASN B O 1
ATOM 2581 N N . PHE B 1 55 ? 2.293 -25.141 13.195 1 95.12 55 PHE B N 1
ATOM 2582 C CA . PHE B 1 55 ? 3.588 -24.531 12.93 1 95.12 55 PHE B CA 1
ATOM 2583 C C . PHE B 1 55 ? 4.52 -25.516 12.234 1 95.12 55 PHE B C 1
ATOM 2585 O O . PHE B 1 55 ? 5.27 -25.125 11.328 1 95.12 55 PHE B O 1
ATOM 2592 N N . ALA B 1 56 ? 4.48 -26.688 12.617 1 94.62 56 ALA B N 1
ATOM 2593 C CA . ALA B 1 56 ? 5.273 -27.719 11.961 1 94.62 56 ALA B CA 1
ATOM 2594 C C . ALA B 1 56 ? 4.797 -27.969 10.531 1 94.62 56 ALA B C 1
ATOM 2596 O O . ALA B 1 56 ? 5.605 -28.156 9.625 1 94.62 56 ALA B O 1
ATOM 2597 N N . ALA B 1 57 ? 3.529 -27.969 10.375 1 92.38 57 ALA B N 1
ATOM 2598 C CA . ALA B 1 57 ? 2.934 -28.219 9.062 1 92.38 57 ALA B CA 1
ATOM 2599 C C . ALA B 1 57 ? 3.348 -27.125 8.07 1 92.38 57 ALA B C 1
ATOM 2601 O O . ALA B 1 57 ? 3.758 -27.438 6.945 1 92.38 57 ALA B O 1
ATOM 2602 N N . ILE B 1 58 ? 3.248 -25.906 8.438 1 93.81 58 ILE B N 1
ATOM 2603 C CA . ILE B 1 58 ? 3.598 -24.828 7.516 1 93.81 58 ILE B CA 1
ATOM 2604 C C . ILE B 1 58 ? 5.109 -24.797 7.297 1 93.81 58 ILE B C 1
ATOM 2606 O O . ILE B 1 58 ? 5.578 -24.547 6.184 1 93.81 58 ILE B O 1
ATOM 2610 N N . ASP B 1 59 ? 5.859 -25.078 8.344 1 94.94 59 ASP B N 1
ATOM 2611 C CA . ASP B 1 59 ? 7.312 -25.078 8.234 1 94.94 59 ASP B CA 1
ATOM 2612 C C . ASP B 1 59 ? 7.797 -26.156 7.277 1 94.94 59 ASP B C 1
ATOM 2614 O O . ASP B 1 59 ? 8.836 -26.016 6.637 1 94.94 59 ASP B O 1
ATOM 2618 N N . SER B 1 60 ? 7.082 -27.203 7.203 1 92.69 60 SER B N 1
ATOM 2619 C CA . SER B 1 60 ? 7.453 -28.297 6.312 1 92.69 60 SER B CA 1
ATOM 2620 C C . SER B 1 60 ? 7.246 -27.906 4.852 1 92.69 60 SER B C 1
ATOM 2622 O O . SER B 1 60 ? 7.816 -28.531 3.953 1 92.69 60 SER B O 1
ATOM 2624 N N . ARG B 1 61 ? 6.418 -26.906 4.641 1 91.62 61 ARG B N 1
ATOM 2625 C CA . ARG B 1 61 ? 6.078 -26.531 3.268 1 91.62 61 ARG B CA 1
ATOM 2626 C C . ARG B 1 61 ? 6.832 -25.281 2.842 1 91.62 61 ARG B C 1
ATOM 2628 O O . ARG B 1 61 ? 7.145 -25.109 1.661 1 91.62 61 ARG B O 1
ATOM 2635 N N . ILE B 1 62 ? 6.918 -24.484 3.92 1 92 62 ILE B N 1
ATOM 2636 C CA . ILE B 1 62 ? 7.688 -23.266 3.66 1 92 62 ILE B CA 1
ATOM 2637 C C . ILE B 1 62 ? 8.75 -23.094 4.738 1 92 62 ILE B C 1
ATOM 2639 O O . ILE B 1 62 ? 8.555 -23.484 5.891 1 92 62 ILE B O 1
ATOM 2643 N N . ASP B 1 63 ? 10.039 -22.766 4.438 1 95.5 63 ASP B N 1
ATOM 2644 C CA . ASP B 1 63 ? 11.047 -22.438 5.438 1 95.5 63 ASP B CA 1
ATOM 2645 C C . ASP B 1 63 ? 10.648 -21.203 6.242 1 95.5 63 ASP B C 1
ATOM 2647 O O . ASP B 1 63 ? 11.016 -20.078 5.891 1 95.5 63 ASP B O 1
ATOM 2651 N N . LEU B 1 64 ? 9.828 -21.516 7.312 1 95.31 64 LEU B N 1
ATOM 2652 C CA . LEU B 1 64 ? 9.195 -20.438 8.07 1 95.31 64 LEU B CA 1
ATOM 2653 C C . LEU B 1 64 ? 10.234 -19.469 8.617 1 95.31 64 LEU B C 1
ATOM 2655 O O . LEU B 1 64 ? 10.148 -18.266 8.383 1 95.31 64 LEU B O 1
ATOM 2659 N N . LEU B 1 65 ? 11.203 -19.938 9.289 1 95 65 LEU B N 1
ATOM 2660 C CA . LEU B 1 65 ? 12.219 -19.078 9.906 1 95 65 LEU B CA 1
ATOM 2661 C C . LEU B 1 65 ? 13.117 -18.453 8.844 1 95 65 LEU B C 1
ATOM 2663 O O . LEU B 1 65 ? 13.539 -17.312 8.984 1 95 65 LEU B O 1
ATOM 2667 N N . GLY B 1 66 ? 13.438 -19.25 7.844 1 96.31 66 GLY B N 1
ATOM 2668 C CA . GLY B 1 66 ? 14.219 -18.703 6.746 1 96.31 66 GLY B CA 1
ATOM 2669 C C . GLY B 1 66 ? 13.531 -17.547 6.035 1 96.31 66 GLY B C 1
ATOM 2670 O O . GLY B 1 66 ? 14.148 -16.516 5.75 1 96.31 66 GLY B O 1
ATOM 2671 N N . SER B 1 67 ? 12.305 -17.734 5.738 1 96.75 67 SER B N 1
ATOM 2672 C CA . SER B 1 67 ? 11.547 -16.672 5.059 1 96.75 67 SER B CA 1
ATOM 2673 C C . SER B 1 67 ? 11.367 -15.461 5.957 1 96.75 67 SER B C 1
ATOM 2675 O O . SER B 1 67 ? 11.336 -14.328 5.477 1 96.75 67 SER B O 1
ATOM 2677 N N . LEU B 1 68 ? 11.164 -15.75 7.262 1 96.25 68 LEU B N 1
ATOM 2678 C CA . LEU B 1 68 ? 11.125 -14.633 8.203 1 96.25 68 LEU B CA 1
ATOM 2679 C C . LEU B 1 68 ? 12.445 -13.875 8.203 1 96.25 68 LEU B C 1
ATOM 2681 O O . LEU B 1 68 ? 12.461 -12.641 8.242 1 96.25 68 LEU B O 1
ATOM 2685 N N . GLY B 1 69 ? 13.492 -14.586 8.234 1 96.94 69 GLY B N 1
ATOM 2686 C CA . GLY B 1 69 ? 14.805 -13.977 8.102 1 96.94 69 GLY B CA 1
ATOM 2687 C C . GLY B 1 69 ? 14.945 -13.133 6.848 1 96.94 69 GLY B C 1
ATOM 2688 O O . GLY B 1 69 ? 15.492 -12.023 6.891 1 96.94 69 GLY B O 1
ATOM 2689 N N . ASN B 1 70 ? 14.469 -13.641 5.77 1 97.31 70 ASN B N 1
ATOM 2690 C CA . ASN B 1 70 ? 14.484 -12.891 4.516 1 97.31 70 ASN B CA 1
ATOM 2691 C C . ASN B 1 70 ? 13.688 -11.594 4.625 1 97.31 70 ASN B C 1
ATOM 2693 O O . ASN B 1 70 ? 14.094 -10.562 4.074 1 97.31 70 ASN B O 1
ATOM 2697 N N . SER B 1 71 ? 12.547 -11.711 5.312 1 96.44 71 SER B N 1
ATOM 2698 C CA . SER B 1 71 ? 11.758 -10.508 5.551 1 96.44 71 SER B CA 1
ATOM 2699 C C . SER B 1 71 ? 12.562 -9.461 6.312 1 96.44 71 SER B C 1
ATOM 2701 O O . SER B 1 71 ? 12.523 -8.273 5.977 1 96.44 71 SER B O 1
ATOM 2703 N N . LEU B 1 72 ? 13.266 -9.922 7.266 1 96.19 72 LEU B N 1
ATOM 2704 C CA . LEU B 1 72 ? 14.047 -9.023 8.102 1 96.19 72 LEU B CA 1
ATOM 2705 C C . LEU B 1 72 ? 15.211 -8.43 7.316 1 96.19 72 LEU B C 1
ATOM 2707 O O . LEU B 1 72 ? 15.516 -7.242 7.445 1 96.19 72 LEU B O 1
ATOM 2711 N N . ILE B 1 73 ? 15.852 -9.227 6.566 1 97.56 73 ILE B N 1
ATOM 2712 C CA . ILE B 1 73 ? 16.969 -8.758 5.754 1 97.56 73 ILE B CA 1
ATOM 2713 C C . ILE B 1 73 ? 16.484 -7.703 4.762 1 97.56 73 ILE B C 1
ATOM 2715 O O . ILE B 1 73 ? 17.094 -6.645 4.621 1 97.56 73 ILE B O 1
ATOM 2719 N N . PHE B 1 74 ? 15.422 -8.008 4.129 1 97.62 74 PHE B N 1
ATOM 2720 C CA . PHE B 1 74 ? 14.82 -7.074 3.176 1 97.62 74 PHE B CA 1
ATOM 2721 C C . PHE B 1 74 ? 14.461 -5.758 3.855 1 97.62 74 PHE B C 1
ATOM 2723 O O . PHE B 1 74 ? 14.867 -4.688 3.402 1 97.62 74 PHE B O 1
ATOM 2730 N N . THR B 1 75 ? 13.719 -5.855 4.93 1 97.06 75 THR B N 1
ATOM 2731 C CA . THR B 1 75 ? 13.25 -4.668 5.633 1 97.06 75 THR B CA 1
ATOM 2732 C C . THR B 1 75 ? 14.422 -3.871 6.195 1 97.06 75 THR B C 1
ATOM 2734 O O . THR B 1 75 ? 14.484 -2.648 6.047 1 97.06 75 THR B O 1
ATOM 2737 N N . ALA B 1 76 ? 15.344 -4.559 6.797 1 96.81 76 ALA B N 1
ATOM 2738 C CA . ALA B 1 76 ? 16.516 -3.893 7.355 1 96.81 76 ALA B CA 1
ATOM 2739 C C . ALA B 1 76 ? 17.344 -3.23 6.262 1 96.81 76 ALA B C 1
ATOM 2741 O O . ALA B 1 76 ? 17.875 -2.133 6.449 1 96.81 76 ALA B O 1
ATOM 2742 N N . GLY B 1 77 ? 17.516 -3.918 5.18 1 97.94 77 GLY B N 1
ATOM 2743 C CA . GLY B 1 77 ? 18.234 -3.344 4.055 1 97.94 77 GLY B CA 1
ATOM 2744 C C . GLY B 1 77 ? 17.609 -2.072 3.529 1 97.94 77 GLY B C 1
ATOM 2745 O O . GLY B 1 77 ? 18.297 -1.084 3.273 1 97.94 77 GLY B O 1
ATOM 2746 N N . VAL B 1 78 ? 16.328 -2.131 3.355 1 97.69 78 VAL B N 1
ATOM 2747 C CA . VAL B 1 78 ? 15.602 -0.956 2.885 1 97.69 78 VAL B CA 1
ATOM 2748 C C . VAL B 1 78 ? 15.75 0.181 3.893 1 97.69 78 VAL B C 1
ATOM 2750 O O . VAL B 1 78 ? 15.992 1.329 3.512 1 97.69 78 VAL B O 1
ATOM 2753 N N . LEU B 1 79 ? 15.625 -0.139 5.172 1 97.12 79 LEU B N 1
ATOM 2754 C CA . LEU B 1 79 ? 15.719 0.879 6.215 1 97.12 79 LEU B CA 1
ATOM 2755 C C . LEU B 1 79 ? 17.125 1.491 6.246 1 97.12 79 LEU B C 1
ATOM 2757 O O . LEU B 1 79 ? 17.266 2.689 6.496 1 97.12 79 LEU B O 1
ATOM 2761 N N . LEU B 1 80 ? 18.109 0.704 6.051 1 97.5 80 LEU B N 1
ATOM 2762 C CA . LEU B 1 80 ? 19.469 1.218 5.992 1 97.5 80 LEU B CA 1
ATOM 2763 C C . LEU B 1 80 ? 19.609 2.256 4.887 1 97.5 80 LEU B C 1
ATOM 2765 O O . LEU B 1 80 ? 20.234 3.301 5.086 1 97.5 80 LEU B O 1
ATOM 2769 N N . GLY B 1 81 ? 19.078 1.943 3.762 1 96.88 81 GLY B N 1
ATOM 2770 C CA . GLY B 1 81 ? 19.094 2.914 2.68 1 96.88 81 GLY B CA 1
ATOM 2771 C C . GLY B 1 81 ? 18.266 4.152 2.982 1 96.88 81 GLY B C 1
ATOM 2772 O O . GLY B 1 81 ? 18.719 5.277 2.76 1 96.88 81 GLY B O 1
ATOM 2773 N N . THR B 1 82 ? 17.125 3.891 3.486 1 96.81 82 THR B N 1
ATOM 2774 C CA . THR B 1 82 ? 16.203 4.965 3.828 1 96.81 82 THR B CA 1
ATOM 2775 C C . THR B 1 82 ? 16.844 5.941 4.809 1 96.81 82 THR B C 1
ATOM 2777 O O . THR B 1 82 ? 16.781 7.156 4.613 1 96.81 82 THR B O 1
ATOM 2780 N N . VAL B 1 83 ? 17.453 5.418 5.777 1 96.31 83 VAL B N 1
ATOM 2781 C CA . VAL B 1 83 ? 18.062 6.254 6.809 1 96.31 83 VAL B CA 1
ATOM 2782 C C . VAL B 1 83 ? 19.297 6.953 6.246 1 96.31 83 VAL B C 1
ATOM 2784 O O . VAL B 1 83 ? 19.484 8.156 6.438 1 96.31 83 VAL B O 1
ATOM 2787 N N . THR B 1 84 ? 20.125 6.238 5.555 1 95.75 84 THR B N 1
ATOM 2788 C CA . THR B 1 84 ? 21.359 6.793 5.02 1 95.75 84 THR B CA 1
ATOM 2789 C C . THR B 1 84 ? 21.078 7.906 4.016 1 95.75 84 THR B C 1
ATOM 2791 O O . THR B 1 84 ? 21.547 9.031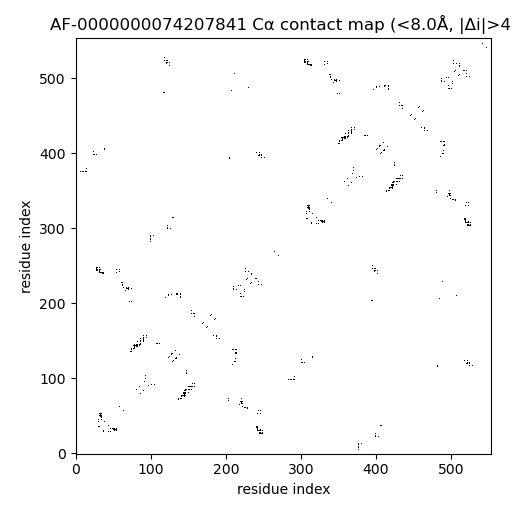 4.172 1 95.75 84 THR B O 1
ATOM 2794 N N . PHE B 1 85 ? 20.234 7.605 3.07 1 94.31 85 PHE B N 1
ATOM 2795 C CA . PHE B 1 85 ? 19.953 8.586 2.029 1 94.31 85 PHE B CA 1
ATOM 2796 C C . PHE B 1 85 ? 19.031 9.68 2.547 1 94.31 85 PHE B C 1
ATOM 2798 O O . PHE B 1 85 ? 19.109 10.828 2.107 1 94.31 85 PHE B O 1
ATOM 2805 N N . GLY B 1 86 ? 18.188 9.273 3.451 1 94.31 86 GLY B N 1
ATOM 2806 C CA . GLY B 1 86 ? 17.344 10.281 4.082 1 94.31 86 GLY B CA 1
ATOM 2807 C C . GLY B 1 86 ? 18.141 11.312 4.867 1 94.31 86 GLY B C 1
ATOM 2808 O O . GLY B 1 86 ? 17.875 12.508 4.77 1 94.31 86 GLY B O 1
ATOM 2809 N N . LEU B 1 87 ? 19.062 10.836 5.609 1 94.56 87 LEU B N 1
ATOM 2810 C CA . LEU B 1 87 ? 19.922 11.711 6.402 1 94.56 87 LEU B CA 1
ATOM 2811 C C . LEU B 1 87 ? 20.719 12.648 5.5 1 94.56 87 LEU B C 1
ATOM 2813 O O . LEU B 1 87 ? 20.797 13.852 5.762 1 94.56 87 LEU B O 1
ATOM 2817 N N . LEU B 1 88 ? 21.312 12.07 4.508 1 93.19 88 LEU B N 1
ATOM 2818 C CA . LEU B 1 88 ? 22.156 12.852 3.607 1 93.19 88 LEU B CA 1
ATOM 2819 C C . LEU B 1 88 ? 21.312 13.891 2.857 1 93.19 88 LEU B C 1
ATOM 2821 O O . LEU B 1 88 ? 21.672 15.07 2.838 1 93.19 88 LEU B O 1
ATOM 2825 N N . ALA B 1 89 ? 20.219 13.453 2.291 1 92.12 89 ALA B N 1
ATOM 2826 C CA . ALA B 1 89 ? 19.375 14.352 1.516 1 92.12 89 ALA B CA 1
ATOM 2827 C C . ALA B 1 89 ? 18.672 15.367 2.42 1 92.12 89 ALA B C 1
ATOM 2829 O O . ALA B 1 89 ? 18.547 16.547 2.062 1 92.12 89 ALA B O 1
ATOM 2830 N N . GLY B 1 90 ? 18.219 14.867 3.562 1 93.5 90 GLY B N 1
ATOM 2831 C CA . GLY B 1 90 ? 17.594 15.781 4.508 1 93.5 90 GLY B CA 1
ATOM 2832 C C . GLY B 1 90 ? 18.531 16.875 4.984 1 93.5 90 GLY B C 1
ATOM 2833 O O . GLY B 1 90 ? 18.125 18.047 5.082 1 93.5 90 GLY B O 1
ATOM 2834 N N . TYR B 1 91 ? 19.75 16.531 5.266 1 93.62 91 TYR B N 1
ATOM 2835 C CA . TYR B 1 91 ? 20.766 17.5 5.688 1 93.62 91 TYR B CA 1
ATOM 2836 C C . TYR B 1 91 ? 21.047 18.5 4.578 1 93.62 91 TYR B C 1
ATOM 2838 O O . TYR B 1 91 ? 21.109 19.719 4.828 1 93.62 91 TYR B O 1
ATOM 2846 N N . ALA B 1 92 ? 21.219 18 3.406 1 91.81 92 ALA B N 1
ATOM 2847 C CA . ALA B 1 92 ? 21.484 18.875 2.268 1 91.81 92 ALA B CA 1
ATOM 2848 C C . ALA B 1 92 ? 20.344 19.859 2.045 1 91.81 92 ALA B C 1
ATOM 2850 O O . ALA B 1 92 ? 20.578 21.047 1.836 1 91.81 92 ALA B O 1
ATOM 2851 N N . MET B 1 93 ? 19.172 19.391 2.189 1 90.62 93 MET B N 1
ATOM 2852 C CA . MET B 1 93 ? 18 20.219 1.938 1 90.62 93 MET B CA 1
ATOM 2853 C C . MET B 1 93 ? 17.812 21.266 3.047 1 90.62 93 MET B C 1
ATOM 2855 O O . MET B 1 93 ? 17.328 22.359 2.801 1 90.62 93 MET B O 1
ATOM 2859 N N . ALA B 1 94 ? 18.266 20.922 4.184 1 92.12 94 ALA B N 1
ATOM 2860 C CA . ALA B 1 94 ? 18.031 21.781 5.336 1 92.12 94 ALA B CA 1
ATOM 2861 C C . ALA B 1 94 ? 19.172 22.766 5.531 1 92.12 94 ALA B C 1
ATOM 2863 O O . ALA B 1 94 ? 18.953 23.906 5.953 1 92.12 94 ALA B O 1
ATOM 2864 N N . ARG B 1 95 ? 20.375 22.359 5.223 1 90.75 95 ARG B N 1
ATOM 2865 C CA . ARG B 1 95 ? 21.484 23.141 5.762 1 90.75 95 ARG B CA 1
ATOM 2866 C C . ARG B 1 95 ? 22.438 23.562 4.652 1 90.75 95 ARG B C 1
ATOM 2868 O O . ARG B 1 95 ? 23.281 24.453 4.855 1 90.75 95 ARG B O 1
ATOM 2875 N N . LEU B 1 96 ? 22.328 22.969 3.588 1 87.81 96 LEU B N 1
ATOM 2876 C CA . LEU B 1 96 ? 23.219 23.359 2.502 1 87.81 96 LEU B CA 1
ATOM 2877 C C . LEU B 1 96 ? 22.516 24.328 1.556 1 87.81 96 LEU B C 1
ATOM 2879 O O . LEU B 1 96 ? 21.297 24.25 1.369 1 87.81 96 LEU B O 1
ATOM 2883 N N . ASP B 1 97 ? 23.25 25.266 1.17 1 81.69 97 ASP B N 1
ATOM 2884 C CA . ASP B 1 97 ? 22.734 26.234 0.195 1 81.69 97 ASP B CA 1
ATOM 2885 C C . ASP B 1 97 ? 23.266 25.922 -1.203 1 81.69 97 ASP B C 1
ATOM 2887 O O . ASP B 1 97 ? 24.453 26.172 -1.487 1 81.69 97 ASP B O 1
ATOM 2891 N N . PHE B 1 98 ? 22.609 25.188 -1.9 1 80.06 98 PHE B N 1
ATOM 2892 C CA . PHE B 1 98 ? 23.062 24.875 -3.252 1 80.06 98 PHE B CA 1
ATOM 2893 C C . PHE B 1 98 ? 22.031 25.328 -4.281 1 80.06 98 PHE B C 1
ATOM 2895 O O . PHE B 1 98 ? 20.859 25.516 -3.953 1 80.06 98 PHE B O 1
ATOM 2902 N N . ARG B 1 99 ? 22.516 25.641 -5.434 1 78.06 99 ARG B N 1
ATOM 2903 C CA . ARG B 1 99 ? 21.672 26.062 -6.531 1 78.06 99 ARG B CA 1
ATOM 2904 C C . ARG B 1 99 ? 20.703 24.953 -6.953 1 78.06 99 ARG B C 1
ATOM 2906 O O . ARG B 1 99 ? 21.125 23.812 -7.156 1 78.06 99 ARG B O 1
ATOM 2913 N N . GLY B 1 100 ? 19.344 25.188 -6.965 1 77.44 100 GLY B N 1
ATOM 2914 C CA . GLY B 1 100 ? 18.344 24.203 -7.379 1 77.44 100 GLY B CA 1
ATOM 2915 C C . GLY B 1 100 ? 17.688 23.5 -6.215 1 77.44 100 GLY B C 1
ATOM 2916 O O . GLY B 1 100 ? 17.016 22.484 -6.406 1 77.44 100 GLY B O 1
ATOM 2917 N N . ARG B 1 101 ? 17.969 23.953 -5.039 1 82.5 101 ARG B N 1
ATOM 2918 C CA . ARG B 1 101 ? 17.406 23.344 -3.84 1 82.5 101 ARG B CA 1
ATOM 2919 C C . ARG B 1 101 ? 15.891 23.25 -3.93 1 82.5 101 ARG B C 1
ATOM 2921 O O . ARG B 1 101 ? 15.297 22.203 -3.654 1 82.5 101 ARG B O 1
ATOM 2928 N N . GLY B 1 102 ? 15.359 24.312 -4.375 1 80.5 102 GLY B N 1
ATOM 2929 C CA . GLY B 1 102 ? 13.914 24.344 -4.547 1 80.5 102 GLY B CA 1
ATOM 2930 C C . GLY B 1 102 ? 13.422 23.344 -5.582 1 80.5 102 GLY B C 1
ATOM 2931 O O . GLY B 1 102 ? 12.453 22.625 -5.344 1 80.5 102 GLY B O 1
ATOM 2932 N N . ALA B 1 103 ? 14.141 23.312 -6.656 1 75.88 103 ALA B N 1
ATOM 2933 C CA . ALA B 1 103 ? 13.773 22.391 -7.719 1 75.88 103 ALA B CA 1
ATOM 2934 C C . ALA B 1 103 ? 13.906 20.938 -7.25 1 75.88 103 ALA B C 1
ATOM 2936 O O . ALA B 1 103 ? 13.078 20.094 -7.59 1 75.88 103 ALA B O 1
ATOM 2937 N N . THR B 1 104 ? 14.906 20.703 -6.48 1 78.75 104 THR B N 1
ATOM 2938 C CA . THR B 1 104 ? 15.117 19.359 -5.957 1 78.75 104 THR B CA 1
ATOM 2939 C C . THR B 1 104 ? 13.984 18.969 -5.004 1 78.75 104 THR B C 1
ATOM 2941 O O . THR B 1 104 ? 13.5 17.844 -5.047 1 78.75 104 THR B O 1
ATOM 2944 N N . TRP B 1 105 ? 13.562 19.844 -4.277 1 80.12 105 TRP B N 1
ATOM 2945 C CA . TRP B 1 105 ? 12.477 19.609 -3.334 1 80.12 105 TRP B CA 1
ATOM 2946 C C . TRP B 1 105 ? 11.18 19.281 -4.066 1 80.12 105 TRP B C 1
ATOM 2948 O O . TRP B 1 105 ? 10.5 18.297 -3.74 1 80.12 105 TRP B O 1
ATOM 2958 N N . VAL B 1 106 ? 10.953 19.984 -5.113 1 72.88 106 VAL B N 1
ATOM 2959 C CA . VAL B 1 106 ? 9.734 19.797 -5.891 1 72.88 106 VAL B CA 1
ATOM 2960 C C . VAL B 1 106 ? 9.789 18.453 -6.617 1 72.88 106 VAL B C 1
ATOM 2962 O O . VAL B 1 106 ? 8.789 17.734 -6.676 1 72.88 106 VAL B O 1
ATOM 2965 N N . LEU B 1 107 ? 10.914 18.172 -7.105 1 73.06 107 LEU B N 1
ATOM 2966 C CA . LEU B 1 107 ? 11.086 16.891 -7.793 1 73.06 107 LEU B CA 1
ATOM 2967 C C . LEU B 1 107 ? 10.844 15.727 -6.844 1 73.06 107 LEU B C 1
ATOM 2969 O O . LEU B 1 107 ? 10.211 14.734 -7.223 1 73.06 107 LEU B O 1
ATOM 2973 N N . MET B 1 108 ? 11.336 15.883 -5.73 1 76.31 108 MET B N 1
ATOM 2974 C CA . MET B 1 108 ? 11.148 14.828 -4.738 1 76.31 108 MET B CA 1
ATOM 2975 C C . MET B 1 108 ? 9.672 14.633 -4.422 1 76.31 108 MET B C 1
ATOM 2977 O O . MET B 1 108 ? 9.195 13.5 -4.309 1 76.31 108 MET B O 1
ATOM 2981 N N . LEU B 1 109 ? 8.961 15.656 -4.391 1 69.75 109 LEU B N 1
ATOM 2982 C CA . LEU B 1 109 ? 7.535 15.586 -4.102 1 69.75 109 LEU B CA 1
ATOM 2983 C C . LEU B 1 109 ? 6.773 14.969 -5.27 1 69.75 109 LEU B C 1
ATOM 2985 O O . LEU B 1 109 ? 5.848 14.188 -5.062 1 69.75 109 LEU B O 1
ATOM 2989 N N . LEU B 1 110 ? 7.188 15.336 -6.461 1 65.25 110 LEU B N 1
ATOM 2990 C CA . LEU B 1 110 ? 6.535 14.812 -7.656 1 65.25 110 LEU B CA 1
ATOM 2991 C C . LEU B 1 110 ? 6.742 13.305 -7.77 1 65.25 110 LEU B C 1
ATOM 2993 O O . LEU B 1 110 ? 5.824 12.57 -8.148 1 65.25 110 LEU B O 1
ATOM 2997 N N . VAL B 1 111 ? 7.93 12.875 -7.441 1 67.56 111 VAL B N 1
ATOM 2998 C CA . VAL B 1 111 ? 8.242 11.453 -7.488 1 67.56 111 VAL B CA 1
ATOM 2999 C C . VAL B 1 111 ? 7.355 10.703 -6.496 1 67.56 111 VAL B C 1
ATOM 3001 O O . VAL B 1 111 ? 6.906 9.586 -6.777 1 67.56 111 VAL B O 1
ATOM 3004 N N . GLN B 1 112 ? 7.09 11.297 -5.434 1 70 112 GLN B N 1
ATOM 3005 C CA . GLN B 1 112 ? 6.27 10.664 -4.406 1 70 112 GLN B CA 1
ATOM 3006 C C . GLN B 1 112 ? 4.824 10.516 -4.871 1 70 112 GLN B C 1
ATOM 3008 O O . GLN B 1 112 ? 4.117 9.609 -4.43 1 70 112 GLN B O 1
ATOM 3013 N N . MET B 1 113 ? 4.457 11.336 -5.781 1 64.44 113 MET B N 1
ATOM 3014 C CA . MET B 1 113 ? 3.076 11.344 -6.258 1 64.44 113 MET B CA 1
ATOM 3015 C C . MET B 1 113 ? 2.826 10.18 -7.215 1 64.44 113 MET B C 1
ATOM 3017 O O . MET B 1 113 ? 1.679 9.789 -7.43 1 64.44 113 MET B O 1
ATOM 3021 N N . VAL B 1 114 ? 3.867 9.75 -7.895 1 66.06 114 VAL B N 1
ATOM 3022 C CA . VAL B 1 114 ? 3.725 8.633 -8.82 1 66.06 114 VAL B CA 1
ATOM 3023 C C . VAL B 1 114 ? 3.531 7.34 -8.039 1 66.06 114 VAL B C 1
ATOM 3025 O O . VAL B 1 114 ? 4.363 6.98 -7.203 1 66.06 114 VAL B O 1
ATOM 3028 N N . PRO B 1 115 ? 2.418 6.621 -8.203 1 69.56 115 PRO B N 1
ATOM 3029 C CA . PRO B 1 115 ? 2.238 5.332 -7.527 1 69.56 115 PRO B CA 1
ATOM 3030 C C . PRO B 1 115 ? 3.311 4.316 -7.906 1 69.56 115 PRO B C 1
ATOM 3032 O O . PRO B 1 115 ? 3.449 3.967 -9.078 1 69.56 115 PRO B O 1
ATOM 3035 N N . PHE B 1 116 ? 4.062 3.922 -6.965 1 74.31 116 PHE B N 1
ATOM 3036 C CA . PHE B 1 116 ? 5.152 2.979 -7.176 1 74.31 116 PHE B CA 1
ATOM 3037 C C . PHE B 1 116 ? 4.641 1.694 -7.82 1 74.31 116 PHE B C 1
ATOM 3039 O O . PHE B 1 116 ? 5.359 1.054 -8.594 1 74.31 116 PHE B O 1
ATOM 3046 N N . GLN B 1 117 ? 3.473 1.388 -7.512 1 74.75 117 GLN B N 1
ATOM 3047 C CA . GLN B 1 117 ? 2.9 0.145 -8.016 1 74.75 117 GLN B CA 1
ATOM 3048 C C . GLN B 1 117 ? 2.875 0.135 -9.547 1 74.75 117 GLN B C 1
ATOM 3050 O O . GLN B 1 117 ? 3.033 -0.918 -10.164 1 74.75 117 GLN B O 1
ATOM 3055 N N . LEU B 1 118 ? 2.709 1.325 -10.188 1 73.12 118 LEU B N 1
ATOM 3056 C CA . LEU B 1 118 ? 2.695 1.43 -11.648 1 73.12 118 LEU B CA 1
ATOM 3057 C C . LEU B 1 118 ? 4.098 1.269 -12.219 1 73.12 118 LEU B C 1
ATOM 3059 O O . LEU B 1 118 ? 4.262 0.882 -13.375 1 73.12 118 LEU B O 1
ATOM 3063 N N . LEU B 1 119 ? 5.02 1.583 -11.367 1 81.75 119 LEU B N 1
ATOM 3064 C CA . LEU B 1 119 ? 6.406 1.553 -11.82 1 81.75 119 LEU B CA 1
ATOM 3065 C C . LEU B 1 119 ? 7.016 0.169 -11.617 1 81.75 119 LEU B C 1
ATOM 3067 O O . LEU B 1 119 ? 8.055 -0.151 -12.203 1 81.75 119 LEU B O 1
ATOM 3071 N N . MET B 1 120 ? 6.363 -0.586 -10.859 1 86.69 120 MET B N 1
ATOM 3072 C CA . MET B 1 120 ? 6.98 -1.833 -10.414 1 86.69 120 MET B CA 1
ATOM 3073 C C . MET B 1 120 ? 7.207 -2.779 -11.586 1 86.69 120 MET B C 1
ATOM 3075 O O . MET B 1 120 ? 8.258 -3.416 -11.68 1 86.69 120 MET B O 1
ATOM 3079 N N . ILE B 1 121 ? 6.332 -2.781 -12.539 1 85.5 121 ILE B N 1
ATOM 3080 C CA . ILE B 1 121 ? 6.434 -3.768 -13.609 1 85.5 121 ILE B CA 1
ATOM 3081 C C . ILE B 1 121 ? 7.531 -3.355 -14.586 1 85.5 121 I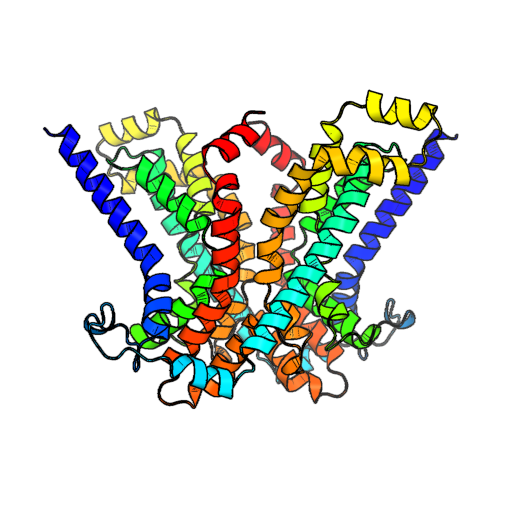LE B C 1
ATOM 3083 O O . ILE B 1 121 ? 8.422 -4.148 -14.891 1 85.5 121 ILE B O 1
ATOM 3087 N N . PRO B 1 122 ? 7.5 -2.113 -15.016 1 84.75 122 PRO B N 1
ATOM 3088 C CA . PRO B 1 122 ? 8.625 -1.736 -15.883 1 84.75 122 PRO B CA 1
ATOM 3089 C C . PRO B 1 122 ? 9.969 -1.811 -15.164 1 84.75 122 PRO B C 1
ATOM 3091 O O . PRO B 1 122 ? 10.984 -2.15 -15.781 1 84.75 122 PRO B O 1
ATOM 3094 N N . LEU B 1 123 ? 10 -1.489 -13.977 1 86.88 123 LEU B N 1
ATOM 3095 C CA . LEU B 1 123 ? 11.234 -1.594 -13.195 1 86.88 123 LEU B CA 1
ATOM 3096 C C . LEU B 1 123 ? 11.695 -3.045 -13.102 1 86.88 123 LEU B C 1
ATOM 3098 O O . LEU B 1 123 ? 12.898 -3.318 -13.102 1 86.88 123 LEU B O 1
ATOM 3102 N N . TYR B 1 124 ? 10.773 -3.898 -12.945 1 89.31 124 TYR B N 1
ATOM 3103 C CA . TYR B 1 124 ? 11.102 -5.32 -12.898 1 89.31 124 TYR B CA 1
ATOM 3104 C C . TYR B 1 124 ? 11.859 -5.742 -14.156 1 89.31 124 TYR B C 1
ATOM 3106 O O . TYR B 1 124 ? 12.891 -6.406 -14.07 1 89.31 124 TYR B O 1
ATOM 3114 N N . VAL B 1 125 ? 11.266 -5.355 -15.305 1 85.94 125 VAL B N 1
ATOM 3115 C CA . VAL B 1 125 ? 11.891 -5.723 -16.578 1 85.94 125 VAL B CA 1
ATOM 3116 C C . VAL B 1 125 ? 13.289 -5.117 -16.656 1 85.94 125 VAL B C 1
ATOM 3118 O O . VAL B 1 125 ? 14.242 -5.793 -17.047 1 85.94 125 VAL B O 1
ATOM 3121 N N . GLN B 1 126 ? 13.391 -3.898 -16.219 1 83.81 126 GLN B N 1
ATOM 3122 C CA . GLN B 1 126 ? 14.672 -3.211 -16.281 1 83.81 126 GLN B CA 1
ATOM 3123 C C . GLN B 1 126 ? 15.688 -3.855 -15.344 1 83.81 126 GLN B C 1
ATOM 3125 O O . GLN B 1 126 ? 16.844 -4.074 -15.719 1 83.81 126 GLN B O 1
ATOM 3130 N N . ILE B 1 127 ? 15.312 -4.18 -14.188 1 86.62 127 ILE B N 1
ATOM 3131 C CA . ILE B 1 127 ? 16.219 -4.668 -13.148 1 86.62 127 ILE B CA 1
ATOM 3132 C C . ILE B 1 127 ? 16.609 -6.117 -13.445 1 86.62 127 ILE B C 1
ATOM 3134 O O . ILE B 1 127 ? 17.766 -6.5 -13.281 1 86.62 127 ILE B O 1
ATOM 3138 N N . THR B 1 128 ? 15.664 -6.918 -13.82 1 85.88 128 THR B N 1
ATOM 3139 C CA . THR B 1 128 ? 15.953 -8.328 -14.07 1 85.88 128 THR B CA 1
ATOM 3140 C C . THR B 1 128 ? 16.703 -8.5 -15.383 1 85.88 128 THR B C 1
ATOM 3142 O O . THR B 1 128 ? 17.703 -9.227 -15.445 1 85.88 128 THR B O 1
ATOM 3145 N N . ARG B 1 129 ? 16.281 -7.816 -16.359 1 78.31 129 ARG B N 1
ATOM 3146 C CA . ARG B 1 129 ? 16.859 -8.039 -17.672 1 78.31 129 ARG B CA 1
ATOM 3147 C C . ARG B 1 129 ? 18.031 -7.078 -17.922 1 78.31 129 ARG B C 1
ATOM 3149 O O . ARG B 1 129 ? 19.016 -7.441 -18.562 1 78.31 129 ARG B O 1
ATOM 3156 N N . GLY B 1 130 ? 17.953 -5.945 -17.453 1 76.56 130 GLY B N 1
ATOM 3157 C CA . GLY B 1 130 ? 19 -4.957 -17.672 1 76.56 130 GLY B CA 1
ATOM 3158 C C . GLY B 1 130 ? 20.172 -5.117 -16.734 1 76.56 130 GLY B C 1
ATOM 3159 O O . GLY B 1 130 ? 21.328 -5.07 -17.172 1 76.56 130 GLY B O 1
ATOM 3160 N N . PHE B 1 131 ? 19.875 -5.441 -15.547 1 83.31 131 PHE B N 1
ATOM 3161 C CA . PHE B 1 131 ? 20.938 -5.426 -14.562 1 83.31 131 PHE B CA 1
ATOM 3162 C C . PHE B 1 131 ? 21.203 -6.828 -14.016 1 83.31 131 PHE B C 1
ATOM 3164 O O . PHE B 1 131 ? 22.188 -7.062 -13.328 1 83.31 131 PHE B O 1
ATOM 3171 N N . GLY B 1 132 ? 20.312 -7.75 -14.32 1 87.81 132 GLY B N 1
ATOM 3172 C CA . GLY B 1 132 ? 20.469 -9.125 -13.875 1 87.81 132 GLY B CA 1
ATOM 3173 C C . GLY B 1 132 ? 20.344 -9.289 -12.375 1 87.81 132 GLY B C 1
ATOM 3174 O O . GLY B 1 132 ? 21.047 -10.102 -11.766 1 87.81 132 GLY B O 1
ATOM 3175 N N . LEU B 1 133 ? 19.531 -8.461 -11.758 1 92.44 133 LEU B N 1
ATOM 3176 C CA . LEU B 1 133 ? 19.453 -8.469 -10.297 1 92.44 133 LEU B CA 1
ATOM 3177 C C . LEU B 1 133 ? 18.203 -9.211 -9.836 1 92.44 133 LEU B C 1
ATOM 3179 O O . LEU B 1 133 ? 17.766 -9.039 -8.695 1 92.44 133 LEU B O 1
ATOM 3183 N N . GLY B 1 134 ? 17.656 -10.039 -10.672 1 91.88 134 GLY B N 1
ATOM 3184 C CA . GLY B 1 134 ? 16.594 -10.93 -10.242 1 91.88 134 GLY B CA 1
ATOM 3185 C C . GLY B 1 134 ? 17.047 -11.945 -9.211 1 91.88 134 GLY B C 1
ATOM 3186 O O . GLY B 1 134 ? 18.188 -12.43 -9.258 1 91.88 134 GLY B O 1
ATOM 3187 N N . ASP B 1 135 ? 16.219 -12.203 -8.219 1 94.25 135 ASP B N 1
ATOM 3188 C CA . ASP B 1 135 ? 16.516 -13.188 -7.18 1 94.25 135 ASP B CA 1
ATOM 3189 C C . ASP B 1 135 ? 17.766 -12.805 -6.398 1 94.25 135 ASP B C 1
ATOM 3191 O O . ASP B 1 135 ? 18.672 -13.625 -6.219 1 94.25 135 ASP B O 1
ATOM 3195 N N . THR B 1 136 ? 17.844 -11.57 -6.07 1 96.5 136 THR B N 1
ATOM 3196 C CA . THR B 1 136 ? 18.891 -11.055 -5.195 1 96.5 136 THR B CA 1
ATOM 3197 C C . THR B 1 136 ? 18.297 -10.109 -4.148 1 96.5 136 THR B C 1
ATOM 3199 O O . THR B 1 136 ? 17.281 -9.477 -4.383 1 96.5 136 THR B O 1
ATOM 3202 N N . TYR B 1 137 ? 19 -10.086 -3.025 1 97 137 TYR B N 1
ATOM 3203 C CA . TYR B 1 137 ? 18.578 -9.141 -2 1 97 137 TYR B CA 1
ATOM 3204 C C . TYR B 1 137 ? 18.703 -7.703 -2.5 1 97 137 TYR B C 1
ATOM 3206 O O . TYR B 1 137 ? 17.859 -6.859 -2.207 1 97 137 TYR B O 1
ATOM 3214 N N . LEU B 1 138 ? 19.719 -7.465 -3.248 1 95.75 138 LEU B N 1
ATOM 3215 C CA . LEU B 1 138 ? 19.953 -6.117 -3.762 1 95.75 138 LEU B CA 1
ATOM 3216 C C . LEU B 1 138 ? 18.812 -5.691 -4.691 1 95.75 138 LEU B C 1
ATOM 3218 O O . LEU B 1 138 ? 18.375 -4.539 -4.656 1 95.75 138 LEU B O 1
ATOM 3222 N N . GLY B 1 139 ? 18.422 -6.605 -5.59 1 95.06 139 GLY B N 1
ATOM 3223 C CA . GLY B 1 139 ? 17.281 -6.316 -6.461 1 95.06 139 GLY B CA 1
ATOM 3224 C C . GLY B 1 139 ? 16 -6.02 -5.707 1 95.06 139 GLY B C 1
ATOM 3225 O O . GLY B 1 139 ? 15.211 -5.184 -6.129 1 95.06 139 GLY B O 1
ATOM 3226 N N . MET B 1 140 ? 15.82 -6.637 -4.559 1 96.06 140 MET B N 1
ATOM 3227 C CA . MET B 1 140 ? 14.641 -6.434 -3.721 1 96.06 140 MET B CA 1
ATOM 3228 C C . MET B 1 140 ? 14.719 -5.105 -2.977 1 96.06 140 MET B C 1
ATOM 3230 O O . MET B 1 140 ? 13.711 -4.414 -2.82 1 96.06 140 MET B O 1
ATOM 3234 N N . ILE B 1 141 ? 15.867 -4.703 -2.619 1 96.94 141 ILE B N 1
ATOM 3235 C CA . ILE B 1 141 ? 16.062 -3.617 -1.664 1 96.94 141 ILE B CA 1
ATOM 3236 C C . ILE B 1 141 ? 16.188 -2.291 -2.41 1 96.94 141 ILE B C 1
ATOM 3238 O O . ILE B 1 141 ? 15.609 -1.282 -2.002 1 96.94 141 ILE B O 1
ATOM 3242 N N . LEU B 1 142 ? 16.766 -2.277 -3.539 1 92.44 142 LEU B N 1
ATOM 3243 C CA . LEU B 1 142 ? 17.25 -1.072 -4.203 1 92.44 142 LEU B CA 1
ATOM 3244 C C . LEU B 1 142 ? 16.094 -0.141 -4.547 1 92.44 142 LEU B C 1
ATOM 3246 O O . LEU B 1 142 ? 16.172 1.071 -4.336 1 92.44 142 LEU B O 1
ATOM 3250 N N . PRO B 1 143 ? 14.984 -0.67 -5.004 1 90.12 143 PRO B N 1
ATOM 3251 C CA . PRO B 1 143 ? 13.906 0.233 -5.418 1 90.12 143 PRO B CA 1
ATOM 3252 C C . PRO B 1 143 ? 13.305 1.005 -4.246 1 90.12 143 PRO B C 1
ATOM 3254 O O . PRO B 1 143 ? 12.641 2.023 -4.449 1 90.12 143 PRO B O 1
ATOM 3257 N N . PHE B 1 144 ? 13.562 0.532 -3.039 1 92.5 144 PHE B N 1
ATOM 3258 C CA . PHE B 1 144 ? 12.938 1.136 -1.869 1 92.5 144 PHE B CA 1
ATOM 3259 C C . PHE B 1 144 ? 13.977 1.851 -1.009 1 92.5 144 PHE B C 1
ATOM 3261 O O . PHE B 1 144 ? 13.656 2.346 0.074 1 92.5 144 PHE B O 1
ATOM 3268 N N . ALA B 1 145 ? 15.164 1.97 -1.472 1 91.44 145 ALA B N 1
ATOM 3269 C CA . ALA B 1 145 ? 16.281 2.465 -0.658 1 91.44 145 ALA B CA 1
ATOM 3270 C C . ALA B 1 145 ? 16.094 3.941 -0.318 1 91.44 145 ALA B C 1
ATOM 3272 O O . ALA B 1 145 ? 16.547 4.406 0.725 1 91.44 145 ALA B O 1
ATOM 3273 N N . ILE B 1 146 ? 15.492 4.621 -1.188 1 88 146 ILE B N 1
ATOM 3274 C CA . ILE B 1 146 ? 15.266 6.047 -0.976 1 88 146 ILE B CA 1
ATOM 3275 C C . ILE B 1 146 ? 13.797 6.293 -0.633 1 88 146 ILE B C 1
ATOM 3277 O O . ILE B 1 146 ? 12.898 5.797 -1.319 1 88 146 ILE B O 1
ATOM 3281 N N . ASN B 1 147 ? 13.555 6.918 0.396 1 90.81 147 ASN B N 1
ATOM 3282 C CA . ASN B 1 147 ? 12.219 7.211 0.9 1 90.81 147 ASN B CA 1
ATOM 3283 C C . ASN B 1 147 ? 12.023 8.711 1.125 1 90.81 147 ASN B C 1
ATOM 3285 O O . ASN B 1 147 ? 12.711 9.312 1.954 1 90.81 147 ASN B O 1
ATOM 3289 N N . THR B 1 148 ? 11.102 9.289 0.466 1 88.31 148 THR B N 1
ATOM 3290 C CA . THR B 1 148 ? 10.891 10.734 0.508 1 88.31 148 THR B CA 1
ATOM 3291 C C . THR B 1 148 ? 10.398 11.164 1.885 1 88.31 148 THR B C 1
ATOM 3293 O O . THR B 1 148 ? 10.734 12.25 2.357 1 88.31 148 THR B O 1
ATOM 3296 N N . THR B 1 149 ? 9.617 10.336 2.473 1 89.19 149 THR B N 1
ATOM 3297 C CA . THR B 1 149 ? 9.133 10.648 3.811 1 89.19 149 THR B CA 1
ATOM 3298 C C . THR B 1 149 ? 10.297 10.812 4.785 1 89.19 149 THR B C 1
ATOM 3300 O O . THR B 1 149 ? 10.297 11.734 5.602 1 89.19 149 THR B O 1
ATOM 3303 N N . ALA B 1 150 ? 11.195 9.93 4.656 1 93.88 150 ALA B N 1
ATOM 3304 C CA . ALA B 1 150 ? 12.375 10.023 5.512 1 93.88 150 ALA B CA 1
ATOM 3305 C C . ALA B 1 150 ? 13.125 11.328 5.258 1 93.88 150 ALA B C 1
ATOM 3307 O O . ALA B 1 150 ? 13.555 12 6.203 1 93.88 150 ALA B O 1
ATOM 3308 N N . VAL B 1 151 ? 13.234 11.68 4.055 1 93.06 151 VAL B N 1
ATOM 3309 C CA . VAL B 1 151 ? 13.922 12.922 3.701 1 93.06 151 VAL B CA 1
ATOM 3310 C C . VAL B 1 151 ? 13.195 14.109 4.324 1 93.06 151 VAL B C 1
ATOM 3312 O O . VAL B 1 151 ? 13.828 15 4.898 1 93.06 151 VAL B O 1
ATOM 3315 N N . PHE B 1 152 ? 12 14.07 4.227 1 90.62 152 PHE B N 1
ATOM 3316 C CA . PHE B 1 152 ? 11.188 15.156 4.766 1 90.62 152 PHE B CA 1
ATOM 3317 C C . PHE B 1 152 ? 11.359 15.266 6.273 1 90.62 152 PHE B C 1
ATOM 3319 O O . PHE B 1 152 ? 11.562 16.359 6.801 1 90.62 152 PHE B O 1
ATOM 3326 N N . ILE B 1 153 ? 11.266 14.172 6.93 1 92.75 153 ILE B N 1
ATOM 3327 C CA . ILE B 1 153 ? 11.359 14.172 8.383 1 92.75 153 ILE B CA 1
ATOM 3328 C C . ILE B 1 153 ? 12.734 14.672 8.812 1 92.75 153 ILE B C 1
ATOM 3330 O O . ILE B 1 153 ? 12.844 15.562 9.656 1 92.75 153 ILE B O 1
ATOM 3334 N N . PHE B 1 154 ? 13.727 14.172 8.195 1 95.12 154 PHE B N 1
ATOM 3335 C CA . PHE B 1 154 ? 15.07 14.602 8.547 1 95.12 154 PHE B CA 1
ATOM 3336 C C . PHE B 1 154 ? 15.266 16.078 8.242 1 95.12 154 PHE B C 1
ATOM 3338 O O . PHE B 1 154 ? 15.891 16.812 9.016 1 95.12 154 PHE B O 1
ATOM 3345 N N . THR B 1 155 ? 14.781 16.5 7.102 1 94.56 155 THR B N 1
ATOM 3346 C CA . THR B 1 155 ? 14.891 17.922 6.73 1 94.56 155 THR B CA 1
ATOM 3347 C C . THR B 1 155 ? 14.273 18.797 7.809 1 94.56 155 THR B C 1
ATOM 3349 O O . THR B 1 155 ? 14.875 19.797 8.211 1 94.56 155 THR B O 1
ATOM 3352 N N . GLN B 1 156 ? 13.164 18.391 8.234 1 93.25 156 GLN B N 1
ATOM 3353 C CA . GLN B 1 156 ? 12.469 19.172 9.25 1 93.25 156 GLN B CA 1
ATOM 3354 C C . GLN B 1 156 ? 13.258 19.203 10.555 1 93.25 156 GLN B C 1
ATOM 3356 O O . GLN B 1 156 ? 13.367 20.266 11.188 1 93.25 156 GLN B O 1
ATOM 3361 N N . PHE B 1 157 ? 13.805 18.156 10.945 1 93.94 157 PHE B N 1
ATOM 3362 C CA . PHE B 1 157 ? 14.562 18.094 12.188 1 93.94 157 PHE B CA 1
ATOM 3363 C C . PHE B 1 157 ? 15.859 18.891 12.078 1 93.94 157 PHE B C 1
ATOM 3365 O O . PHE B 1 157 ? 16.25 19.578 13.016 1 93.94 157 PHE B O 1
ATOM 3372 N N . PHE B 1 158 ? 16.484 18.797 11 1 95.31 158 PHE B N 1
ATOM 3373 C CA . PHE B 1 158 ? 17.719 19.547 10.797 1 95.31 158 PHE B CA 1
ATOM 3374 C C . PHE B 1 158 ? 17.438 21.047 10.734 1 95.31 158 PHE B C 1
ATOM 3376 O O . PHE B 1 158 ? 18.234 21.859 11.219 1 95.31 158 PHE B O 1
ATOM 3383 N N . ARG B 1 159 ? 16.328 21.406 10.156 1 94.31 159 ARG B N 1
ATOM 3384 C CA . ARG B 1 159 ? 15.945 22.812 10.062 1 94.31 159 ARG B CA 1
ATOM 3385 C C . ARG B 1 159 ? 15.672 23.391 11.445 1 94.31 159 ARG B C 1
ATOM 3387 O O . ARG B 1 159 ? 15.867 24.594 11.664 1 94.31 159 ARG B O 1
ATOM 3394 N N . ALA B 1 160 ? 15.266 22.562 12.266 1 93.88 160 ALA B N 1
ATOM 3395 C CA . ALA B 1 160 ? 14.914 23.016 13.609 1 93.88 160 ALA B CA 1
ATOM 3396 C C . ALA B 1 160 ? 16.156 23.297 14.438 1 93.88 160 ALA B C 1
ATOM 3398 O O . ALA B 1 160 ? 16.078 23.953 15.484 1 93.88 160 ALA B O 1
ATOM 3399 N N . LEU B 1 161 ? 17.281 22.844 14 1 93.38 161 LEU B N 1
ATOM 3400 C CA . LEU B 1 161 ? 18.531 23.094 14.711 1 93.38 161 LEU B CA 1
ATOM 3401 C C . LEU B 1 161 ? 19.031 24.5 14.43 1 93.38 161 LEU B C 1
ATOM 3403 O O . LEU B 1 161 ? 18.906 25 13.312 1 93.38 161 LEU B O 1
ATOM 3407 N N . PRO B 1 162 ? 19.562 25.156 15.391 1 93.94 162 PRO B N 1
ATOM 3408 C CA . PRO B 1 162 ? 20.078 26.5 15.188 1 93.94 162 PRO B CA 1
ATOM 3409 C C . PRO B 1 162 ? 21.172 26.547 14.125 1 93.94 162 PRO B C 1
ATOM 3411 O O . PRO B 1 162 ? 22.109 25.734 14.156 1 93.94 162 PRO B O 1
ATOM 3414 N N . GLN B 1 163 ? 21.094 27.422 13.312 1 92.12 163 GLN B N 1
ATOM 3415 C CA . GLN B 1 163 ? 22.016 27.562 12.188 1 92.12 163 GLN B CA 1
ATOM 3416 C C . GLN B 1 163 ? 23.422 27.906 12.68 1 92.12 163 GLN B C 1
ATOM 3418 O O . GLN B 1 163 ? 24.406 27.531 12.047 1 92.12 163 GLN B O 1
ATOM 3423 N N . GLU B 1 164 ? 23.453 28.609 13.805 1 93.5 164 GLU B N 1
ATOM 3424 C CA . GLU B 1 164 ? 24.719 29.094 14.359 1 93.5 164 GLU B CA 1
ATOM 3425 C C . GLU B 1 164 ? 25.672 27.922 14.648 1 93.5 164 GLU B C 1
ATOM 3427 O O . GLU B 1 164 ? 26.891 28.062 14.523 1 93.5 164 GLU B O 1
ATOM 3432 N N . MET B 1 165 ? 25.078 26.797 14.961 1 92.12 165 MET B N 1
ATOM 3433 C CA . MET B 1 165 ? 25.875 25.609 15.258 1 92.12 165 MET B CA 1
ATOM 3434 C C . MET B 1 165 ? 26.609 25.125 14.023 1 92.12 165 MET B C 1
ATOM 3436 O O . MET B 1 165 ? 27.766 24.719 14.117 1 92.12 165 MET B O 1
ATOM 3440 N N . PHE B 1 166 ? 26.016 25.25 12.969 1 93 166 PHE B N 1
ATOM 3441 C CA . PHE B 1 166 ? 26.609 24.781 11.719 1 93 166 PHE B CA 1
ATOM 3442 C C . PHE B 1 166 ? 27.625 25.797 11.188 1 93 166 PHE B C 1
ATOM 3444 O O . PHE B 1 166 ? 28.688 25.422 10.711 1 93 166 PHE B O 1
ATOM 3451 N N . GLU B 1 167 ? 27.312 27.031 11.352 1 92.94 167 GLU B N 1
ATOM 3452 C CA . GLU B 1 167 ? 28.203 28.094 10.922 1 92.94 167 GLU B CA 1
ATOM 3453 C C . GLU B 1 167 ? 29.5 28.094 11.734 1 92.94 167 GLU B C 1
ATOM 3455 O O . GLU B 1 167 ? 30.594 28.266 11.18 1 92.94 167 GLU B O 1
ATOM 3460 N N . ALA B 1 168 ? 29.328 27.906 13 1 94.62 168 ALA B N 1
ATOM 3461 C CA . ALA B 1 168 ? 30.484 27.844 13.883 1 94.62 168 ALA B CA 1
ATOM 3462 C C . ALA B 1 168 ? 31.406 26.688 13.492 1 94.62 168 ALA B C 1
ATOM 3464 O O . ALA B 1 168 ? 32.625 26.859 13.461 1 94.62 168 ALA B O 1
ATOM 3465 N N . ALA B 1 169 ? 30.859 25.562 13.188 1 94.25 169 ALA B N 1
ATOM 3466 C CA . ALA B 1 169 ? 31.641 24.406 12.805 1 94.25 169 ALA B CA 1
ATOM 3467 C C . ALA B 1 169 ? 32.344 24.625 11.477 1 94.25 169 ALA B C 1
ATOM 3469 O O . ALA B 1 169 ? 33.5 24.203 11.297 1 94.25 169 ALA B O 1
ATOM 3470 N N . ARG B 1 170 ? 31.656 25.312 10.57 1 92.75 170 ARG B N 1
ATOM 3471 C CA . ARG B 1 170 ? 32.25 25.625 9.281 1 92.75 170 ARG B CA 1
ATOM 3472 C C . ARG B 1 170 ? 33.406 26.594 9.438 1 92.75 170 ARG B C 1
ATOM 3474 O O . ARG B 1 170 ? 34.438 26.469 8.758 1 92.75 170 ARG B O 1
ATOM 3481 N N . ILE B 1 171 ? 33.219 27.547 10.328 1 94.56 171 ILE B N 1
ATOM 3482 C CA . ILE B 1 171 ? 34.25 28.531 10.602 1 94.56 171 ILE B CA 1
ATOM 3483 C C . ILE B 1 171 ? 35.469 27.828 11.188 1 94.56 171 ILE B C 1
ATOM 3485 O O . ILE B 1 171 ? 36.625 28.188 10.891 1 94.56 171 ILE B O 1
ATOM 3489 N N . ASP B 1 172 ? 35.25 26.766 11.977 1 94.81 172 ASP B N 1
ATOM 3490 C CA . ASP B 1 172 ? 36.344 25.984 12.578 1 94.81 172 ASP B CA 1
ATOM 3491 C C . ASP B 1 172 ? 36.969 25.062 11.555 1 94.81 172 ASP B C 1
ATOM 3493 O O . ASP B 1 172 ? 37.938 24.359 11.875 1 94.81 172 ASP B O 1
ATOM 3497 N N . GLY B 1 173 ? 36.469 24.984 10.312 1 93.19 173 GLY B N 1
ATOM 3498 C CA . GLY B 1 173 ? 37.094 24.25 9.227 1 93.19 173 GLY B CA 1
ATOM 3499 C C . GLY B 1 173 ? 36.562 22.828 9.102 1 93.19 173 GLY B C 1
ATOM 3500 O O . GLY B 1 173 ? 37.156 22.016 8.406 1 93.19 173 GLY B O 1
ATOM 3501 N N . ALA B 1 174 ? 35.531 22.547 9.805 1 93.5 174 ALA B N 1
ATOM 3502 C CA . ALA B 1 174 ? 34.969 21.203 9.734 1 93.5 174 ALA B CA 1
ATOM 3503 C C . ALA B 1 174 ? 34.344 20.938 8.367 1 93.5 174 ALA B C 1
ATOM 3505 O O . ALA B 1 174 ? 33.688 21.812 7.797 1 93.5 174 ALA B O 1
ATOM 3506 N N . SER B 1 175 ? 34.656 19.719 7.828 1 93.5 175 SER B N 1
ATOM 3507 C CA . SER B 1 175 ? 34 19.328 6.578 1 93.5 175 SER B CA 1
ATOM 3508 C C . SER B 1 175 ? 32.531 19.062 6.781 1 93.5 175 SER B C 1
ATOM 3510 O O . SER B 1 175 ? 32.062 18.812 7.902 1 93.5 175 SER B O 1
ATOM 3512 N N . GLU B 1 176 ? 31.781 19.141 5.715 1 91.25 176 GLU B N 1
ATOM 3513 C CA . GLU B 1 176 ? 30.344 18.953 5.809 1 91.25 176 GLU B CA 1
ATOM 3514 C C . GLU B 1 176 ? 30 17.547 6.312 1 91.25 176 GLU B C 1
ATOM 3516 O O . GLU B 1 176 ? 29.047 17.375 7.078 1 91.25 176 GLU B O 1
ATOM 3521 N N . LEU B 1 177 ? 30.734 16.594 5.84 1 91.94 177 LEU B N 1
ATOM 3522 C CA . LEU B 1 177 ? 30.484 15.227 6.289 1 91.94 177 LEU B CA 1
ATOM 3523 C C . LEU B 1 177 ? 30.766 15.086 7.781 1 91.94 177 LEU B C 1
ATOM 3525 O O . LEU B 1 177 ? 30.078 14.352 8.484 1 91.94 177 LEU B O 1
ATOM 3529 N N . ARG B 1 178 ? 31.75 15.773 8.258 1 93.5 178 ARG B N 1
ATOM 3530 C CA . ARG B 1 178 ? 32.062 15.766 9.68 1 93.5 178 ARG B CA 1
ATOM 3531 C C . ARG B 1 178 ? 30.984 16.469 10.484 1 93.5 178 ARG B C 1
ATOM 3533 O O . ARG B 1 178 ? 30.609 16.016 11.562 1 93.5 178 ARG B O 1
ATOM 3540 N N . ILE B 1 179 ? 30.531 17.578 9.914 1 94.62 179 ILE B N 1
ATOM 3541 C CA . ILE B 1 179 ? 29.469 18.328 10.578 1 94.62 179 ILE B CA 1
ATOM 3542 C C . ILE B 1 179 ? 28.219 17.438 10.664 1 94.62 179 ILE B C 1
ATOM 3544 O O . ILE B 1 179 ? 27.578 17.375 11.719 1 94.62 179 ILE B O 1
ATOM 3548 N N . LEU B 1 180 ? 27.938 16.734 9.57 1 93.88 180 LEU B N 1
ATOM 3549 C CA . LEU B 1 180 ? 26.766 15.867 9.531 1 93.88 180 LEU B CA 1
ATOM 3550 C C . LEU B 1 180 ? 26.891 14.742 10.555 1 93.88 180 LEU B C 1
ATOM 3552 O O . LEU B 1 180 ? 25.984 14.547 11.375 1 93.88 180 LEU B O 1
ATOM 3556 N N . THR B 1 181 ? 28 14.023 10.602 1 93.75 181 THR B N 1
ATOM 3557 C CA . THR B 1 181 ? 28.125 12.797 11.383 1 93.75 181 THR B CA 1
ATOM 3558 C C . THR B 1 181 ? 28.406 13.117 12.852 1 93.75 181 THR B C 1
ATOM 3560 O O . THR B 1 181 ? 27.906 12.43 13.742 1 93.75 181 THR B O 1
ATOM 3563 N N . SER B 1 182 ? 29.109 14.258 13.172 1 93.75 182 SER B N 1
ATOM 3564 C CA . SER B 1 182 ? 29.578 14.516 14.523 1 93.75 182 SER B CA 1
ATOM 3565 C C . SER B 1 182 ? 28.688 15.531 15.234 1 93.75 182 SER B C 1
ATOM 3567 O O . SER B 1 182 ? 28.656 15.594 16.469 1 93.75 182 SER B O 1
ATOM 3569 N N . ILE B 1 183 ? 27.984 16.297 14.5 1 92.62 183 ILE B N 1
ATOM 3570 C CA . ILE B 1 183 ? 27.219 17.359 15.125 1 92.62 183 ILE B CA 1
ATOM 3571 C C . ILE B 1 183 ? 25.734 17.156 14.852 1 92.62 183 ILE B C 1
ATOM 3573 O O . ILE B 1 183 ? 24.938 16.953 15.773 1 92.62 183 ILE B O 1
ATOM 3577 N N . ALA B 1 184 ? 25.375 17.062 13.594 1 94.12 184 ALA B N 1
ATOM 3578 C CA . ALA B 1 184 ? 23.969 17.062 13.203 1 94.12 184 ALA B CA 1
ATOM 3579 C C . ALA B 1 184 ? 23.281 15.758 13.586 1 94.12 184 ALA B C 1
ATOM 3581 O O . ALA B 1 184 ? 22.25 15.766 14.242 1 94.12 184 ALA B O 1
ATOM 3582 N N . VAL B 1 185 ? 23.891 14.609 13.234 1 94.12 185 VAL B N 1
ATOM 3583 C CA . VAL B 1 185 ? 23.266 13.305 13.406 1 94.12 185 VAL B CA 1
ATOM 3584 C C . VAL B 1 185 ? 23.016 13.031 14.883 1 94.12 185 VAL B C 1
ATOM 3586 O O . VAL B 1 185 ? 21.906 12.625 15.273 1 94.12 185 VAL B O 1
ATOM 3589 N N . PRO B 1 186 ? 24.016 13.336 15.766 1 93.44 186 PRO B N 1
ATOM 3590 C CA . PRO B 1 186 ? 23.766 13.117 17.188 1 93.44 186 PRO B CA 1
ATOM 3591 C C . PRO B 1 186 ? 22.609 13.969 17.734 1 93.44 186 PRO B C 1
ATOM 3593 O O . PRO B 1 186 ? 21.938 13.57 18.688 1 93.44 186 PRO B O 1
ATOM 3596 N N . LEU B 1 187 ? 22.359 15.117 17.172 1 91.94 187 LEU B N 1
ATOM 3597 C CA . LEU B 1 187 ? 21.328 16.031 17.656 1 91.94 187 LEU B CA 1
ATOM 3598 C C . LEU B 1 187 ? 19.953 15.633 17.141 1 91.94 187 LEU B C 1
ATOM 3600 O O . LEU B 1 187 ? 18.938 16.094 17.672 1 91.94 187 LEU B O 1
ATOM 3604 N N . VAL B 1 188 ? 19.906 14.789 16.156 1 92.5 188 VAL B N 1
ATOM 3605 C CA . VAL B 1 188 ? 18.594 14.43 15.594 1 92.5 188 VAL B CA 1
ATOM 3606 C C . VAL B 1 188 ? 18.328 12.938 15.82 1 92.5 188 VAL B C 1
ATOM 3608 O O . VAL B 1 188 ? 17.656 12.297 15.016 1 92.5 188 VAL B O 1
ATOM 3611 N N . LYS B 1 189 ? 18.812 12.383 16.844 1 90.62 189 LYS B N 1
ATOM 3612 C CA . LYS B 1 189 ? 18.594 10.984 17.188 1 90.62 189 LYS B CA 1
ATOM 3613 C C . LYS B 1 189 ? 17.094 10.672 17.297 1 90.62 189 LYS B C 1
ATOM 3615 O O . LYS B 1 189 ? 16.641 9.617 16.844 1 90.62 189 LYS B O 1
ATOM 3620 N N . PRO B 1 190 ? 16.328 11.57 17.812 1 87.81 190 PRO B N 1
ATOM 3621 C CA . PRO B 1 190 ? 14.883 11.312 17.828 1 87.81 190 PRO B CA 1
ATOM 3622 C C . PRO B 1 190 ? 14.289 11.18 16.438 1 87.81 190 PRO B C 1
ATOM 3624 O O . PRO B 1 190 ? 13.352 10.406 16.234 1 87.81 190 PRO B O 1
ATOM 3627 N N . ALA B 1 191 ? 14.836 11.961 15.578 1 91.88 191 ALA B N 1
ATOM 3628 C CA . ALA B 1 191 ? 14.383 11.875 14.188 1 91.88 191 ALA B CA 1
ATOM 3629 C C . ALA B 1 191 ? 14.672 10.492 13.609 1 91.88 191 ALA B C 1
ATOM 3631 O O . ALA B 1 191 ? 13.875 9.961 12.828 1 91.88 191 ALA B O 1
ATOM 3632 N N . LEU B 1 192 ? 15.797 9.93 14.016 1 92.69 192 LEU B N 1
ATOM 3633 C CA . LEU B 1 192 ? 16.156 8.594 13.555 1 92.69 192 LEU B CA 1
ATOM 3634 C C . LEU B 1 192 ? 15.125 7.566 14 1 92.69 192 LEU B C 1
ATOM 3636 O O . LEU B 1 192 ? 14.688 6.734 13.203 1 92.69 192 LEU B O 1
ATOM 3640 N N . THR B 1 193 ? 14.734 7.652 15.195 1 87.44 193 THR B N 1
ATOM 3641 C CA . THR B 1 193 ? 13.727 6.742 15.734 1 87.44 193 THR B CA 1
ATOM 3642 C C . THR B 1 193 ? 12.391 6.926 15.023 1 87.44 193 THR B C 1
ATOM 3644 O O . THR B 1 193 ? 11.742 5.945 14.656 1 87.44 193 THR B O 1
ATOM 3647 N N . THR B 1 194 ? 12.078 8.172 14.789 1 87.19 194 THR B N 1
ATOM 3648 C CA . THR B 1 194 ? 10.828 8.484 14.117 1 87.19 194 THR B CA 1
ATOM 3649 C C . THR B 1 194 ? 10.82 7.93 12.695 1 87.19 194 THR B C 1
ATOM 3651 O O . THR B 1 194 ? 9.852 7.297 12.273 1 87.19 194 THR B O 1
ATOM 3654 N N . VAL B 1 195 ? 11.898 8.148 12.031 1 93 195 VAL B N 1
ATOM 3655 C CA . VAL B 1 195 ? 12.016 7.707 10.641 1 93 195 VAL B CA 1
ATOM 3656 C C . VAL B 1 195 ? 11.938 6.184 10.578 1 93 195 VAL B C 1
ATOM 3658 O O . VAL B 1 195 ? 11.219 5.625 9.75 1 93 195 VAL B O 1
ATOM 3661 N N . VAL B 1 196 ? 12.625 5.512 11.422 1 90.88 196 VAL B N 1
ATOM 3662 C CA . VAL B 1 196 ? 12.648 4.055 11.422 1 90.88 196 VAL B CA 1
ATOM 3663 C C . VAL B 1 196 ? 11.258 3.51 11.711 1 90.88 196 VAL B C 1
ATOM 3665 O O . VAL B 1 196 ? 10.781 2.594 11.031 1 90.88 196 VAL B O 1
ATOM 3668 N N . LEU B 1 197 ? 10.633 4.098 12.625 1 84.31 197 LEU B N 1
ATOM 3669 C CA . LEU B 1 197 ? 9.312 3.613 13.023 1 84.31 197 LEU B CA 1
ATOM 3670 C C . LEU B 1 197 ? 8.289 3.859 11.922 1 84.31 197 LEU B C 1
ATOM 3672 O O . LEU B 1 197 ? 7.488 2.977 11.602 1 84.31 197 LEU B O 1
ATOM 3676 N N . VAL B 1 198 ? 8.383 4.984 11.359 1 85.31 198 VAL B N 1
ATOM 3677 C CA . VAL B 1 198 ? 7.379 5.395 10.383 1 85.31 198 VAL B CA 1
ATOM 3678 C C . VAL B 1 198 ? 7.613 4.66 9.07 1 85.31 198 VAL B C 1
ATOM 3680 O O . VAL B 1 198 ? 6.66 4.332 8.359 1 85.31 198 VAL B O 1
ATOM 3683 N N . THR B 1 199 ? 8.82 4.391 8.766 1 91 199 THR B N 1
ATOM 3684 C CA . THR B 1 199 ? 9.109 3.855 7.438 1 91 199 THR B CA 1
ATOM 3685 C C . THR B 1 199 ? 9.258 2.338 7.488 1 91 199 THR B C 1
ATOM 3687 O O . THR B 1 199 ? 9.25 1.674 6.449 1 91 199 THR B O 1
ATOM 3690 N N . PHE B 1 200 ? 9.289 1.702 8.664 1 89.06 200 PHE B N 1
ATOM 3691 C CA . PHE B 1 200 ? 9.461 0.264 8.836 1 89.06 200 PHE B CA 1
ATOM 3692 C C . PHE B 1 200 ? 8.305 -0.5 8.203 1 89.06 200 PHE B C 1
ATOM 3694 O O . PHE B 1 200 ? 8.516 -1.516 7.535 1 89.06 200 PHE B O 1
ATOM 3701 N N . ILE B 1 201 ? 7.156 -0.047 8.359 1 84.38 201 ILE B N 1
ATOM 3702 C CA . ILE B 1 201 ? 5.949 -0.779 7.992 1 84.38 201 ILE B CA 1
ATOM 3703 C C . ILE B 1 201 ? 5.91 -0.98 6.48 1 84.38 201 ILE B C 1
ATOM 3705 O O . ILE B 1 201 ? 5.441 -2.014 5.996 1 84.38 201 ILE B O 1
ATOM 3709 N N . GLY B 1 202 ? 6.395 -0.037 5.746 1 88.31 202 GLY B N 1
ATOM 3710 C CA . GLY B 1 202 ? 6.375 -0.107 4.293 1 88.31 202 GLY B CA 1
ATOM 3711 C C . GLY B 1 202 ? 7.02 -1.367 3.748 1 88.31 202 GLY B C 1
ATOM 3712 O O . GLY B 1 202 ? 6.328 -2.273 3.283 1 88.31 202 GLY B O 1
ATOM 3713 N N . PRO B 1 203 ? 8.273 -1.448 3.938 1 92.62 203 PRO B N 1
ATOM 3714 C CA . PRO B 1 203 ? 8.961 -2.619 3.391 1 92.62 203 PRO B CA 1
ATOM 3715 C C . PRO B 1 203 ? 8.539 -3.922 4.07 1 92.62 203 PRO B C 1
ATOM 3717 O O . PRO B 1 203 ? 8.539 -4.98 3.434 1 92.62 203 PRO B O 1
ATOM 3720 N N . TRP B 1 204 ? 8.219 -3.896 5.285 1 89.94 204 TRP B N 1
ATOM 3721 C CA . TRP B 1 204 ? 7.781 -5.105 5.973 1 89.94 204 TRP B CA 1
ATOM 3722 C C . TRP B 1 204 ? 6.512 -5.668 5.336 1 89.94 204 TRP B C 1
ATOM 3724 O O . TRP B 1 204 ? 6.348 -6.883 5.23 1 89.94 204 TRP B O 1
ATOM 3734 N N . ASN B 1 205 ? 5.695 -4.809 4.875 1 84.62 205 ASN B N 1
ATOM 3735 C CA . ASN B 1 205 ? 4.402 -5.207 4.328 1 84.62 205 ASN B CA 1
ATOM 3736 C C . ASN B 1 205 ? 4.434 -5.281 2.807 1 84.62 205 ASN B C 1
ATOM 3738 O O . ASN B 1 205 ? 3.432 -5.629 2.176 1 84.62 205 ASN B O 1
ATOM 3742 N N . GLU B 1 206 ? 5.48 -4.906 2.287 1 88.62 206 GLU B N 1
ATOM 3743 C CA . GLU B 1 206 ? 5.578 -4.918 0.83 1 88.62 206 GLU B CA 1
ATOM 3744 C C . GLU B 1 206 ? 5.512 -6.34 0.283 1 88.62 206 GLU B C 1
ATOM 3746 O O . GLU B 1 206 ? 6.285 -7.207 0.694 1 88.62 206 GLU B O 1
ATOM 3751 N N . PHE B 1 207 ? 4.691 -6.578 -0.62 1 88.56 207 PHE B N 1
ATOM 3752 C CA . PHE B 1 207 ? 4.48 -7.93 -1.131 1 88.56 207 PHE B CA 1
ATOM 3753 C C . PHE B 1 207 ? 4.785 -7.996 -2.623 1 88.56 207 PHE B C 1
ATOM 3755 O O . PHE B 1 207 ? 5.516 -8.883 -3.072 1 88.56 207 PHE B O 1
ATOM 3762 N N . LEU B 1 208 ? 4.246 -7.09 -3.367 1 89.38 208 LEU B N 1
ATOM 3763 C CA . LEU B 1 208 ? 4.223 -7.215 -4.82 1 89.38 208 LEU B CA 1
ATOM 3764 C C . LEU B 1 208 ? 5.637 -7.246 -5.387 1 89.38 208 LEU B C 1
ATOM 3766 O O . LEU B 1 208 ? 5.973 -8.125 -6.184 1 89.38 208 LEU B O 1
ATOM 3770 N N . TRP B 1 209 ? 6.41 -6.371 -4.953 1 93.25 209 TRP B N 1
ATOM 3771 C CA . TRP B 1 209 ? 7.746 -6.285 -5.539 1 93.25 209 TRP B CA 1
ATOM 3772 C C . TRP B 1 209 ? 8.562 -7.535 -5.23 1 93.25 209 TRP B C 1
ATOM 3774 O O . TRP B 1 209 ? 9.086 -8.18 -6.137 1 93.25 209 TRP B O 1
ATOM 3784 N N . PRO B 1 210 ? 8.656 -7.902 -3.932 1 94.81 210 PRO B N 1
ATOM 3785 C CA . PRO B 1 210 ? 9.375 -9.148 -3.672 1 94.81 210 PRO B CA 1
ATOM 3786 C C . PRO B 1 210 ? 8.789 -10.344 -4.426 1 94.81 210 PRO B C 1
ATOM 3788 O O . PRO B 1 210 ? 9.523 -11.234 -4.848 1 94.81 210 PRO B O 1
ATOM 3791 N N . PHE B 1 211 ? 7.562 -10.367 -4.547 1 93.44 211 PHE B N 1
ATOM 3792 C CA . PHE B 1 211 ? 6.906 -11.438 -5.285 1 93.44 211 PHE B CA 1
ATOM 3793 C C . PHE B 1 211 ? 7.375 -11.469 -6.734 1 93.44 211 PHE B C 1
ATOM 3795 O O . PHE B 1 211 ? 7.637 -12.531 -7.285 1 93.44 211 PHE B O 1
ATOM 3802 N N . LEU B 1 212 ? 7.48 -10.32 -7.371 1 91.88 212 LEU B N 1
ATOM 3803 C CA . LEU B 1 212 ? 7.863 -10.234 -8.773 1 91.88 212 LEU B CA 1
ATOM 3804 C C . LEU B 1 212 ? 9.344 -10.562 -8.953 1 91.88 212 LEU B C 1
ATOM 3806 O O . LEU B 1 212 ? 9.719 -11.273 -9.891 1 91.88 212 LEU B O 1
ATOM 3810 N N . ILE B 1 213 ? 10.141 -10.102 -8.07 1 93.56 213 ILE B N 1
ATOM 3811 C CA . ILE B 1 213 ? 11.578 -10.102 -8.305 1 93.56 213 ILE B CA 1
ATOM 3812 C C . ILE B 1 213 ? 12.18 -11.422 -7.812 1 93.56 213 ILE B C 1
ATOM 3814 O O . ILE B 1 213 ? 13.305 -11.773 -8.195 1 93.56 213 ILE B O 1
ATOM 3818 N N . THR B 1 214 ? 11.469 -12.148 -6.965 1 93.88 214 THR B N 1
ATOM 3819 C CA . THR B 1 214 ? 12.008 -13.406 -6.441 1 93.88 214 THR B CA 1
ATOM 3820 C C . THR B 1 214 ? 11.266 -14.602 -7.027 1 93.88 214 THR B C 1
ATOM 3822 O O . THR B 1 214 ? 10.031 -14.633 -7.016 1 93.88 214 THR B O 1
ATOM 3825 N N . LYS B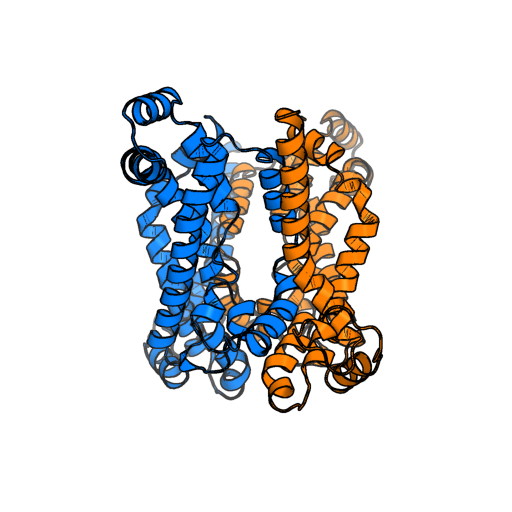 1 215 ? 12.023 -15.5 -7.535 1 89 215 LYS B N 1
ATOM 3826 C CA . LYS B 1 215 ? 11.492 -16.766 -8.023 1 89 215 LYS B CA 1
ATOM 3827 C C . LYS B 1 215 ? 12.023 -17.938 -7.195 1 89 215 LYS B C 1
ATOM 3829 O O . LYS B 1 215 ? 11.359 -18.969 -7.066 1 89 215 LYS B O 1
ATOM 3834 N N . ASP B 1 216 ? 13.18 -17.672 -6.652 1 93.38 216 ASP B N 1
ATOM 3835 C CA . ASP B 1 216 ? 13.789 -18.641 -5.734 1 93.38 216 ASP B CA 1
ATOM 3836 C C . ASP B 1 216 ? 13.125 -18.578 -4.359 1 93.38 216 ASP B C 1
ATOM 3838 O O . ASP B 1 216 ? 13.25 -17.578 -3.654 1 93.38 216 ASP B O 1
ATOM 3842 N N . ALA B 1 217 ? 12.539 -19.625 -3.992 1 93.06 217 ALA B N 1
ATOM 3843 C CA . ALA B 1 217 ? 11.781 -19.703 -2.744 1 93.06 217 ALA B CA 1
ATOM 3844 C C . ALA B 1 217 ? 12.68 -19.391 -1.545 1 93.06 217 ALA B C 1
ATOM 3846 O O . ALA B 1 217 ? 12.219 -18.859 -0.538 1 93.06 217 ALA B O 1
ATOM 3847 N N . THR B 1 218 ? 13.922 -19.688 -1.603 1 95.56 218 THR B N 1
ATOM 3848 C CA . THR B 1 218 ? 14.836 -19.531 -0.479 1 95.56 218 THR B CA 1
ATOM 3849 C C . THR B 1 218 ? 15.125 -18.047 -0.222 1 95.56 218 THR B C 1
ATOM 3851 O O . THR B 1 218 ? 15.633 -17.688 0.839 1 95.56 218 THR B O 1
ATOM 3854 N N . LEU B 1 219 ? 14.75 -17.203 -1.187 1 96.44 219 LEU B N 1
ATOM 3855 C CA . LEU B 1 219 ? 15.016 -15.766 -1.048 1 96.44 219 LEU B CA 1
ATOM 3856 C C . LEU B 1 219 ? 13.734 -15 -0.759 1 96.44 219 LEU B C 1
ATOM 3858 O O . LEU B 1 219 ? 13.766 -13.805 -0.484 1 96.44 219 LEU B O 1
ATOM 3862 N N . GLN B 1 220 ? 12.641 -15.672 -0.788 1 96.38 220 GLN B N 1
ATOM 3863 C CA . GLN B 1 220 ? 11.344 -15 -0.676 1 96.38 220 GLN B CA 1
ATOM 3864 C C . GLN B 1 220 ? 11.039 -14.633 0.772 1 96.38 220 GLN B C 1
ATOM 3866 O O . GLN B 1 220 ? 11.25 -15.438 1.682 1 96.38 220 GLN B O 1
ATOM 3871 N N . PRO B 1 221 ? 10.586 -13.383 1.006 1 96.62 221 PRO B N 1
ATOM 3872 C CA . PRO B 1 221 ? 10.109 -13.023 2.342 1 96.62 221 PRO B CA 1
ATOM 3873 C C . PRO B 1 221 ? 8.875 -13.82 2.768 1 96.62 221 PRO B C 1
ATOM 3875 O O . PRO B 1 221 ? 8.227 -14.453 1.93 1 96.62 221 PRO B O 1
ATOM 3878 N N . LEU B 1 222 ? 8.641 -13.812 4.008 1 94.19 222 LEU B N 1
ATOM 3879 C CA . LEU B 1 222 ? 7.613 -14.672 4.586 1 94.19 222 LEU B CA 1
ATOM 3880 C C . LEU B 1 222 ? 6.246 -14.367 3.98 1 94.19 222 LEU B C 1
ATOM 3882 O O . LEU B 1 222 ? 5.461 -15.281 3.713 1 94.19 222 LEU B O 1
ATOM 3886 N N . ALA B 1 223 ? 5.895 -13.094 3.791 1 92.81 223 ALA B N 1
ATOM 3887 C CA . ALA B 1 223 ? 4.605 -12.742 3.201 1 92.81 223 ALA B CA 1
ATOM 3888 C C . ALA B 1 223 ? 4.434 -13.383 1.83 1 92.81 223 ALA B C 1
ATOM 3890 O O . ALA B 1 223 ? 3.359 -13.906 1.512 1 92.81 223 ALA B O 1
ATOM 3891 N N . VAL B 1 224 ? 5.469 -13.375 1.025 1 93.38 224 VAL B N 1
ATOM 3892 C CA . VAL B 1 224 ? 5.438 -13.953 -0.312 1 93.38 224 VAL B CA 1
ATOM 3893 C C . VAL B 1 224 ? 5.332 -15.477 -0.211 1 93.38 224 VAL B C 1
ATOM 3895 O O . VAL B 1 224 ? 4.508 -16.094 -0.891 1 93.38 224 VAL B O 1
ATOM 3898 N N . SER B 1 225 ? 6.148 -16.062 0.638 1 94.38 225 SER B N 1
ATOM 3899 C CA . SER B 1 225 ? 6.121 -17.5 0.819 1 94.38 225 SER B CA 1
ATOM 3900 C C . SER B 1 225 ? 4.742 -17.984 1.271 1 94.38 225 SER B C 1
ATOM 3902 O O . SER B 1 225 ? 4.238 -19 0.781 1 94.38 225 SER B O 1
ATOM 3904 N N . LEU B 1 226 ? 4.199 -17.266 2.154 1 92.56 226 LEU B N 1
ATOM 3905 C CA . LEU B 1 226 ? 2.879 -17.625 2.67 1 92.56 226 LEU B CA 1
ATOM 3906 C C . LEU B 1 226 ? 1.816 -17.484 1.586 1 92.56 226 LEU B C 1
ATOM 3908 O O . LEU B 1 226 ? 0.933 -18.344 1.469 1 92.56 226 LEU B O 1
ATOM 3912 N N . ALA B 1 227 ? 1.871 -16.438 0.883 1 90.31 227 ALA B N 1
ATOM 3913 C CA . ALA B 1 227 ? 0.918 -16.25 -0.206 1 90.31 227 ALA B CA 1
ATOM 3914 C C . ALA B 1 227 ? 1.033 -17.359 -1.245 1 90.31 227 ALA B C 1
ATOM 3916 O O . ALA B 1 227 ? 0.023 -17.828 -1.767 1 90.31 227 ALA B O 1
ATOM 3917 N N . ASN B 1 228 ? 2.203 -17.688 -1.575 1 90.06 228 ASN B N 1
ATOM 3918 C CA . ASN B 1 228 ? 2.422 -18.797 -2.496 1 90.06 228 ASN B CA 1
ATOM 3919 C C . ASN B 1 228 ? 1.866 -20.109 -1.938 1 90.06 228 ASN B C 1
ATOM 3921 O O . ASN B 1 228 ? 1.289 -20.906 -2.678 1 90.06 228 ASN B O 1
ATOM 3925 N N . TYR B 1 229 ? 2.098 -20.297 -0.657 1 91.5 229 TYR B N 1
ATOM 3926 C CA . TYR B 1 229 ? 1.528 -21.484 -0.017 1 91.5 229 TYR B CA 1
ATOM 3927 C C . TYR B 1 229 ? 0.011 -21.5 -0.164 1 91.5 229 TYR B C 1
ATOM 3929 O O . TYR B 1 229 ? -0.569 -22.531 -0.522 1 91.5 229 TYR B O 1
ATOM 3937 N N . ILE B 1 230 ? -0.611 -20.406 0.129 1 88.5 230 ILE B N 1
ATOM 3938 C CA . ILE B 1 230 ? -2.062 -20.281 0.068 1 88.5 230 ILE B CA 1
ATOM 3939 C C . ILE B 1 230 ? -2.543 -20.531 -1.361 1 88.5 230 ILE B C 1
ATOM 3941 O O . ILE B 1 230 ? -3.543 -21.219 -1.579 1 88.5 230 ILE B O 1
ATOM 3945 N N . SER B 1 231 ? -1.827 -20.047 -2.33 1 84.69 231 SER B N 1
ATOM 3946 C CA . SER B 1 231 ? -2.248 -20.078 -3.727 1 84.69 231 SER B CA 1
ATOM 3947 C C . SER B 1 231 ? -1.98 -21.453 -4.344 1 84.69 231 SER B C 1
ATOM 3949 O O . SER B 1 231 ? -2.73 -21.906 -5.211 1 84.69 231 SER B O 1
ATOM 3951 N N . ASN B 1 232 ? -1.003 -22.125 -3.873 1 82.38 232 ASN B N 1
ATOM 3952 C CA . ASN B 1 232 ? -0.563 -23.312 -4.602 1 82.38 232 ASN B CA 1
ATOM 3953 C C . ASN B 1 232 ? -0.769 -24.578 -3.779 1 82.38 232 ASN B C 1
ATOM 3955 O O . ASN B 1 232 ? -1.088 -25.641 -4.332 1 82.38 232 ASN B O 1
ATOM 3959 N N . VAL B 1 233 ? -0.607 -24.5 -2.49 1 78.38 233 VAL B N 1
ATOM 3960 C CA . VAL B 1 233 ? -0.512 -25.719 -1.696 1 78.38 233 VAL B CA 1
ATOM 3961 C C . VAL B 1 233 ? -1.78 -25.891 -0.864 1 78.38 233 VAL B C 1
ATOM 3963 O O . VAL B 1 233 ? -2.305 -27 -0.747 1 78.38 233 VAL B O 1
ATOM 3966 N N . ALA B 1 234 ? -2.26 -24.828 -0.408 1 79.69 234 ALA B N 1
ATOM 3967 C CA . ALA B 1 234 ? -3.365 -24.875 0.546 1 79.69 234 ALA B CA 1
ATOM 3968 C C . ALA B 1 234 ? -4.605 -25.5 -0.08 1 79.69 234 ALA B C 1
ATOM 3970 O O . ALA B 1 234 ? -5.391 -26.156 0.607 1 79.69 234 ALA B O 1
ATOM 3971 N N . GLN B 1 235 ? -4.668 -25.375 -1.357 1 76.69 235 GLN B N 1
ATOM 3972 C CA . GLN B 1 235 ? -5.855 -25.875 -2.033 1 76.69 235 GLN B CA 1
ATOM 3973 C C . GLN B 1 235 ? -5.867 -27.406 -2.061 1 76.69 235 GLN B C 1
ATOM 3975 O O . GLN B 1 235 ? -6.934 -28.016 -2.096 1 76.69 235 GLN B O 1
ATOM 3980 N N . SER B 1 236 ? -4.727 -27.938 -1.956 1 78.38 236 SER B N 1
ATOM 3981 C CA . SER B 1 236 ? -4.621 -29.391 -2.047 1 78.38 236 SER B CA 1
ATOM 3982 C C . SER B 1 236 ? -4.41 -30.016 -0.671 1 78.38 236 SER B C 1
ATOM 3984 O O . SER B 1 236 ? -4.242 -31.219 -0.555 1 78.38 236 SER B O 1
ATOM 3986 N N . THR B 1 237 ? -4.445 -29.203 0.287 1 80.88 237 THR B N 1
ATOM 3987 C CA . THR B 1 237 ? -4.223 -29.672 1.651 1 80.88 237 THR B CA 1
ATOM 3988 C C . THR B 1 237 ? -5.543 -29.781 2.408 1 80.88 237 THR B C 1
ATOM 3990 O O . THR B 1 237 ? -6.414 -28.922 2.27 1 80.88 237 THR B O 1
ATOM 3993 N N . ALA B 1 238 ? -5.832 -30.812 3.115 1 74 238 ALA B N 1
ATOM 3994 C CA . ALA B 1 238 ? -7.109 -31.094 3.764 1 74 238 ALA B CA 1
ATOM 3995 C C . ALA B 1 238 ? -7.465 -30.016 4.773 1 74 238 ALA B C 1
ATOM 3997 O O . ALA B 1 238 ? -8.594 -29.516 4.793 1 74 238 ALA B O 1
ATOM 3998 N N . ASN B 1 239 ? -6.645 -29.609 5.57 1 78.44 239 ASN B N 1
ATOM 3999 C CA . ASN B 1 239 ? -6.895 -28.578 6.57 1 78.44 239 ASN B CA 1
ATOM 4000 C C . ASN B 1 239 ? -5.754 -27.562 6.637 1 78.44 239 ASN B C 1
ATOM 4002 O O . ASN B 1 239 ? -5.062 -27.469 7.648 1 78.44 239 ASN B O 1
ATOM 4006 N N . PRO B 1 240 ? -5.844 -26.781 5.586 1 88.25 240 PRO B N 1
ATOM 4007 C CA . PRO B 1 240 ? -4.676 -25.891 5.512 1 88.25 240 PRO B CA 1
ATOM 4008 C C . PRO B 1 240 ? -4.812 -24.656 6.387 1 88.25 240 PRO B C 1
ATOM 4010 O O . PRO B 1 240 ? -3.85 -23.891 6.551 1 88.25 240 PRO B O 1
ATOM 4013 N N . ASN B 1 241 ? -6.004 -24.531 7.055 1 87.81 241 ASN B N 1
ATOM 4014 C CA . ASN B 1 241 ? -6.297 -23.25 7.707 1 87.81 241 ASN B CA 1
ATOM 4015 C C . ASN B 1 241 ? -5.398 -23.031 8.922 1 87.81 241 ASN B C 1
ATOM 4017 O O . ASN B 1 241 ? -4.906 -21.922 9.133 1 87.81 241 ASN B O 1
ATOM 4021 N N . GLY B 1 242 ? -5.242 -24.016 9.648 1 89.88 242 GLY B N 1
ATOM 4022 C CA . GLY B 1 242 ? -4.355 -23.891 10.797 1 89.88 242 GLY B CA 1
ATOM 4023 C C . GLY B 1 242 ? -2.947 -23.469 10.414 1 89.88 242 GLY B C 1
ATOM 4024 O O . GLY B 1 242 ? -2.357 -22.609 11.062 1 89.88 242 GLY B O 1
ATOM 4025 N N . ALA B 1 243 ? -2.461 -24.094 9.352 1 91.5 243 ALA B N 1
ATOM 4026 C CA . ALA B 1 243 ? -1.115 -23.781 8.875 1 91.5 243 ALA B CA 1
ATOM 4027 C C . ALA B 1 243 ? -1.028 -22.344 8.375 1 91.5 243 ALA B C 1
ATOM 4029 O O . ALA B 1 243 ? -0.053 -21.641 8.648 1 91.5 243 ALA B O 1
ATOM 4030 N N . ILE B 1 244 ? -2.027 -21.938 7.68 1 91.81 244 ILE B N 1
ATOM 4031 C CA . ILE B 1 244 ? -2.078 -20.578 7.164 1 91.81 244 ILE B CA 1
ATOM 4032 C C . ILE B 1 244 ? -2.059 -19.578 8.32 1 91.81 244 ILE B C 1
ATOM 4034 O O . ILE B 1 244 ? -1.284 -18.625 8.312 1 91.81 244 ILE B O 1
ATOM 4038 N N . LEU B 1 245 ? -2.873 -19.875 9.32 1 92.31 245 LEU B N 1
ATOM 4039 C CA . LEU B 1 245 ? -2.98 -18.984 10.469 1 92.31 245 LEU B CA 1
ATOM 4040 C C . LEU B 1 245 ? -1.695 -18.984 11.289 1 92.31 245 LEU B C 1
ATOM 4042 O O . LEU B 1 245 ? -1.303 -17.953 11.844 1 92.31 245 LEU B O 1
ATOM 4046 N N . ALA B 1 246 ? -1.069 -20.094 11.367 1 93.5 246 ALA B N 1
ATOM 4047 C CA . ALA B 1 246 ? 0.224 -20.188 12.039 1 93.5 246 ALA B CA 1
ATOM 4048 C C . ALA B 1 246 ? 1.27 -19.328 11.328 1 93.5 246 ALA B C 1
ATOM 4050 O O . ALA B 1 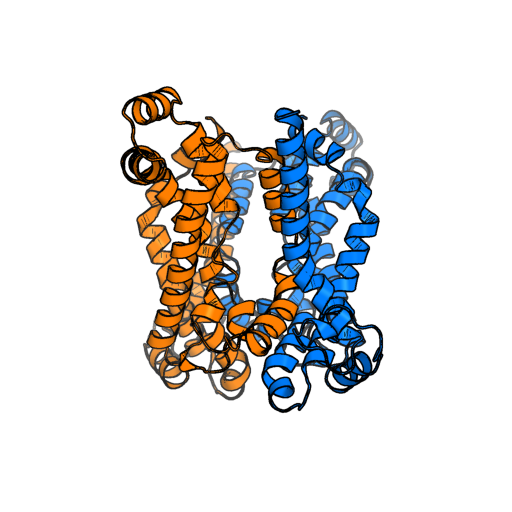246 ? 2.043 -18.625 11.977 1 93.5 246 ALA B O 1
ATOM 4051 N N . GLY B 1 247 ? 1.302 -19.422 10.055 1 93.81 247 GLY B N 1
ATOM 4052 C CA . GLY B 1 247 ? 2.191 -18.562 9.273 1 93.81 247 GLY B CA 1
ATOM 4053 C C . GLY B 1 247 ? 1.916 -17.094 9.461 1 93.81 247 GLY B C 1
ATOM 4054 O O . GLY B 1 247 ? 2.846 -16.297 9.617 1 93.81 247 GLY B O 1
ATOM 4055 N N . ALA B 1 248 ? 0.668 -16.75 9.445 1 92.62 248 ALA B N 1
ATOM 4056 C CA . ALA B 1 248 ? 0.26 -15.359 9.633 1 92.62 248 ALA B CA 1
ATOM 4057 C C . ALA B 1 248 ? 0.675 -14.844 11.008 1 92.62 248 ALA B C 1
ATOM 4059 O O . ALA B 1 248 ? 1.107 -13.703 11.148 1 92.62 248 ALA B O 1
ATOM 4060 N N . THR B 1 249 ? 0.449 -15.633 11.984 1 92.56 249 THR B N 1
ATOM 4061 C CA . THR B 1 249 ? 0.84 -15.273 13.344 1 92.56 249 THR B CA 1
ATOM 4062 C C . THR B 1 249 ? 2.34 -15.008 13.422 1 92.56 249 THR B C 1
ATOM 4064 O O . THR B 1 249 ? 2.773 -14.047 14.055 1 92.56 249 THR B O 1
ATOM 4067 N N . THR B 1 250 ? 3.1 -15.844 12.773 1 93.06 250 THR B N 1
ATOM 4068 C CA . THR B 1 250 ? 4.547 -15.664 12.742 1 93.06 250 THR B CA 1
ATOM 4069 C C . THR B 1 250 ? 4.914 -14.352 12.062 1 93.06 250 THR B C 1
ATOM 4071 O O . THR B 1 250 ? 5.801 -13.633 12.531 1 93.06 250 THR B O 1
ATOM 4074 N N . LEU B 1 251 ? 4.246 -14.07 11.016 1 91.44 251 LEU B N 1
ATOM 4075 C CA . LEU B 1 251 ? 4.488 -12.844 10.258 1 91.44 251 LEU B CA 1
ATOM 4076 C C . LEU B 1 251 ? 4.164 -11.617 11.102 1 91.44 251 LEU B C 1
ATOM 4078 O O . LEU B 1 251 ? 4.816 -10.578 10.969 1 91.44 251 LEU B O 1
ATOM 4082 N N . ALA B 1 252 ? 3.176 -11.703 11.914 1 89.38 252 ALA B N 1
ATOM 4083 C CA . ALA B 1 252 ? 2.707 -10.578 12.719 1 89.38 252 ALA B CA 1
ATOM 4084 C C . ALA B 1 252 ? 3.631 -10.336 13.906 1 89.38 252 ALA B C 1
ATOM 4086 O O . ALA B 1 252 ? 3.645 -9.242 14.477 1 89.38 252 ALA B O 1
ATOM 4087 N N . PHE B 1 253 ? 4.398 -11.227 14.227 1 88 253 PHE B N 1
ATOM 4088 C CA . PHE B 1 253 ? 5.172 -11.227 15.469 1 88 253 PHE B CA 1
ATOM 4089 C C . PHE B 1 253 ? 6.137 -10.047 15.508 1 88 253 PHE B C 1
ATOM 4091 O O . PHE B 1 253 ? 6.172 -9.305 16.484 1 88 253 PHE B O 1
ATOM 4098 N N . PRO B 1 254 ? 6.926 -9.766 14.477 1 87.56 254 PRO B N 1
ATOM 4099 C CA . PRO B 1 254 ? 7.867 -8.648 14.516 1 87.56 254 PRO B CA 1
ATOM 4100 C C . PRO B 1 254 ? 7.172 -7.293 14.656 1 87.56 254 PRO B C 1
ATOM 4102 O O . PRO B 1 254 ? 7.699 -6.395 15.32 1 87.56 254 PRO B O 1
ATOM 4105 N N . VAL B 1 255 ? 6.094 -7.23 14.102 1 83.56 255 VAL B N 1
ATOM 4106 C CA . VAL B 1 255 ? 5.344 -5.98 14.18 1 83.56 255 VAL B CA 1
ATOM 4107 C C . VAL B 1 255 ? 4.855 -5.762 15.609 1 83.56 255 VAL B C 1
ATOM 4109 O O . VAL B 1 255 ? 4.93 -4.648 16.141 1 83.56 255 VAL B O 1
ATOM 4112 N N . VAL B 1 256 ? 4.402 -6.812 16.203 1 81.06 256 VAL B N 1
ATOM 4113 C CA . VAL B 1 256 ? 3.934 -6.738 17.594 1 81.06 256 VAL B CA 1
ATOM 4114 C C . VAL B 1 256 ? 5.09 -6.359 18.516 1 81.06 256 VAL B C 1
ATOM 4116 O O . VAL B 1 256 ? 4.93 -5.527 19.406 1 81.06 256 VAL B O 1
ATOM 4119 N N . ILE B 1 257 ? 6.172 -6.906 18.266 1 83.62 257 ILE B N 1
ATOM 4120 C CA . ILE B 1 257 ? 7.355 -6.613 19.062 1 83.62 257 ILE B CA 1
ATOM 4121 C C . ILE B 1 257 ? 7.73 -5.141 18.906 1 83.62 257 ILE B C 1
ATOM 4123 O O . ILE B 1 257 ? 8.008 -4.453 19.891 1 83.62 257 ILE B O 1
ATOM 4127 N N . LEU B 1 258 ? 7.742 -4.688 17.703 1 79.44 258 LEU B N 1
ATOM 4128 C CA . LEU B 1 258 ? 8.094 -3.299 17.438 1 79.44 258 LEU B CA 1
ATOM 4129 C C . LEU B 1 258 ? 7.117 -2.348 18.125 1 79.44 258 LEU B C 1
ATOM 4131 O O . LEU B 1 258 ? 7.52 -1.324 18.688 1 79.44 258 LEU B O 1
ATOM 4135 N N . PHE B 1 259 ? 5.91 -2.686 18.016 1 73.56 259 PHE B N 1
ATOM 4136 C CA . PHE B 1 259 ? 4.887 -1.863 18.656 1 73.56 259 PHE B CA 1
ATOM 4137 C C . PHE B 1 259 ? 5.082 -1.836 20.172 1 73.56 259 PHE B C 1
ATOM 4139 O O . PHE B 1 259 ? 4.973 -0.779 20.797 1 73.56 259 PHE B O 1
ATOM 4146 N N . CYS B 1 260 ? 5.34 -2.971 20.75 1 76.94 260 CYS B N 1
ATOM 4147 C CA . CYS B 1 260 ? 5.531 -3.057 22.203 1 76.94 260 CYS B CA 1
ATOM 4148 C C . CYS B 1 260 ? 6.773 -2.285 22.625 1 76.94 260 CYS B C 1
ATOM 4150 O O . CYS B 1 260 ? 6.773 -1.649 23.688 1 76.94 260 CYS B O 1
ATOM 4152 N N . LEU B 1 261 ? 7.781 -2.342 21.844 1 77.81 261 LEU B N 1
ATOM 4153 C CA . LEU B 1 261 ? 9.039 -1.681 22.172 1 77.81 261 LEU B CA 1
ATOM 4154 C C . LEU B 1 261 ? 8.906 -0.167 22.047 1 77.81 261 LEU B C 1
ATOM 4156 O O . LEU B 1 261 ? 9.547 0.583 22.781 1 77.81 261 LEU B O 1
ATOM 4160 N N . PHE B 1 262 ? 8.055 0.264 21.156 1 72.69 262 PHE B N 1
ATOM 4161 C CA . PHE B 1 262 ? 8.031 1.696 20.875 1 72.69 262 PHE B CA 1
ATOM 4162 C C . PHE B 1 262 ? 6.711 2.314 21.312 1 72.69 262 PHE B C 1
ATOM 4164 O O . PHE B 1 262 ? 6.363 3.418 20.891 1 72.69 262 PHE B O 1
ATOM 4171 N N . GLN B 1 263 ? 5.898 1.547 21.953 1 67.56 263 GLN B N 1
ATOM 4172 C CA . GLN B 1 263 ? 4.59 1.988 22.438 1 67.56 263 GLN B CA 1
ATOM 4173 C C . GLN B 1 263 ? 4.68 3.355 23.109 1 67.56 263 GLN B C 1
ATOM 4175 O O . GLN B 1 263 ? 3.762 4.172 23 1 67.56 263 GLN B O 1
ATOM 4180 N N . ARG B 1 264 ? 5.719 3.641 23.781 1 61.56 264 ARG B N 1
ATOM 4181 C CA . ARG B 1 264 ? 5.863 4.91 24.484 1 61.56 264 ARG B CA 1
ATOM 4182 C C . ARG B 1 264 ? 5.938 6.078 23.5 1 61.56 264 ARG B C 1
ATOM 4184 O O . ARG B 1 264 ? 5.57 7.203 23.844 1 61.56 264 ARG B O 1
ATOM 4191 N N . TYR B 1 265 ? 6.387 5.715 22.391 1 57.66 265 TYR B N 1
ATOM 4192 C CA . TYR B 1 265 ? 6.508 6.77 21.391 1 57.66 265 TYR B CA 1
ATOM 4193 C C . TYR B 1 265 ? 5.188 6.992 20.672 1 57.66 265 TYR B C 1
ATOM 4195 O O . TYR B 1 265 ? 4.984 8.031 20.047 1 57.66 265 TYR B O 1
ATOM 4203 N N . PHE B 1 266 ? 4.258 5.961 20.641 1 53.44 266 PHE B N 1
ATOM 4204 C CA . PHE B 1 266 ? 2.955 6.059 19.984 1 53.44 266 PHE B CA 1
ATOM 4205 C C . PHE B 1 266 ? 1.901 6.582 20.953 1 53.44 266 PHE B C 1
ATOM 4207 O O . PHE B 1 266 ? 0.754 6.812 20.578 1 53.44 266 PHE B O 1
ATOM 4214 N N . THR B 1 267 ? 2.039 6.59 22.094 1 47.16 267 THR B N 1
ATOM 4215 C CA . THR B 1 267 ? 1.044 7.078 23.047 1 47.16 267 THR B CA 1
ATOM 4216 C C . THR B 1 267 ? 0.732 8.547 22.797 1 47.16 267 THR B C 1
ATOM 4218 O O . THR B 1 267 ? 1.61 9.32 22.391 1 47.16 267 THR B O 1
ATOM 4221 N N . ALA B 1 268 ? -0.655 8.875 22.562 1 45.44 268 ALA B N 1
ATOM 4222 C CA . ALA B 1 268 ? -1.442 10.078 22.312 1 45.44 268 ALA B CA 1
ATOM 4223 C C . ALA B 1 268 ? -0.715 11.32 22.828 1 45.44 268 ALA B C 1
ATOM 4225 O O . ALA B 1 268 ? -0.81 12.398 22.234 1 45.44 268 ALA B O 1
ATOM 4226 N N . SER B 1 269 ? -0.163 11.25 23.906 1 41.22 269 SER B N 1
ATOM 4227 C CA . SER B 1 269 ? 0.415 12.477 24.453 1 41.22 269 SER B CA 1
ATOM 4228 C C . SER B 1 269 ? 1.434 13.086 23.5 1 41.22 269 SER B C 1
ATOM 4230 O O . SER B 1 269 ? 1.48 14.305 23.328 1 41.22 269 SER B O 1
ATOM 4232 N N . ASN B 1 270 ? 2.182 12.242 22.844 1 39.56 270 ASN B N 1
ATOM 4233 C CA . ASN B 1 270 ? 3.262 12.797 22.031 1 39.56 270 ASN B CA 1
ATOM 4234 C C . ASN B 1 270 ? 2.834 12.984 20.578 1 39.56 270 ASN B C 1
ATOM 4236 O O . ASN B 1 270 ? 3.461 13.742 19.828 1 39.56 270 ASN B O 1
ATOM 4240 N N . ILE B 1 271 ? 1.991 12.289 20.047 1 41.5 271 ILE B N 1
ATOM 4241 C CA . ILE B 1 271 ? 1.483 12.602 18.703 1 41.5 271 ILE B CA 1
ATOM 4242 C C . ILE B 1 271 ? 0.741 13.93 18.734 1 41.5 271 ILE B C 1
ATOM 4244 O O . ILE B 1 271 ? 0.794 14.703 17.781 1 41.5 271 ILE B O 1
ATOM 4248 N N . GLY B 1 272 ? -0.04 14.305 19.672 1 37.28 272 GLY B N 1
ATOM 4249 C CA . GLY B 1 272 ? -0.569 15.641 19.938 1 37.28 272 GLY B CA 1
ATOM 4250 C C . GLY B 1 272 ? 0.496 16.719 19.922 1 37.28 272 GLY B C 1
ATOM 4251 O O . GLY B 1 272 ? 0.26 17.828 19.438 1 37.28 272 GLY B O 1
ATOM 4252 N N . SER B 1 273 ? 1.627 16.438 20.516 1 37.78 273 SER B N 1
ATOM 4253 C CA . SER B 1 273 ? 2.666 17.469 20.625 1 37.78 273 SER B CA 1
ATOM 4254 C C . SER B 1 273 ? 3.348 17.703 19.281 1 37.78 273 SER B C 1
ATOM 4256 O O . SER B 1 273 ? 3.873 18.781 19.031 1 37.78 273 SER B O 1
ATOM 4258 N N . ALA B 1 274 ? 3.457 16.781 18.484 1 38.47 274 ALA B N 1
ATOM 4259 C CA . ALA B 1 274 ? 4.152 17.016 17.234 1 38.47 274 ALA B CA 1
ATOM 4260 C C . ALA B 1 274 ? 3.299 17.875 16.297 1 38.47 274 ALA B C 1
ATOM 4262 O O . ALA B 1 274 ? 3.83 18.594 15.438 1 38.47 274 ALA B O 1
ATOM 4263 N N . VAL B 1 275 ? 2.018 17.812 16.375 1 36 275 VAL B N 1
ATOM 4264 C CA . VAL B 1 275 ? 1.184 18.734 15.609 1 36 275 VAL B CA 1
ATOM 4265 C C . VAL B 1 275 ? 1.143 20.094 16.297 1 36 275 VAL B C 1
ATOM 4267 O O . VAL B 1 275 ? 0.784 21.109 15.688 1 36 275 VAL B O 1
ATOM 4270 N N . LYS B 1 276 ? 1.355 20.312 17.594 1 36.09 276 LYS B N 1
ATOM 4271 C CA . LYS B 1 276 ? 1.253 21.625 18.234 1 36.09 276 LYS B CA 1
ATOM 4272 C C . LYS B 1 276 ? 2.562 22.406 18.109 1 36.09 276 LYS B C 1
ATOM 4274 O O . LYS B 1 276 ? 2.615 23.594 18.422 1 36.09 276 LYS B O 1
ATOM 4279 N N . GLY B 1 277 ? 3.682 21.656 17.766 1 32.44 277 GLY B N 1
ATOM 4280 C CA . GLY B 1 277 ? 4.84 22.531 17.688 1 32.44 277 GLY B CA 1
ATOM 4281 C C . GLY B 1 277 ? 5.125 23.031 16.297 1 32.44 277 GLY B C 1
ATOM 4282 O O . GLY B 1 277 ? 4.637 22.453 15.312 1 32.44 277 GLY B O 1
#

Foldseek 3Di:
DVVVVVVVVVVVVVVVVVCVVCQVVLLLVQLLQAPFRDPDPCNSDDPDRGHNVLQVVLCVQAVLVLLQVLLCLQLVLLLVLAQVVLLVLLCCLQQNDDPCSVVVLVVLVVVVVDPVVVVLVVLLCCCCVVVVCFAHSCQSRVVRSHDSVSNVLSNVLLNVDDNVLVVVCVVVVDDPVCCSPPPSCVSCVVSSVVSCLVCSVPSLPDAVNLLSRYPDSSNHHLVNNLVCCVVPPCVVDPRNPSNSSSSVVSSCVVVVVSCVVCVVVVPPVVVVVVVVD/DVVVVVVVVVVVVVVVVVCVVCQVVLLLVQLLQAPFRDPDPCNSDDPDRGHNVLQVVLCVQAVLVLLQVLLVLQLVLLLVLAQVVLLVLLCCLQQNDDPCSVVVLVVLVVVVVDPVVVVLVVLLCCCCVVVVCFAHSCQSRVVRSHDSVSNVLSNVLLNVDDNVLVVVCVVVVDDPVCCSPPPSCVSCVVSSVVSCLVCSVPSLPDAVNLLSRHPDSSNHHLVNNLVCCVVPPCVVDPRNPSNSSSSVVSSCVVVVVSCVVCVVVVPPVVVVVVVVD

Solvent-accessible surface area (backbone atoms only — not comparable to full-atom values): 29215 Å² total; per-residue (Å²): 118,73,73,54,53,36,49,53,54,20,52,49,49,43,50,49,51,50,47,60,65,44,38,48,55,50,48,20,52,53,22,16,28,24,73,71,50,47,83,44,73,71,51,70,62,60,87,68,57,72,40,66,58,21,48,54,55,35,38,75,77,38,61,53,67,56,13,43,48,32,34,47,52,44,29,51,50,19,47,51,30,20,51,54,48,8,47,53,51,4,42,44,71,43,73,48,89,55,70,38,54,68,50,50,53,50,48,51,54,53,58,67,67,50,62,59,76,73,45,47,58,38,44,45,52,45,39,37,70,61,66,59,31,49,64,38,70,64,52,62,20,56,84,49,18,67,37,66,67,36,21,50,52,35,18,52,56,51,53,69,46,67,63,65,63,56,51,51,41,48,74,74,64,50,49,69,68,52,43,42,64,71,49,49,46,70,73,39,48,68,51,51,55,49,38,50,63,68,52,45,57,53,56,64,64,56,42,66,62,52,48,70,46,32,79,50,71,86,67,24,28,37,70,41,50,49,50,50,38,57,74,65,45,34,78,76,38,94,70,38,55,11,21,50,22,25,52,48,43,59,66,45,43,64,56,51,50,50,46,67,74,42,39,80,69,66,41,64,74,52,59,56,47,62,73,72,100,118,73,71,55,51,35,50,53,52,20,52,49,49,44,50,48,51,50,46,60,65,43,37,47,55,49,48,21,54,55,22,17,30,25,72,73,48,49,83,44,73,70,51,71,63,60,88,67,58,72,38,65,58,21,47,54,54,34,39,74,77,37,58,52,67,54,13,43,49,34,34,48,52,45,29,50,48,18,48,50,30,18,50,53,49,8,46,53,51,4,43,42,71,43,72,48,90,57,69,37,53,67,50,51,52,51,49,50,53,52,58,68,67,52,62,60,75,73,46,45,56,38,43,46,53,46,38,37,71,60,66,59,33,49,62,38,71,61,52,62,22,56,84,50,19,67,37,64,67,35,20,50,52,35,19,53,54,51,52,70,46,67,65,66,64,56,51,53,42,47,72,72,64,49,49,69,68,51,43,41,64,71,50,48,47,69,72,38,49,67,50,52,54,48,40,50,62,68,54,45,58,53,54,62,65,55,42,66,64,52,47,71,45,33,81,50,72,88,66,25,28,36,70,40,48,50,49,49,38,56,73,66,46,35,76,77,38,94,71,38,56,12,22,52,21,23,52,47,43,59,66,44,44,63,56,51,50,51,45,67,74,42,39,81,68,65,40,66,74,52,58,57,48,62,71,72,100

Sequence (554 aa):
MRRQRGTWVRYLLLTLAAAVFAFPFYFMVVGAFQESPTNTPDHLLPTSGWTLDNFAAIDSRIDLLGSLGNSLIFTAGVLLGTVTFGLLAGYAMARLDFRGRGATWVLMLLVQMVPFQLLMIPLYVQITRGFGLGDTYLGMILPFAINTTAVFIFTQFFRALPQEMFEAARIDGASELRILTSIAVPLVKPALTTVVLVTFIGPWNEFLWPFLITKDATLQPLAVSLANYISNVAQSTANPNGAILAGATTLAFPVVILFCLFQRYFTASNIGSAVKGMRRQRGTWVRYLLLTLAAAVFAFPFYFMVVGAFQESPTNTPDHLLPTSGWTLDNFAAIDSRIDLLGSLGNSLIFTAGVLLGTVTFGLLAGYAMARLDFRGRGATWVLMLLVQMVPFQLLMIPLYVQITRGFGLGDTYLGMILPFAINTTAVFIFTQFFRALPQEMFEAARIDGASELRILTSIAVPLVKPALTTVVLVTFIGPWNEFLWPFLITKDATLQPLAVSLANYISNVAQSTANPNGAILAGATTLAFPVVILFCLFQRYFTASNIGSAVKG

InterPro domains:
  IPR000515 ABC transporter type 1, transmembrane domain MetI-like [PF00528] (86-266)
  IPR000515 ABC transporter type 1, transmembrane domain MetI-like [PS50928] (68-262)
  IPR000515 ABC transporter type 1, transmembrane domain MetI-like [cd06261] (68-229)
  IPR035906 MetI-like superfamily [G3DSA:1.10.3720.10] (1-267)
  IPR035906 MetI-like superfamily [SSF161098] (2-277)

pLDDT: mean 83.99, std 14.09, range [32.28, 97.94]

Nearest PDB structures (foldseek):
  3puv-assembly1_G  TM=8.065E-01  e=7.965E-11  Escherichia coli K-12
  7cad-assembly1_B  TM=7.877E-01  e=1.362E-10  Mycolicibacterium smegmatis MC2 155
  4tqv-assembly2_F  TM=8.494E-01  e=9.727E-10  Sphingomonas sp.
  8ja7-assembly1_B  TM=7.455E-01  e=9.107E-11  Mycobacterium tuberculosis H37Rv
  8hpr-assembly1_B  TM=7.775E-01  e=4.341E-08  Mycolicibacterium smegmatis MC2 155

Radius of gyration: 25.86 Å; Cα contacts (8 Å, |Δi|>4): 643; chains: 2; bounding box: 77×67×72 Å